Protein AF-0000000071057627 (afdb_homodimer)

Solvent-accessible surface area (backbone atoms only — not comparable to full-atom values): 25773 Å² total; per-residue (Å²): 129,56,67,72,57,50,54,49,49,53,53,54,44,28,72,43,21,51,61,45,43,51,66,55,51,26,69,73,66,69,47,55,71,68,57,49,53,50,51,51,50,53,37,31,75,69,62,60,28,38,76,48,93,69,29,33,24,23,48,64,44,80,68,62,66,81,77,34,41,76,68,47,49,75,50,63,49,72,39,29,48,43,26,16,56,56,56,54,68,75,62,60,75,70,41,40,34,35,42,43,51,48,52,48,46,39,46,28,51,62,67,45,59,84,43,42,33,34,42,38,27,31,13,53,63,48,44,65,73,43,73,80,31,85,53,39,52,55,31,39,45,23,18,38,69,38,81,54,60,34,28,34,24,54,67,62,23,46,55,55,48,71,74,45,76,26,58,31,20,43,35,56,59,58,7,28,41,86,63,32,28,12,27,72,46,58,57,55,24,54,47,52,36,49,47,40,73,30,23,76,36,29,35,38,48,42,49,53,78,22,54,75,17,52,48,75,25,73,44,46,47,41,52,73,29,63,30,35,37,22,14,53,77,48,48,70,66,56,50,58,61,52,45,74,46,27,48,68,47,61,36,74,77,128,130,56,67,70,56,52,54,48,48,52,53,54,46,29,72,32,25,52,61,45,41,52,65,54,50,28,70,73,66,70,49,54,71,68,57,50,54,51,50,50,52,51,37,31,75,69,63,59,29,39,75,48,94,68,29,34,25,23,48,64,45,79,66,63,66,81,77,34,40,76,68,46,49,75,49,63,47,71,40,28,49,43,27,16,56,57,56,55,69,75,60,59,76,70,39,39,32,35,41,44,51,48,52,50,46,39,46,28,49,64,67,44,60,83,43,41,32,34,40,37,28,33,13,53,63,47,45,66,74,43,73,81,30,87,53,38,52,56,32,38,46,23,20,38,67,38,81,55,61,35,29,34,23,53,68,63,22,46,54,53,49,72,74,45,76,26,58,31,20,42,36,58,60,57,8,29,40,84,64,33,28,12,25,71,47,58,57,54,24,52,48,52,35,50,46,37,72,31,23,76,35,29,36,38,48,43,49,52,80,23,56,74,18,49,48,74,24,70,45,46,48,38,53,72,31,63,31,35,36,23,15,54,77,47,48,69,66,56,51,58,60,50,47,76,48,27,48,69,48,62,37,76,76,127

Nearest PDB structures (foldseek):
  7l6l-assembly1_E  TM=9.270E-01  e=4.345E-14  Escherichia coli K-12
  3mcz-assembly1_B  TM=3.856E-01  e=7.286E-05  Burkholderia thailandensis E264
  5w1e-assembly1_A  TM=6.469E-01  e=4.081E-01  Streptomyces coelicolor A3(2)
  3gg8-assembly1_C  TM=5.159E-01  e=7.080E-01  Toxoplasma gondii
  8tbs-assembly1_A  TM=4.250E-01  e=1.022E+00  Homo sapiens

Radius of gyration: 30.2 Å; Cα contacts (8 Å, |Δi|>4): 1069; chains: 2; bounding box: 64×92×59 Å

pLDDT: mean 92.37, std 10.1, range [43.59, 98.94]

InterPro domains:
  IPR001034 DeoR-type HTH domain [PF08220] (6-61)
  IPR001034 DeoR-type HTH domain [PR00037] (24-38)
  IPR001034 DeoR-type HTH domain [PR00037] (38-56)
  IPR001034 DeoR-type HTH domain [PS51000] (3-58)
  IPR001034 DeoR-type HTH domain [SM00420] (6-58)
  IPR014036 DeoR-like transcriptional repressor, C-terminal sensor domain [PF00455] (76-232)
  IPR018356 Transcription regulator, HTH DeoR-type, conserved site [PS00894] (6-40)
  IPR036388 Winged helix-like DNA-binding domain superfamily [G3DSA:1.10.10.10] (1-55)
  IPR036390 Winged helix DNA-binding domain superfamily [SSF46785] (4-63)
  IPR037171 NagB/RpiA transferase-like [SSF100950] (75-234)
  IPR050313 Carbohydrate Metabolism HTH-type Transcriptional Regulators [PTHR30363] (1-242)

Secondary structure (DSSP, 8-state):
--HHHHHHHHHHHHHH-SEEEHHHHHHHH---HHHHHHHHHHHHHTTSEEEETTEEEESTTTT-----HHHHHTSSHHHHHHHHHHHHTT--TT-EEEE-SSHHHHHHHHHTTTS-EEEEESBHHHHHHHTT-TTEEEEE--EEEETTTTEEEHHHHHHHHHT--EEEEEE--SEEETTEEEES-HHHHHHHHHHHHTEEEEEEE--GGGBT---SEEEE-GGGSSEEEE-TT--HHHHHHHTTTSEEEEPP--/--HHHHHHHHHHHHHH-SEEEHHHHHHHH---HHHHHHHHHHHHHTTSEEEETTEEEESTTTT-----HHHHHTSSHHHHHHHHHHHHTT--TT-EEEE-SSHHHHHHHHHTTTS-EEEEESBHHHHHHHTT-TTEEEEE--EEEETTTTEEEHHHHHHHHHT--EEEEEE--SEEETTEEEES-HHHHHHHHHHHHTEEEEEEE--GGGBT---SEEEE-GGGSSEEEE-TT--HHHHHHHTTTSEEEEPP--

Structure (mmCIF, N/CA/C/O backbone):
data_AF-0000000071057627-model_v1
#
loop_
_entity.id
_entity.type
_entity.pdbx_description
1 polymer 'Lactose phosphotransferase system repressor'
#
loop_
_atom_site.group_PDB
_atom_site.id
_atom_site.type_symbol
_atom_site.label_atom_id
_atom_site.label_alt_id
_atom_site.label_comp_id
_atom_site.label_asym_id
_atom_site.label_entity_id
_atom_site.label_seq_id
_atom_site.pdbx_PDB_ins_code
_atom_site.Cartn_x
_atom_site.Cartn_y
_atom_site.Cartn_z
_atom_site.occupancy
_atom_site.B_iso_or_equiv
_atom_site.auth_seq_id
_atom_site.auth_comp_id
_atom_site.auth_asym_id
_atom_site.auth_atom_id
_atom_site.pdbx_PDB_model_num
ATOM 1 N N . MET A 1 1 ? 17.203 -43.562 -29.391 1 71.88 1 MET A N 1
ATOM 2 C CA . MET A 1 1 ? 16.984 -42.156 -29.703 1 71.88 1 MET A CA 1
ATOM 3 C C . MET A 1 1 ? 18.188 -41.594 -30.438 1 71.88 1 MET A C 1
ATOM 5 O O . MET A 1 1 ? 19.344 -41.938 -30.141 1 71.88 1 MET A O 1
ATOM 9 N N . ILE A 1 2 ? 17.906 -41 -31.578 1 82.75 2 ILE A N 1
ATOM 10 C CA . ILE A 1 2 ? 19.016 -40.469 -32.344 1 82.75 2 ILE A CA 1
ATOM 11 C C . ILE A 1 2 ? 19.609 -39.25 -31.625 1 82.75 2 ILE A C 1
ATOM 13 O O . ILE A 1 2 ? 18.906 -38.562 -30.875 1 82.75 2 ILE A O 1
ATOM 17 N N . LYS A 1 3 ? 21 -39.188 -31.781 1 87.38 3 LYS A N 1
ATOM 18 C CA . LYS A 1 3 ? 21.766 -38.156 -31.078 1 87.38 3 LYS A CA 1
ATOM 19 C C . LYS A 1 3 ? 21.141 -36.781 -31.25 1 87.38 3 LYS A C 1
ATOM 21 O O . LYS A 1 3 ? 20.953 -36.062 -30.281 1 87.38 3 LYS A O 1
ATOM 26 N N . LYS A 1 4 ? 20.812 -36.375 -32.438 1 88.69 4 LYS A N 1
ATOM 27 C CA . LYS A 1 4 ? 20.266 -35.062 -32.719 1 88.69 4 LYS A CA 1
ATOM 28 C C . LYS A 1 4 ? 18.953 -34.812 -31.953 1 88.69 4 LYS A C 1
ATOM 30 O O . LYS A 1 4 ? 18.734 -33.719 -31.453 1 88.69 4 LYS A O 1
ATOM 35 N N . GLU A 1 5 ? 18.188 -35.812 -31.859 1 87.12 5 GLU A N 1
ATOM 36 C CA . GLU A 1 5 ? 16.938 -35.719 -31.125 1 87.12 5 GLU A CA 1
ATOM 37 C C . GLU A 1 5 ? 17.172 -35.562 -29.625 1 87.12 5 GLU A C 1
ATOM 39 O O . GLU A 1 5 ? 16.469 -34.781 -28.969 1 87.12 5 GLU A O 1
ATOM 44 N N . ARG A 1 6 ? 18.125 -36.344 -29.172 1 89.31 6 ARG A N 1
ATOM 45 C CA . ARG A 1 6 ? 18.484 -36.281 -27.766 1 89.31 6 ARG A CA 1
ATOM 46 C C . ARG A 1 6 ? 19.016 -34.906 -27.391 1 89.31 6 ARG A C 1
ATOM 48 O O . ARG A 1 6 ? 18.625 -34.344 -26.375 1 89.31 6 ARG A O 1
ATOM 55 N N . LEU A 1 7 ? 19.891 -34.312 -28.203 1 90.12 7 LEU A N 1
ATOM 56 C CA . LEU A 1 7 ? 20.453 -33 -27.984 1 90.12 7 LEU A CA 1
ATOM 57 C C . LEU A 1 7 ? 19.344 -31.938 -28.016 1 90.12 7 LEU A C 1
ATOM 59 O O . LEU A 1 7 ? 19.312 -31.047 -27.156 1 90.12 7 LEU A O 1
ATOM 63 N N . ASN A 1 8 ? 18.438 -32.062 -28.906 1 86.31 8 ASN A N 1
ATOM 64 C CA . ASN A 1 8 ? 17.312 -31.141 -28.984 1 86.31 8 ASN A CA 1
ATOM 65 C C . ASN A 1 8 ? 16.406 -31.234 -27.75 1 86.31 8 ASN A C 1
ATOM 67 O O . ASN A 1 8 ? 15.898 -30.219 -27.281 1 86.31 8 ASN A O 1
ATOM 71 N N . TRP A 1 9 ? 16.234 -32.469 -27.328 1 86.88 9 TRP A N 1
ATOM 72 C CA . TRP A 1 9 ? 15.445 -32.656 -26.125 1 86.88 9 TRP A CA 1
ATOM 73 C C . TRP A 1 9 ? 16.078 -31.953 -24.938 1 86.88 9 TRP A C 1
ATOM 75 O O . TRP A 1 9 ? 15.383 -31.25 -24.188 1 86.88 9 TRP A O 1
ATOM 85 N N . ILE A 1 10 ? 17.391 -32.062 -24.766 1 87.88 10 ILE A N 1
ATOM 86 C CA . ILE A 1 10 ? 18.109 -31.438 -23.672 1 87.88 10 ILE A CA 1
ATOM 87 C C . ILE A 1 10 ? 17.969 -29.922 -23.75 1 87.88 10 ILE A C 1
ATOM 89 O O . ILE A 1 10 ? 17.625 -29.266 -22.766 1 87.88 10 ILE A O 1
ATOM 93 N N . LEU A 1 11 ? 18.109 -29.406 -24.969 1 84.12 11 LEU A N 1
ATOM 94 C CA . LEU A 1 11 ? 18.047 -27.953 -25.156 1 84.12 11 LEU A CA 1
ATOM 95 C C . LEU A 1 11 ? 16.625 -27.453 -24.922 1 84.12 11 LEU A C 1
ATOM 97 O O . LEU A 1 11 ? 16.422 -26.391 -24.328 1 84.12 11 LEU A O 1
ATOM 101 N N . ASN A 1 12 ? 15.703 -28.188 -25.359 1 79 12 ASN A N 1
ATOM 102 C CA . ASN A 1 12 ? 14.305 -27.812 -25.141 1 79 12 ASN A CA 1
ATOM 103 C C . ASN A 1 12 ? 13.938 -27.828 -23.672 1 79 12 ASN A C 1
ATOM 105 O O . ASN A 1 12 ? 13.211 -26.953 -23.188 1 79 12 ASN A O 1
ATOM 109 N N . ARG A 1 13 ? 14.531 -28.859 -23.016 1 78 13 ARG A N 1
ATOM 110 C CA . ARG A 1 13 ? 14.289 -28.938 -21.578 1 78 13 ARG A CA 1
ATOM 111 C C . ARG A 1 13 ? 14.906 -27.75 -20.859 1 78 13 ARG A C 1
ATOM 113 O O . ARG A 1 13 ? 14.32 -27.234 -19.906 1 78 13 ARG A O 1
ATOM 120 N N . LEU A 1 14 ? 16.062 -27.391 -21.328 1 78 14 LEU A N 1
ATOM 121 C CA . LEU A 1 14 ? 16.797 -26.297 -20.688 1 78 14 LEU A CA 1
ATOM 122 C C . LEU A 1 14 ? 16.125 -24.953 -20.969 1 78 14 LEU A C 1
ATOM 124 O O . LEU A 1 14 ? 16.344 -23.984 -20.25 1 78 14 LEU A O 1
ATOM 128 N N . LYS A 1 15 ? 15.227 -24.953 -21.906 1 68.69 15 LYS A N 1
ATOM 129 C CA . LYS A 1 15 ? 14.445 -23.734 -22.172 1 68.69 15 LYS A CA 1
ATOM 130 C C . LYS A 1 15 ? 13.391 -23.531 -21.078 1 68.69 15 LYS A C 1
ATOM 132 O O . LYS A 1 15 ? 13.047 -22.391 -20.75 1 68.69 15 LYS A O 1
ATOM 137 N N . TYR A 1 16 ? 13.047 -24.672 -20.625 1 61.41 16 TYR A N 1
ATOM 138 C CA . TYR A 1 16 ? 11.953 -24.625 -19.672 1 61.41 16 TYR A CA 1
ATOM 139 C C . TYR A 1 16 ? 12.469 -24.766 -18.234 1 61.41 16 TYR A C 1
ATOM 141 O O . TYR A 1 16 ? 11.836 -24.297 -17.297 1 61.41 16 TYR A O 1
ATOM 149 N N . GLN A 1 17 ? 13.578 -25.594 -18.219 1 65.25 17 GLN A N 1
ATOM 150 C CA . GLN A 1 17 ? 14.211 -25.75 -16.922 1 65.25 17 GLN A CA 1
ATOM 151 C C . GLN A 1 17 ? 15.664 -25.266 -16.938 1 65.25 17 GLN A C 1
ATOM 153 O O . GLN A 1 17 ? 16.391 -25.547 -17.891 1 65.25 17 GLN A O 1
ATOM 158 N N . LYS A 1 18 ? 15.969 -24.375 -16.016 1 67.38 18 LYS A N 1
ATOM 159 C CA . LYS A 1 18 ? 17.281 -23.734 -16.031 1 67.38 18 LYS A CA 1
ATOM 160 C C . LYS A 1 18 ? 18.391 -24.766 -15.789 1 67.38 18 LYS A C 1
ATOM 162 O O . LYS A 1 18 ? 19.516 -24.578 -16.25 1 67.38 18 LYS A O 1
ATOM 167 N N . ILE A 1 19 ? 17.969 -25.812 -15.102 1 74.06 19 ILE A N 1
ATOM 168 C CA . ILE A 1 19 ? 18.969 -26.812 -14.766 1 74.06 19 ILE A CA 1
ATOM 169 C C . ILE A 1 19 ? 18.438 -28.203 -15.094 1 74.06 19 ILE A C 1
ATOM 171 O O . ILE A 1 19 ? 17.25 -28.469 -14.914 1 74.06 19 ILE A O 1
ATOM 175 N N . ILE A 1 20 ? 19.266 -29.016 -15.734 1 81.56 20 ILE A N 1
ATOM 176 C CA . ILE A 1 20 ? 18.922 -30.406 -15.969 1 81.56 20 ILE A CA 1
ATOM 177 C C . ILE A 1 20 ? 20.031 -31.312 -15.422 1 81.56 20 ILE A C 1
ATOM 179 O O . ILE A 1 20 ? 21.203 -31 -15.562 1 81.56 20 ILE A O 1
ATOM 183 N N . THR A 1 21 ? 19.578 -32.281 -14.633 1 85.44 21 THR A N 1
ATOM 184 C CA . THR A 1 21 ? 20.578 -33.188 -14.062 1 85.44 21 THR A CA 1
ATOM 185 C C . THR A 1 21 ? 20.828 -34.375 -14.984 1 85.44 21 THR A C 1
ATOM 187 O O . THR A 1 21 ? 19.984 -34.719 -15.797 1 85.44 21 THR A O 1
ATOM 190 N N . VAL A 1 22 ? 22.016 -35.031 -14.773 1 90.62 22 VAL A N 1
ATOM 191 C CA . VAL A 1 22 ? 22.391 -36.219 -15.516 1 90.62 22 VAL A CA 1
ATOM 192 C C . VAL A 1 22 ? 21.391 -37.344 -15.242 1 90.62 22 VAL A C 1
ATOM 194 O O . VAL A 1 22 ? 20.922 -38 -16.172 1 90.62 22 VAL A O 1
ATOM 197 N N . ASN A 1 23 ? 20.969 -37.344 -14.008 1 86.88 23 ASN A N 1
ATOM 198 C CA . ASN A 1 23 ? 20.031 -38.375 -13.625 1 86.88 23 ASN A CA 1
ATOM 199 C C . ASN A 1 23 ? 18.672 -38.188 -14.305 1 86.88 23 ASN A C 1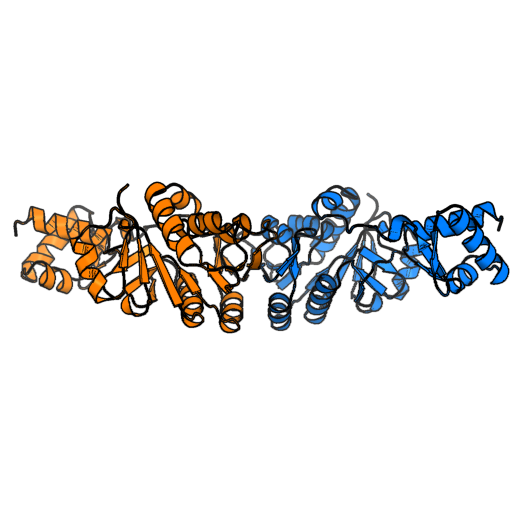
ATOM 201 O O . ASN A 1 23 ? 18.062 -39.156 -14.766 1 86.88 23 ASN A O 1
ATOM 205 N N . GLU A 1 24 ? 18.297 -37 -14.445 1 86 24 GLU A N 1
ATOM 206 C CA . GLU A 1 24 ? 17.031 -36.688 -15.117 1 86 24 GLU A CA 1
ATOM 207 C C . GLU A 1 24 ? 17.078 -37.094 -16.594 1 86 24 GLU A C 1
ATOM 209 O O . GLU A 1 24 ? 16.109 -37.625 -17.125 1 86 24 GLU A O 1
ATOM 214 N N . ILE A 1 25 ? 18.078 -36.812 -17.25 1 91.31 25 ILE A N 1
ATOM 215 C CA . ILE A 1 25 ? 18.234 -37.125 -18.672 1 91.31 25 ILE A CA 1
ATOM 216 C C . ILE A 1 25 ? 18.234 -38.656 -18.875 1 91.31 25 ILE A C 1
ATOM 218 O O . ILE A 1 25 ? 17.562 -39.156 -19.766 1 91.31 25 ILE A O 1
ATOM 222 N N . ILE A 1 26 ? 18.859 -39.375 -17.906 1 89.81 26 ILE A N 1
ATOM 223 C CA . ILE A 1 26 ? 18.938 -40.812 -17.969 1 89.81 26 ILE A CA 1
ATOM 224 C C . ILE A 1 26 ? 17.547 -41.406 -17.828 1 89.81 26 ILE A C 1
ATOM 226 O O . ILE A 1 26 ? 17.172 -42.312 -18.609 1 89.81 26 ILE A O 1
ATOM 230 N N . GLU A 1 27 ? 16.844 -40.875 -16.906 1 87.06 27 GLU A N 1
ATOM 231 C CA . GLU A 1 27 ? 15.516 -41.406 -16.609 1 87.06 27 GLU A CA 1
ATOM 232 C C . GLU A 1 27 ? 14.539 -41.125 -17.75 1 87.06 27 GLU A C 1
ATOM 234 O O . GLU A 1 27 ? 13.742 -41.969 -18.125 1 87.06 27 GLU A O 1
ATOM 239 N N . GLU A 1 28 ? 14.703 -40 -18.328 1 85.56 28 GLU A N 1
ATOM 240 C CA . GLU A 1 28 ? 13.727 -39.562 -19.328 1 85.56 28 GLU A CA 1
ATOM 241 C C . GLU A 1 28 ? 14.039 -40.156 -20.703 1 85.56 28 GLU A C 1
ATOM 243 O O . GLU A 1 28 ? 13.133 -40.5 -21.453 1 85.56 28 GLU A O 1
ATOM 248 N N . LEU A 1 29 ? 15.273 -40.188 -20.984 1 88.69 29 LEU A N 1
ATOM 249 C CA . LEU A 1 29 ? 15.656 -40.594 -22.344 1 88.69 29 LEU A CA 1
ATOM 250 C C . LEU A 1 29 ? 16.156 -42.031 -22.391 1 88.69 29 LEU A C 1
ATOM 252 O O . LEU A 1 29 ? 16.406 -42.562 -23.453 1 88.69 29 LEU A O 1
ATOM 256 N N . ASN A 1 30 ? 16.219 -42.656 -21.188 1 89.38 30 ASN A N 1
ATOM 257 C CA . ASN A 1 30 ? 16.672 -44.031 -21.062 1 89.38 30 ASN A CA 1
ATOM 258 C C . ASN A 1 30 ? 18 -44.25 -21.797 1 89.38 30 ASN A C 1
ATOM 260 O O . ASN A 1 30 ? 18.109 -45.156 -22.625 1 89.38 30 ASN A O 1
ATOM 264 N N . VAL A 1 31 ? 18.953 -43.438 -21.5 1 91.5 31 VAL A N 1
ATOM 265 C CA . VAL A 1 31 ? 20.297 -43.531 -22.062 1 91.5 31 VAL A CA 1
ATOM 266 C C . VAL A 1 31 ? 21.328 -43.625 -20.938 1 91.5 31 VAL A C 1
ATOM 268 O O . VAL A 1 31 ? 21.016 -43.344 -19.781 1 91.5 31 VAL A O 1
ATOM 271 N N . SER A 1 32 ? 22.516 -44.125 -21.219 1 90.56 32 SER A N 1
ATOM 272 C CA . SER A 1 32 ? 23.562 -44.344 -20.219 1 90.56 32 SER A CA 1
ATOM 273 C C . SER A 1 32 ? 24.156 -43.031 -19.719 1 90.56 32 SER A C 1
ATOM 275 O O . SER A 1 32 ? 24.078 -42 -20.406 1 90.56 32 SER A O 1
ATOM 277 N N . ASP A 1 33 ? 24.75 -43.031 -18.547 1 92.69 33 ASP A N 1
ATOM 278 C CA . ASP A 1 33 ? 25.453 -41.906 -17.969 1 92.69 33 ASP A CA 1
ATOM 279 C C . ASP A 1 33 ? 26.516 -41.375 -18.922 1 92.69 33 ASP A C 1
ATOM 281 O O . ASP A 1 33 ? 26.609 -40.156 -19.141 1 92.69 33 ASP A O 1
ATOM 285 N N . MET A 1 34 ? 27.203 -42.312 -19.547 1 91.44 34 MET A N 1
ATOM 286 C CA . MET A 1 34 ? 28.281 -41.938 -20.453 1 91.44 34 MET A CA 1
ATOM 287 C C . MET A 1 34 ? 27.734 -41.156 -21.656 1 91.44 34 MET A C 1
ATOM 289 O O . MET A 1 34 ? 28.312 -40.156 -22.078 1 91.44 34 MET A O 1
ATOM 293 N N . THR A 1 35 ? 26.656 -41.562 -22.188 1 91.81 35 THR A N 1
ATOM 294 C CA . THR A 1 35 ? 26.031 -40.938 -23.328 1 91.81 35 THR A CA 1
ATOM 295 C C . THR A 1 35 ? 25.578 -39.5 -22.969 1 91.81 35 THR A C 1
ATOM 297 O O . THR A 1 35 ? 25.812 -38.562 -23.734 1 91.81 35 THR A O 1
ATOM 300 N N . VAL A 1 36 ? 25 -39.375 -21.75 1 93.94 36 VAL A N 1
ATOM 301 C CA . VAL A 1 36 ? 24.5 -38.062 -21.297 1 93.94 36 VAL A CA 1
ATOM 302 C C . VAL A 1 36 ? 25.656 -37.094 -21.141 1 93.94 36 VAL A C 1
ATOM 304 O O . VAL A 1 36 ? 25.578 -35.938 -21.594 1 93.94 36 VAL A O 1
ATOM 307 N N . ARG A 1 37 ? 26.672 -37.531 -20.531 1 91.56 37 ARG A N 1
ATOM 308 C CA . ARG A 1 37 ? 27.797 -36.656 -20.266 1 91.56 37 ARG A CA 1
ATOM 309 C C . ARG A 1 37 ? 28.469 -36.219 -21.562 1 91.56 37 ARG A C 1
ATOM 311 O O . ARG A 1 37 ? 28.891 -35.062 -21.688 1 91.56 37 ARG A O 1
ATOM 318 N N . ARG A 1 38 ? 28.516 -37.094 -22.516 1 91.19 38 ARG A N 1
ATOM 319 C CA . ARG A 1 38 ? 29.062 -36.75 -23.828 1 91.19 38 ARG A CA 1
ATOM 320 C C . ARG A 1 38 ? 28.203 -35.719 -24.531 1 91.19 38 ARG A C 1
ATOM 322 O O . ARG A 1 38 ? 28.719 -34.75 -25.125 1 91.19 38 ARG A O 1
ATOM 329 N N . ASP A 1 39 ? 26.891 -35.938 -24.438 1 92.88 39 ASP A N 1
ATOM 330 C CA . ASP A 1 39 ? 25.953 -35 -25.047 1 92.88 39 ASP A CA 1
ATOM 331 C C . ASP A 1 39 ? 26.078 -33.594 -24.422 1 92.88 39 ASP A C 1
ATOM 333 O O . ASP A 1 39 ? 26.109 -32.594 -25.141 1 92.88 39 ASP A O 1
ATOM 337 N N . LEU A 1 40 ? 26.156 -33.562 -23.094 1 93.19 40 LEU A N 1
ATOM 338 C CA . LEU A 1 40 ? 26.25 -32.312 -22.375 1 93.19 40 LEU A CA 1
ATOM 339 C C . LEU A 1 40 ? 27.547 -31.578 -22.703 1 93.19 40 LEU A C 1
ATOM 341 O O . LEU A 1 40 ? 27.578 -30.359 -22.859 1 93.19 40 LEU A O 1
ATOM 345 N N . THR A 1 41 ? 28.562 -32.375 -22.797 1 89.62 41 THR A N 1
ATOM 346 C CA . THR A 1 41 ? 29.859 -31.812 -23.156 1 89.62 41 THR A CA 1
ATOM 347 C C . THR A 1 41 ? 29.828 -31.219 -24.562 1 89.62 41 THR A C 1
ATOM 349 O O . THR A 1 41 ? 30.375 -30.141 -24.797 1 89.62 41 THR A O 1
ATOM 352 N N . GLU A 1 42 ? 29.188 -31.875 -25.422 1 91.75 42 GLU A N 1
ATOM 353 C CA . GLU A 1 42 ? 29.062 -31.391 -26.797 1 91.75 42 GLU A CA 1
ATOM 354 C C . GLU A 1 42 ? 28.25 -30.094 -26.844 1 91.75 42 GLU A C 1
ATOM 356 O O . GLU A 1 42 ? 28.656 -29.141 -27.516 1 91.75 42 GLU A O 1
ATOM 361 N N . LEU A 1 43 ? 27.125 -30.031 -26.156 1 91.06 43 LEU A N 1
ATOM 362 C CA . LEU A 1 43 ? 26.281 -28.844 -26.125 1 91.06 43 LEU A CA 1
ATOM 363 C C . LEU A 1 43 ? 27 -27.672 -25.469 1 91.06 43 LEU A C 1
ATOM 365 O O . LEU A 1 43 ? 26.828 -26.516 -25.875 1 91.06 43 LEU A O 1
ATOM 369 N N . GLU A 1 44 ? 27.797 -27.984 -24.453 1 87.75 44 GLU A N 1
ATOM 370 C CA . GLU A 1 44 ? 28.594 -26.938 -23.812 1 87.75 44 GLU A CA 1
ATOM 371 C C . GLU A 1 44 ? 29.641 -26.375 -24.75 1 87.75 44 GLU A C 1
ATOM 373 O O . GLU A 1 44 ? 29.859 -25.156 -24.781 1 87.75 44 GLU A O 1
ATOM 378 N N . LYS A 1 45 ? 30.25 -27.203 -25.531 1 86.19 45 LYS A N 1
ATOM 379 C CA . LYS A 1 45 ? 31.25 -26.766 -26.5 1 86.19 45 LYS A CA 1
ATOM 380 C C . LYS A 1 45 ? 30.625 -25.828 -27.531 1 86.19 45 LYS A C 1
ATOM 382 O O . LYS A 1 45 ? 31.281 -24.906 -28.016 1 86.19 45 LYS A O 1
ATOM 387 N N . GLU A 1 46 ? 29.344 -26.031 -27.766 1 85.88 46 GLU A N 1
ATOM 388 C CA . GLU A 1 46 ? 28.625 -25.188 -28.719 1 85.88 46 GLU A CA 1
ATOM 389 C C . GLU A 1 46 ? 28.016 -23.984 -28.031 1 85.88 46 GLU A C 1
ATOM 391 O O . GLU A 1 46 ? 27.234 -23.234 -28.641 1 85.88 46 GLU A O 1
ATOM 396 N N . HIS A 1 47 ? 28.25 -23.844 -26.75 1 82.19 47 HIS A N 1
ATOM 397 C CA . HIS A 1 47 ? 27.797 -22.734 -25.922 1 82.19 47 HIS A CA 1
ATOM 398 C C . HIS A 1 47 ? 26.281 -22.719 -25.797 1 82.19 47 HIS A C 1
ATOM 400 O O . HIS A 1 47 ? 25.672 -21.641 -25.719 1 82.19 47 HIS A O 1
ATOM 406 N N . LEU A 1 48 ? 25.719 -23.875 -25.797 1 81.25 48 LEU A N 1
ATOM 407 C CA . LEU A 1 48 ? 24.266 -23.938 -25.75 1 81.25 48 LEU A CA 1
ATOM 408 C C . LEU A 1 48 ? 23.781 -24.219 -24.328 1 81.25 48 LEU A C 1
ATOM 410 O O . LEU A 1 48 ? 22.594 -24.062 -24.031 1 81.25 48 LEU A O 1
ATOM 414 N N . LEU A 1 49 ? 24.625 -24.734 -23.516 1 83.75 49 LEU A N 1
ATOM 415 C CA . LEU A 1 49 ? 24.359 -24.906 -22.094 1 83.75 49 LEU A CA 1
ATOM 416 C C . LEU A 1 49 ? 25.656 -24.812 -21.281 1 83.75 49 LEU A C 1
ATOM 418 O O . LEU A 1 49 ? 26.75 -24.766 -21.844 1 83.75 49 LEU A O 1
ATOM 422 N N . ILE A 1 50 ? 25.547 -24.594 -19.984 1 80.56 50 ILE A N 1
ATOM 423 C CA . ILE A 1 50 ? 26.688 -24.594 -19.062 1 80.56 50 ILE A CA 1
ATOM 424 C C . ILE A 1 50 ? 26.656 -25.859 -18.203 1 80.56 50 ILE A C 1
ATOM 426 O O . ILE A 1 50 ? 25.641 -26.141 -17.562 1 80.56 50 ILE A O 1
ATOM 430 N N . ARG A 1 51 ? 27.766 -26.641 -18.312 1 82.12 51 ARG A N 1
ATOM 431 C CA . ARG A 1 51 ? 27.844 -27.828 -17.453 1 82.12 51 ARG A CA 1
ATOM 432 C C . ARG A 1 51 ? 28.078 -27.438 -16 1 82.12 51 ARG A C 1
ATOM 434 O O . ARG A 1 51 ? 28.844 -26.5 -15.719 1 82.12 51 ARG A O 1
ATOM 441 N N . ILE A 1 52 ? 27.312 -28.031 -15.094 1 79.81 52 ILE A N 1
ATOM 442 C CA . ILE A 1 52 ? 27.5 -27.906 -13.648 1 79.81 52 ILE A CA 1
ATOM 443 C C . ILE A 1 52 ? 27.688 -29.281 -13.023 1 79.81 52 ILE A C 1
ATOM 445 O O . ILE A 1 52 ? 27.609 -30.297 -13.719 1 79.81 52 ILE A O 1
ATOM 449 N N . HIS A 1 53 ? 27.984 -29.266 -11.75 1 78.88 53 HIS A N 1
ATOM 450 C CA . HIS A 1 53 ? 28.141 -30.562 -11.078 1 78.88 53 HIS A CA 1
ATOM 451 C C . HIS A 1 53 ? 26.859 -31.375 -11.156 1 78.88 53 HIS A C 1
ATOM 453 O O . HIS A 1 53 ? 25.797 -30.906 -10.719 1 78.88 53 HIS A O 1
ATOM 459 N N . GLY A 1 54 ? 26.891 -32.531 -11.82 1 79.62 54 GLY A N 1
ATOM 460 C CA . GLY A 1 54 ? 25.766 -33.469 -11.875 1 79.62 54 GLY A CA 1
ATOM 461 C C . GLY A 1 54 ? 24.766 -33.094 -12.953 1 79.62 54 GLY A C 1
ATOM 462 O O . GLY A 1 54 ? 23.703 -33.719 -13.031 1 79.62 54 GLY A O 1
ATOM 463 N N . GLY A 1 55 ? 25.062 -31.922 -13.719 1 85.94 55 GLY A N 1
ATOM 464 C CA . GLY A 1 55 ? 24.078 -31.547 -14.711 1 85.94 55 GLY A CA 1
ATOM 465 C C . GLY A 1 55 ? 24.516 -30.406 -15.602 1 85.94 55 GLY A C 1
ATOM 466 O O . GLY A 1 55 ? 25.703 -30.281 -15.93 1 85.94 55 GLY A O 1
ATOM 467 N N . ALA A 1 56 ? 23.562 -29.766 -16.281 1 84.81 56 ALA A N 1
ATOM 468 C CA . ALA A 1 56 ? 23.797 -28.609 -17.156 1 84.81 56 ALA A CA 1
ATOM 469 C C . ALA A 1 56 ? 22.734 -27.547 -16.953 1 84.81 56 ALA A C 1
ATOM 471 O O . ALA A 1 56 ? 21.641 -27.828 -16.453 1 84.81 56 ALA A O 1
ATOM 472 N N . GLN A 1 57 ? 23.141 -26.344 -17.094 1 78.38 57 GLN A N 1
ATOM 473 C CA . GLN A 1 57 ? 22.219 -25.219 -17.031 1 78.38 57 GLN A CA 1
ATOM 474 C C . GLN A 1 57 ? 22.172 -24.453 -18.359 1 78.38 57 GLN A C 1
ATOM 476 O O . GLN A 1 57 ? 23.125 -24.516 -19.141 1 78.38 57 GLN A O 1
ATOM 481 N N . SER A 1 58 ? 21.016 -23.859 -18.719 1 70.75 58 SER A N 1
ATOM 482 C CA . SER A 1 58 ? 20.906 -23.047 -19.922 1 70.75 58 SER A CA 1
ATOM 483 C C . SER A 1 58 ? 21.906 -21.891 -19.906 1 70.75 58 SER A C 1
ATOM 485 O O . SER A 1 58 ? 22.234 -21.359 -18.859 1 70.75 58 SER A O 1
ATOM 487 N N . VAL A 1 59 ? 22.531 -21.781 -21.078 1 64 59 VAL A N 1
ATOM 488 C CA . VAL A 1 59 ? 23.453 -20.656 -21.219 1 64 59 VAL A CA 1
ATOM 489 C C . VAL A 1 59 ? 22.719 -19.344 -20.922 1 64 59 VAL A C 1
ATOM 491 O O . VAL A 1 59 ? 23.281 -18.422 -20.344 1 64 59 VAL A O 1
ATOM 494 N N . ASP A 1 60 ? 21.578 -19.281 -21.5 1 52.38 60 ASP A N 1
ATOM 495 C CA . ASP A 1 60 ? 20.781 -18.062 -21.328 1 52.38 60 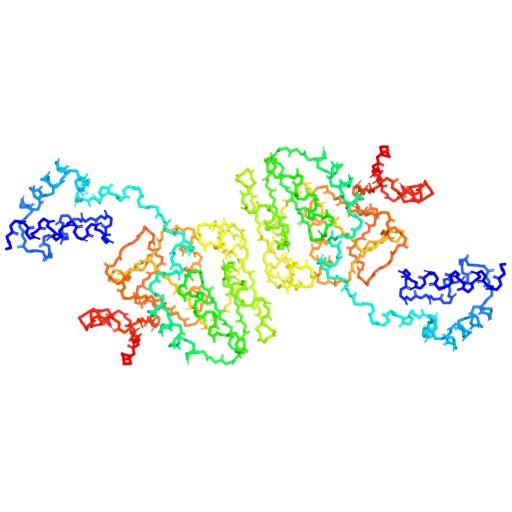ASP A CA 1
ATOM 496 C C . ASP A 1 60 ? 20.281 -17.938 -19.891 1 52.38 60 ASP A C 1
ATOM 498 O O . ASP A 1 60 ? 19.609 -16.969 -19.562 1 52.38 60 ASP A O 1
ATOM 502 N N . THR A 1 61 ? 20.375 -18.984 -19.219 1 48.5 61 THR A N 1
ATOM 503 C CA . THR A 1 61 ? 19.812 -19.078 -17.875 1 48.5 61 THR A CA 1
ATOM 504 C C . THR A 1 61 ? 20.516 -18.125 -16.922 1 48.5 61 THR A C 1
ATOM 506 O O . THR A 1 61 ? 20.016 -17.859 -15.82 1 48.5 61 THR A O 1
ATOM 509 N N . LEU A 1 62 ? 21.797 -18.125 -17.141 1 44.09 62 LEU A N 1
ATOM 510 C CA . LEU A 1 62 ? 22.438 -17.219 -16.203 1 44.09 62 LEU A CA 1
ATOM 511 C C . LEU A 1 62 ? 21.672 -15.906 -16.094 1 44.09 62 LEU A C 1
ATOM 513 O O . LEU A 1 62 ? 21.625 -15.289 -15.031 1 44.09 62 LEU A O 1
ATOM 517 N N . ASN A 1 63 ? 21.219 -15.391 -17.297 1 45.44 63 ASN A N 1
ATOM 518 C CA . ASN A 1 63 ? 20.672 -14.039 -17.281 1 45.44 63 ASN A CA 1
ATOM 519 C C . ASN A 1 63 ? 19.141 -14.055 -17.406 1 45.44 63 ASN A C 1
ATOM 521 O O . ASN A 1 63 ? 18.562 -13.227 -18.094 1 45.44 63 ASN A O 1
ATOM 525 N N . VAL A 1 64 ? 18.453 -15.25 -17.219 1 51.91 64 VAL A N 1
ATOM 526 C CA . VAL A 1 64 ? 17.016 -15.102 -17.5 1 51.91 64 VAL A CA 1
ATOM 527 C C . VAL A 1 64 ? 16.406 -14.109 -16.516 1 51.91 64 VAL A C 1
ATOM 529 O O . VAL A 1 64 ? 16.328 -14.375 -15.32 1 51.91 64 VAL A O 1
ATOM 532 N N . GLU A 1 65 ? 16.266 -12.984 -16.906 1 66.12 65 GLU A N 1
ATOM 533 C CA . GLU A 1 65 ? 15.68 -11.867 -16.172 1 66.12 65 GLU A CA 1
ATOM 534 C C . GLU A 1 65 ? 14.195 -12.094 -15.906 1 66.12 65 GLU A C 1
ATOM 536 O O . GLU A 1 65 ? 13.492 -12.664 -16.734 1 66.12 65 GLU A O 1
ATOM 541 N N . GLU A 1 66 ? 13.844 -12.141 -14.672 1 81.44 66 GLU A N 1
ATOM 542 C CA . GLU A 1 66 ? 12.414 -12.141 -14.367 1 81.44 66 GLU A CA 1
ATOM 543 C C . GLU A 1 66 ? 11.648 -11.195 -15.289 1 81.44 66 GLU A C 1
ATOM 545 O O . GLU A 1 66 ? 12.031 -10.031 -15.453 1 81.44 66 GLU A O 1
ATOM 550 N N . LYS A 1 67 ? 10.711 -11.828 -16 1 84.88 67 LYS A N 1
ATOM 551 C CA . LYS A 1 67 ? 9.859 -10.969 -16.812 1 84.88 67 LYS A CA 1
ATOM 552 C C . LYS A 1 67 ? 9.047 -10.016 -15.945 1 84.88 67 LYS A C 1
ATOM 554 O O . LYS A 1 67 ? 8.562 -10.398 -14.883 1 84.88 67 LYS A O 1
ATOM 559 N N . SER A 1 68 ? 8.859 -8.812 -16.469 1 88.06 68 SER A N 1
ATOM 560 C CA . SER A 1 68 ? 8.094 -7.809 -15.727 1 88.06 68 SER A CA 1
ATOM 561 C C . SER A 1 68 ? 6.598 -8.078 -15.812 1 88.06 68 SER A C 1
ATOM 563 O O . SER A 1 68 ? 6.145 -8.805 -16.703 1 88.06 68 SER A O 1
ATOM 565 N N . ASN A 1 69 ? 5.938 -7.531 -14.867 1 91.94 69 ASN A N 1
ATOM 566 C CA . ASN A 1 69 ? 4.477 -7.602 -14.867 1 91.94 69 ASN A CA 1
ATOM 567 C C . ASN A 1 69 ? 3.893 -7.062 -16.172 1 91.94 69 ASN A C 1
ATOM 569 O O . ASN A 1 69 ? 2.984 -7.672 -16.75 1 91.94 69 ASN A O 1
ATOM 573 N N . THR A 1 70 ? 4.395 -5.992 -16.688 1 87.75 70 THR A N 1
ATOM 574 C CA . THR A 1 70 ? 3.914 -5.371 -17.906 1 87.75 70 THR A CA 1
ATOM 575 C C . THR A 1 70 ? 4.145 -6.289 -19.109 1 87.75 70 THR A C 1
ATOM 577 O O . THR A 1 70 ? 3.271 -6.422 -19.969 1 87.75 70 THR A O 1
ATOM 580 N N . GLU A 1 71 ? 5.219 -6.953 -19.203 1 85.25 71 GLU A N 1
ATOM 581 C CA . GLU A 1 71 ? 5.535 -7.887 -20.281 1 85.25 71 GLU A CA 1
ATOM 582 C C . GLU A 1 71 ? 4.609 -9.102 -20.25 1 85.25 71 GLU A C 1
ATOM 584 O O . GLU A 1 71 ? 4.164 -9.57 -21.297 1 85.25 71 GLU A O 1
ATOM 589 N N . LYS A 1 72 ? 4.273 -9.531 -19.062 1 90.25 72 LYS A N 1
ATOM 590 C CA . LYS A 1 72 ? 3.492 -10.75 -18.906 1 90.25 72 LYS A CA 1
ATOM 591 C C . LYS A 1 72 ? 2.006 -10.484 -19.125 1 90.25 72 LYS A C 1
ATOM 593 O O . LYS A 1 72 ? 1.264 -11.383 -19.531 1 90.25 72 LYS A O 1
ATOM 598 N N . LEU A 1 73 ? 1.6 -9.32 -18.875 1 91.5 73 LEU A N 1
ATOM 599 C CA . LEU A 1 73 ? 0.18 -8.984 -18.875 1 91.5 73 LEU A CA 1
ATOM 600 C C . LEU A 1 73 ? -0.451 -9.266 -20.234 1 91.5 73 LEU A C 1
ATOM 602 O O . LEU A 1 73 ? -1.604 -9.695 -20.312 1 91.5 73 LEU A O 1
ATOM 606 N N . SER A 1 74 ? 0.311 -9.141 -21.344 1 90.69 74 SER A N 1
ATOM 607 C CA . SER A 1 74 ? -0.233 -9.273 -22.688 1 90.69 74 SER A CA 1
ATOM 608 C C . SER A 1 74 ? 0.022 -10.672 -23.25 1 90.69 74 SER A C 1
ATOM 610 O O . SER A 1 74 ? -0.352 -10.961 -24.391 1 90.69 74 SER A O 1
ATOM 612 N N . GLN A 1 75 ? 0.614 -11.5 -22.5 1 88.62 75 GLN A N 1
ATOM 613 C CA . GLN A 1 75 ? 0.885 -12.867 -22.906 1 88.62 75 GLN A CA 1
ATOM 614 C C . GLN A 1 75 ? -0.191 -13.82 -22.406 1 88.62 75 GLN A C 1
ATOM 616 O O . GLN A 1 75 ? -0.698 -13.656 -21.297 1 88.62 75 GLN A O 1
ATOM 621 N N . GLN A 1 76 ? -0.606 -14.773 -23.219 1 92.06 76 GLN A N 1
ATOM 622 C CA . GLN A 1 76 ? -1.549 -15.82 -22.859 1 92.06 76 GLN A CA 1
ATOM 623 C C . GLN A 1 76 ? -2.871 -15.227 -22.375 1 92.06 76 GLN A C 1
ATOM 625 O O . GLN A 1 76 ? -3.422 -15.672 -21.359 1 92.06 76 GLN A O 1
ATOM 630 N N . VAL A 1 77 ? -3.309 -14.188 -23.031 1 96 77 VAL A N 1
ATOM 631 C CA . VAL A 1 77 ? -4.484 -13.445 -22.594 1 96 77 VAL A CA 1
ATOM 632 C C . VAL A 1 77 ? -5.715 -14.344 -22.641 1 96 77 VAL A C 1
ATOM 634 O O . VAL A 1 77 ? -6.477 -14.414 -21.672 1 96 77 VAL A O 1
ATOM 637 N N . PRO A 1 78 ? -5.945 -15.148 -23.766 1 96.75 78 PRO A N 1
ATOM 638 C CA . PRO A 1 78 ? -7.113 -16.031 -23.781 1 96.75 78 PRO A CA 1
ATOM 639 C C . PRO A 1 78 ? -7.102 -17.047 -22.641 1 96.75 78 PRO A C 1
ATOM 641 O O . PRO A 1 78 ? -8.133 -17.281 -22.016 1 96.75 78 PRO A O 1
ATOM 644 N N . GLU A 1 79 ? -5.98 -17.609 -22.359 1 97.31 79 GLU A N 1
ATOM 645 C CA . GLU A 1 79 ? -5.824 -18.578 -21.281 1 97.31 79 GLU A CA 1
ATOM 646 C C . GLU A 1 79 ? -6.125 -17.938 -19.922 1 97.31 79 GLU A C 1
ATOM 648 O O . GLU A 1 79 ? -6.84 -18.516 -19.109 1 97.31 79 GLU A O 1
ATOM 653 N N . LYS A 1 80 ? -5.562 -16.719 -19.703 1 98.19 80 LYS A N 1
ATOM 654 C CA . LYS A 1 80 ? -5.801 -16.016 -18.453 1 98.19 80 LYS A CA 1
ATOM 655 C C . LYS A 1 80 ? -7.281 -15.703 -18.266 1 98.19 80 LYS A C 1
ATOM 657 O O . LYS A 1 80 ? -7.805 -15.789 -17.156 1 98.19 80 LYS A O 1
ATOM 662 N N . ARG A 1 81 ? -7.945 -15.367 -19.344 1 98.06 81 ARG A N 1
ATOM 663 C CA . ARG A 1 81 ? -9.375 -15.062 -19.266 1 98.06 81 ARG A CA 1
ATOM 664 C C . ARG A 1 81 ? -10.18 -16.312 -18.922 1 98.06 81 ARG A C 1
ATOM 666 O O . ARG A 1 81 ? -11.133 -16.234 -18.141 1 98.06 81 ARG A O 1
ATOM 673 N N . GLU A 1 82 ? -9.867 -17.422 -19.516 1 98.44 82 GLU A N 1
ATOM 674 C CA . GLU A 1 82 ? -10.523 -18.688 -19.188 1 98.44 82 GLU A CA 1
ATOM 675 C C . GLU A 1 82 ? -10.375 -19.016 -17.703 1 98.44 82 GLU A C 1
ATOM 677 O O . GLU A 1 82 ? -11.359 -19.359 -17.031 1 98.44 82 GLU A O 1
ATOM 682 N N . ILE A 1 83 ? -9.188 -18.891 -17.234 1 98.75 83 ILE A N 1
ATOM 683 C CA . ILE A 1 83 ? -8.867 -19.203 -15.844 1 98.75 83 ILE A CA 1
ATOM 684 C C . ILE A 1 83 ? -9.633 -18.25 -14.914 1 98.75 83 ILE A C 1
ATOM 686 O O . ILE A 1 83 ? -10.242 -18.703 -13.938 1 98.75 83 ILE A O 1
ATOM 690 N N . ALA A 1 84 ? -9.57 -16.969 -15.211 1 98.62 84 ALA A N 1
ATOM 691 C CA . ALA A 1 84 ? -10.242 -15.945 -14.406 1 98.62 84 ALA A CA 1
ATOM 692 C C . ALA A 1 84 ? -11.734 -16.219 -14.305 1 98.62 84 ALA A C 1
ATOM 694 O O . ALA A 1 84 ? -12.312 -16.141 -13.211 1 98.62 84 ALA A O 1
ATOM 695 N N . SER A 1 85 ? -12.312 -16.547 -15.43 1 97.88 85 SER A N 1
ATOM 696 C CA . SER A 1 85 ? -13.75 -16.828 -15.477 1 97.88 85 SER A CA 1
ATOM 697 C C . SER A 1 85 ? -14.102 -18.031 -14.617 1 97.88 85 SER A C 1
ATOM 699 O O . SER A 1 85 ? -15.055 -17.984 -13.844 1 97.88 85 SER A O 1
ATOM 701 N N . LEU A 1 86 ? -13.375 -19.047 -14.727 1 98.12 86 LEU A N 1
ATOM 702 C CA . LEU A 1 86 ? -13.617 -20.266 -13.953 1 98.12 86 LEU A CA 1
ATOM 703 C C . LEU A 1 86 ? -13.414 -20.016 -12.461 1 98.12 86 LEU A C 1
ATOM 705 O O . LEU A 1 86 ? -14.211 -20.453 -11.633 1 98.12 86 LEU A O 1
ATOM 709 N N . ALA A 1 87 ? -12.328 -19.391 -12.133 1 98.56 87 ALA A N 1
ATOM 710 C CA . ALA A 1 87 ? -12.008 -19.109 -10.734 1 98.56 87 ALA A CA 1
ATOM 711 C C . ALA A 1 87 ? -13.086 -18.25 -10.086 1 98.56 87 ALA A C 1
ATOM 713 O O . ALA A 1 87 ? -13.453 -18.469 -8.93 1 98.56 87 ALA A O 1
ATOM 714 N N . SER A 1 88 ? -13.625 -17.234 -10.82 1 98.06 88 SER A N 1
ATOM 715 C CA . SER A 1 88 ? -14.617 -16.312 -10.281 1 98.06 88 SER A CA 1
ATOM 716 C C . SER A 1 88 ? -15.891 -17.047 -9.883 1 98.06 88 SER A C 1
ATOM 718 O O . SER A 1 88 ? -16.609 -16.594 -8.984 1 98.06 88 SER A O 1
ATOM 720 N N . LYS A 1 89 ? -16.125 -18.188 -10.477 1 96.88 89 LYS A N 1
ATOM 721 C CA . LYS A 1 89 ? -17.328 -18.969 -10.211 1 96.88 89 LYS A CA 1
ATOM 722 C C . LYS A 1 89 ? -17.203 -19.734 -8.898 1 96.88 89 LYS A C 1
ATOM 724 O O . LYS A 1 89 ? -18.203 -20.219 -8.359 1 96.88 89 LYS A O 1
ATOM 729 N N . THR A 1 90 ? -16.047 -19.812 -8.398 1 96.75 90 THR A N 1
ATOM 730 C CA . THR A 1 90 ? -15.82 -20.578 -7.176 1 96.75 90 THR A CA 1
ATOM 731 C C . THR A 1 90 ? -16.031 -19.688 -5.945 1 96.75 90 THR A C 1
ATOM 733 O O . THR A 1 90 ? -15.883 -20.156 -4.812 1 96.75 90 THR A O 1
ATOM 736 N N . ILE A 1 91 ? -16.359 -18.422 -6.062 1 97.12 91 ILE A N 1
ATOM 737 C CA . ILE A 1 91 ? -16.422 -17.453 -4.965 1 97.12 91 ILE A CA 1
ATOM 738 C C . ILE A 1 91 ? -17.875 -17.094 -4.68 1 97.12 91 ILE A C 1
ATOM 740 O O . ILE A 1 91 ? -18.672 -16.922 -5.605 1 97.12 91 ILE A O 1
ATOM 744 N N . GLN A 1 92 ? -18.156 -16.938 -3.482 1 96.12 92 GLN A N 1
ATOM 745 C CA . GLN A 1 92 ? -19.469 -16.469 -3.031 1 96.12 92 GLN A CA 1
ATOM 746 C C . GLN A 1 92 ? -19.375 -15.086 -2.396 1 96.12 92 GLN A C 1
ATOM 748 O O . GLN A 1 92 ? -18.375 -14.766 -1.738 1 96.12 92 GLN A O 1
ATOM 753 N N . ASP A 1 93 ? -20.484 -14.352 -2.512 1 96.5 93 ASP A N 1
ATOM 754 C CA . ASP A 1 93 ? -20.516 -13.039 -1.875 1 96.5 93 ASP A CA 1
ATOM 755 C C . ASP A 1 93 ? -20.328 -13.156 -0.365 1 96.5 93 ASP A C 1
ATOM 757 O O . ASP A 1 93 ? -20.828 -14.086 0.263 1 96.5 93 ASP A O 1
ATOM 761 N N . GLY A 1 94 ? -19.578 -12.266 0.196 1 97.62 94 GLY A N 1
ATOM 762 C CA . GLY A 1 94 ? -19.359 -12.227 1.634 1 97.62 94 GLY A CA 1
ATOM 763 C C . GLY A 1 94 ? -18.062 -12.859 2.066 1 97.62 94 GLY A C 1
ATOM 764 O O . GLY A 1 94 ? -17.641 -12.719 3.217 1 97.62 94 GLY A O 1
ATOM 765 N N . GLU A 1 95 ? -17.375 -13.477 1.168 1 98.19 95 GLU A N 1
ATOM 766 C CA . GLU A 1 95 ? -16.125 -14.156 1.52 1 98.19 95 GLU A CA 1
ATOM 767 C C . GLU A 1 95 ? -14.992 -13.156 1.704 1 98.19 95 GLU A C 1
ATOM 769 O O . GLU A 1 95 ? -15.031 -12.055 1.141 1 98.19 95 GLU A O 1
ATOM 774 N N . THR A 1 96 ? -14.07 -13.492 2.535 1 98.69 96 THR A N 1
ATOM 775 C CA . THR A 1 96 ? -12.781 -12.82 2.652 1 98.69 96 THR A CA 1
ATOM 776 C C . THR A 1 96 ? -11.695 -13.609 1.933 1 98.69 96 THR A C 1
ATOM 778 O O . THR A 1 96 ? -11.352 -14.727 2.342 1 98.69 96 THR A O 1
ATOM 781 N N . ILE A 1 97 ? -11.156 -12.984 0.88 1 98.88 97 ILE A N 1
ATOM 782 C CA . ILE A 1 97 ? -10.203 -13.75 0.093 1 98.88 97 ILE A CA 1
ATOM 783 C C . ILE A 1 97 ? -8.906 -12.961 -0.059 1 98.88 97 ILE A C 1
ATOM 785 O O . ILE A 1 97 ? -8.898 -11.734 0.062 1 98.88 97 ILE A O 1
ATOM 789 N N . PHE A 1 98 ? -7.832 -13.734 -0.253 1 98.94 98 PHE A N 1
ATOM 790 C CA . PHE A 1 98 ? -6.539 -13.164 -0.605 1 98.94 98 PHE A CA 1
ATOM 791 C C . PHE A 1 98 ? -6.258 -13.336 -2.094 1 98.94 98 PHE A C 1
ATOM 793 O O . PHE A 1 98 ? -6.492 -14.414 -2.652 1 98.94 98 PHE A O 1
ATOM 800 N N . ILE A 1 99 ? -5.805 -12.273 -2.732 1 98.94 99 ILE A N 1
ATOM 801 C CA . ILE A 1 99 ? -5.363 -12.344 -4.121 1 98.94 99 ILE A CA 1
ATOM 802 C C . ILE A 1 99 ? -3.895 -11.945 -4.219 1 98.94 99 ILE A C 1
ATOM 804 O O . ILE A 1 99 ? -3.533 -10.805 -3.896 1 98.94 99 ILE A O 1
ATOM 808 N N . GLY A 1 100 ? -3.092 -12.852 -4.676 1 98.81 100 GLY A N 1
ATOM 809 C CA . GLY A 1 100 ? -1.67 -12.578 -4.816 1 98.81 100 GLY A CA 1
ATOM 810 C C . GLY A 1 100 ? -1.333 -11.789 -6.066 1 98.81 100 GLY A C 1
ATOM 811 O O . GLY A 1 100 ? -2.229 -11.375 -6.809 1 98.81 100 GLY A O 1
ATOM 812 N N . PRO A 1 101 ? -0.008 -11.57 -6.223 1 98.62 101 PRO A N 1
ATOM 813 C CA . PRO A 1 101 ? 0.449 -10.859 -7.422 1 98.62 101 PRO A CA 1
ATOM 814 C C . PRO A 1 101 ? 0.511 -11.758 -8.656 1 98.62 101 PRO A C 1
ATOM 816 O O . PRO A 1 101 ? 0.628 -12.977 -8.523 1 98.62 101 PRO A O 1
ATOM 819 N N . GLY A 1 102 ? 0.402 -11.07 -9.852 1 98 102 GLY A N 1
ATOM 820 C CA . GLY A 1 102 ? 0.527 -11.758 -11.125 1 98 102 GLY A CA 1
ATOM 821 C C . GLY A 1 102 ? -0.517 -11.336 -12.141 1 98 102 GLY A C 1
ATOM 822 O O . GLY A 1 102 ? -1.64 -10.984 -11.773 1 98 102 GLY A O 1
ATOM 823 N N . THR A 1 103 ? -0.134 -11.516 -13.406 1 98.12 103 THR A N 1
ATOM 824 C CA . THR A 1 103 ? -1.006 -11.047 -14.477 1 98.12 103 THR A CA 1
ATOM 825 C C . THR A 1 103 ? -2.254 -11.922 -14.578 1 98.12 103 THR A C 1
ATOM 827 O O . THR A 1 103 ? -3.34 -11.43 -14.891 1 98.12 103 THR A O 1
ATOM 830 N N . THR A 1 104 ? -2.139 -13.195 -14.312 1 98.5 104 THR A N 1
ATOM 831 C CA . THR A 1 104 ? -3.316 -14.055 -14.281 1 98.5 104 THR A CA 1
ATOM 832 C C . THR A 1 104 ? -4.293 -13.594 -13.203 1 98.5 104 THR A C 1
ATOM 834 O O . THR A 1 104 ? -5.5 -13.531 -13.438 1 98.5 104 THR A O 1
ATOM 837 N N . LEU A 1 105 ? -3.785 -13.242 -12.047 1 98.81 105 LEU A N 1
ATOM 838 C CA . LEU A 1 105 ? -4.609 -12.789 -10.93 1 98.81 105 LEU A CA 1
ATOM 839 C C . LEU A 1 105 ? -5.219 -11.43 -11.219 1 98.81 105 LEU A C 1
ATOM 841 O O . LEU A 1 105 ? -6.293 -11.102 -10.703 1 98.81 105 LEU A O 1
ATOM 845 N N . GLU A 1 106 ? -4.531 -10.617 -12.031 1 98.75 106 GLU A N 1
ATOM 846 C CA . GLU A 1 106 ? -5.117 -9.352 -12.453 1 98.75 106 GLU A CA 1
ATOM 847 C C . GLU A 1 106 ? -6.391 -9.57 -13.266 1 98.75 106 GLU A C 1
ATOM 849 O O . GLU A 1 106 ? -7.391 -8.875 -13.062 1 98.75 106 GLU A O 1
ATOM 854 N N . TYR A 1 107 ? -6.367 -10.516 -14.164 1 98.69 107 TYR A N 1
ATOM 855 C CA . TYR A 1 107 ? -7.57 -10.859 -14.914 1 98.69 107 TYR A CA 1
ATOM 856 C C . TYR A 1 107 ? -8.656 -11.398 -13.992 1 98.69 107 TYR A C 1
ATOM 858 O O . TYR A 1 107 ? -9.836 -11.086 -14.164 1 98.69 107 TYR A O 1
ATOM 866 N N . PHE A 1 108 ? -8.227 -12.172 -13.086 1 98.81 108 PHE A N 1
ATOM 867 C CA . PHE A 1 108 ? -9.148 -12.703 -12.094 1 98.81 108 PHE A CA 1
ATOM 868 C C . PHE A 1 108 ? -9.789 -11.57 -11.289 1 98.81 108 PHE A C 1
ATOM 870 O O . PHE A 1 108 ? -11.008 -11.555 -11.102 1 98.81 108 PHE A O 1
ATOM 877 N N . ALA A 1 109 ? -9.016 -10.602 -10.812 1 98.88 109 ALA A N 1
ATOM 878 C CA . ALA A 1 109 ? -9.516 -9.453 -10.055 1 98.88 109 ALA A CA 1
ATOM 879 C C . ALA A 1 109 ? -10.57 -8.695 -10.852 1 98.88 109 ALA A C 1
ATOM 881 O O . ALA A 1 109 ? -11.578 -8.25 -10.289 1 98.88 109 ALA A O 1
ATOM 882 N N . LYS A 1 110 ? -10.375 -8.562 -12.141 1 98.5 110 LYS A N 1
ATOM 883 C CA . LYS A 1 110 ? -11.312 -7.84 -12.992 1 98.5 110 LYS A CA 1
ATOM 884 C C . LYS A 1 110 ? -12.68 -8.508 -12.984 1 98.5 110 LYS A C 1
ATOM 886 O O . LYS A 1 11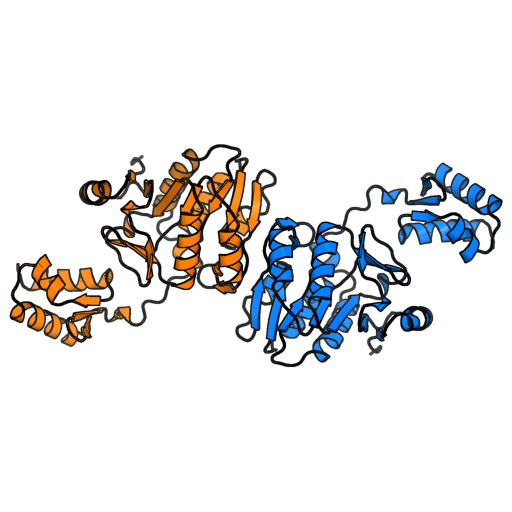0 ? -13.711 -7.828 -13.086 1 98.5 110 LYS A O 1
ATOM 891 N N . GLU A 1 111 ? -12.688 -9.797 -12.891 1 98.19 111 GLU A N 1
ATOM 892 C CA . GLU A 1 111 ? -13.945 -10.547 -12.898 1 98.19 111 GLU A CA 1
ATOM 893 C C . GLU A 1 111 ? -14.719 -10.336 -11.594 1 98.19 111 GLU A C 1
ATOM 895 O O . GLU A 1 111 ? -15.906 -10.648 -11.516 1 98.19 111 GLU A O 1
ATOM 900 N N . LEU A 1 112 ? -14.062 -9.773 -10.609 1 98.25 112 LEU A N 1
ATOM 901 C CA . LEU A 1 112 ? -14.656 -9.742 -9.273 1 98.25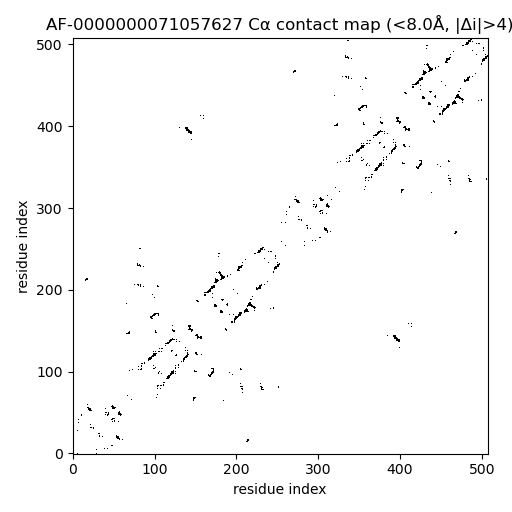 112 LEU A CA 1
ATOM 902 C C . LEU A 1 112 ? -15.266 -8.375 -8.984 1 98.25 112 LEU A C 1
ATOM 904 O O . LEU A 1 112 ? -15.875 -8.172 -7.93 1 98.25 112 LEU A O 1
ATOM 908 N N . ARG A 1 113 ? -15.156 -7.43 -9.844 1 96.88 113 ARG A N 1
ATOM 909 C CA . ARG A 1 113 ? -15.477 -6.023 -9.625 1 96.88 113 ARG A CA 1
ATOM 910 C C . ARG A 1 113 ? -16.938 -5.855 -9.227 1 96.88 113 ARG A C 1
ATOM 912 O O . ARG A 1 113 ? -17.312 -4.859 -8.602 1 96.88 113 ARG A O 1
ATOM 919 N N . TYR A 1 114 ? -17.797 -6.828 -9.531 1 94.88 114 TYR A N 1
ATOM 920 C CA . TYR A 1 114 ? -19.219 -6.672 -9.281 1 94.88 114 TYR A CA 1
ATOM 921 C C . TYR A 1 114 ? -19.672 -7.535 -8.109 1 94.88 114 TYR A C 1
ATOM 923 O O . TYR A 1 114 ? -20.844 -7.543 -7.75 1 94.88 114 TYR A O 1
ATOM 931 N N . LYS A 1 115 ? -18.75 -8.18 -7.496 1 96.5 115 LYS A N 1
ATOM 932 C CA . LYS A 1 115 ? -19.062 -9.023 -6.344 1 96.5 115 LYS A CA 1
ATOM 933 C C . LYS A 1 115 ? -18.922 -8.242 -5.043 1 96.5 115 LYS A C 1
ATOM 935 O O . LYS A 1 115 ? -18.297 -7.18 -5.012 1 96.5 115 LYS A O 1
ATOM 940 N N . SER A 1 116 ? -19.578 -8.781 -3.996 1 97.81 116 SER A N 1
ATOM 941 C CA . SER A 1 116 ? -19.438 -8.234 -2.65 1 97.81 116 SER A CA 1
ATOM 942 C C . SER A 1 116 ? -18.5 -9.078 -1.802 1 97.81 116 SER A C 1
ATOM 944 O O . SER A 1 116 ? -18.906 -10.078 -1.218 1 97.81 116 SER A O 1
ATOM 946 N N . LEU A 1 117 ? -17.266 -8.609 -1.721 1 98.38 117 LEU A N 1
ATOM 947 C CA . LEU A 1 117 ? -16.203 -9.383 -1.085 1 98.38 117 LEU A CA 1
ATOM 948 C C . LEU A 1 117 ? -15.328 -8.492 -0.214 1 98.38 117 LEU A C 1
ATOM 950 O O . LEU A 1 117 ? -15.328 -7.266 -0.37 1 98.38 117 LEU A O 1
ATOM 954 N N . ARG A 1 118 ? -14.734 -9.102 0.725 1 98.5 118 ARG A N 1
ATOM 955 C CA . ARG A 1 118 ? -13.523 -8.523 1.294 1 98.5 118 ARG A CA 1
ATOM 956 C C . ARG A 1 118 ? -12.281 -9.102 0.628 1 98.5 118 ARG A C 1
ATOM 958 O O . ARG A 1 118 ? -12.086 -10.32 0.617 1 98.5 118 ARG A O 1
ATOM 965 N N . ILE A 1 119 ? -11.469 -8.219 0.09 1 98.88 119 ILE A N 1
ATOM 966 C CA . ILE A 1 119 ? -10.281 -8.68 -0.627 1 98.88 119 ILE A CA 1
ATOM 967 C C . ILE A 1 119 ? -9.031 -8.07 0.003 1 98.88 119 ILE A C 1
ATOM 969 O O . ILE A 1 119 ? -8.977 -6.859 0.243 1 98.88 119 ILE A O 1
ATOM 973 N N . VAL A 1 120 ? -8.094 -8.922 0.298 1 98.94 120 VAL A N 1
ATOM 974 C CA . VAL A 1 120 ? -6.766 -8.523 0.751 1 98.94 120 VAL A CA 1
ATOM 975 C C . VAL A 1 120 ? -5.727 -8.875 -0.313 1 98.94 120 VAL A C 1
ATOM 977 O O . VAL A 1 120 ? -5.754 -9.969 -0.877 1 98.94 120 VAL A O 1
ATOM 980 N N . THR A 1 121 ? -4.859 -7.945 -0.633 1 98.94 121 THR A N 1
ATOM 981 C CA . THR A 1 121 ? -3.848 -8.195 -1.652 1 98.94 121 THR A CA 1
ATOM 982 C C . THR A 1 121 ? -2.543 -7.484 -1.305 1 98.94 121 THR A C 1
ATOM 984 O O . THR A 1 121 ? -2.555 -6.434 -0.662 1 98.94 121 THR A O 1
ATOM 987 N N . ASN A 1 122 ? -1.459 -8.102 -1.729 1 98.88 122 ASN A N 1
ATOM 988 C CA . ASN A 1 122 ? -0.169 -7.426 -1.645 1 98.88 122 ASN A CA 1
ATOM 989 C C . ASN A 1 122 ? 0.325 -6.984 -3.02 1 98.88 122 ASN A C 1
ATOM 991 O O . ASN A 1 122 ? 1.522 -6.773 -3.215 1 98.88 122 ASN A O 1
ATOM 995 N N . SER A 1 123 ? -0.569 -6.926 -3.959 1 98.88 123 SER A N 1
ATOM 996 C CA . SER A 1 123 ? -0.282 -6.531 -5.336 1 98.88 123 SER A CA 1
ATOM 997 C C . SER A 1 123 ? -0.834 -5.141 -5.637 1 98.88 123 SER A C 1
ATOM 999 O O . SER A 1 123 ? -2.045 -4.922 -5.57 1 98.88 123 SER A O 1
ATOM 1001 N N . LEU A 1 124 ? 0.049 -4.273 -6.027 1 98.69 124 LEU A N 1
ATOM 1002 C CA . LEU A 1 124 ? -0.389 -2.928 -6.387 1 98.69 124 LEU A CA 1
ATOM 1003 C C . LEU A 1 124 ? -1.278 -2.959 -7.625 1 98.69 124 LEU A C 1
ATOM 1005 O O . LEU A 1 124 ? -2.314 -2.291 -7.668 1 98.69 124 LEU A O 1
ATOM 1009 N N . PRO A 1 125 ? -0.997 -3.746 -8.648 1 98.56 125 PRO A N 1
ATOM 1010 C CA . PRO A 1 125 ? -1.883 -3.826 -9.812 1 98.56 125 PRO A CA 1
ATOM 1011 C C . PRO A 1 125 ? -3.275 -4.344 -9.461 1 98.56 125 PRO A C 1
ATOM 1013 O O . PRO A 1 125 ? -4.277 -3.787 -9.914 1 98.56 125 PRO A O 1
ATOM 1016 N N . VAL A 1 126 ? -3.33 -5.406 -8.656 1 98.88 126 VAL A N 1
ATOM 1017 C CA . VAL A 1 126 ? -4.621 -5.941 -8.242 1 98.88 126 VAL A CA 1
ATOM 1018 C C . VAL A 1 126 ? -5.387 -4.887 -7.445 1 98.88 126 VAL A C 1
ATOM 1020 O O . VAL A 1 126 ? -6.582 -4.676 -7.668 1 98.88 126 VAL A O 1
ATOM 1023 N N . PHE A 1 127 ? -4.672 -4.223 -6.527 1 98.88 127 PHE A N 1
ATOM 1024 C CA . PHE A 1 127 ? -5.266 -3.148 -5.738 1 98.88 127 PHE A CA 1
ATOM 1025 C C . PHE A 1 127 ? -5.848 -2.07 -6.645 1 98.88 127 PHE A C 1
ATOM 1027 O O . PHE A 1 127 ? -6.984 -1.634 -6.449 1 98.88 127 PHE A O 1
ATOM 1034 N N . ASN A 1 128 ? -5.113 -1.661 -7.629 1 98.38 128 ASN A N 1
ATOM 1035 C CA . ASN A 1 128 ? -5.527 -0.586 -8.523 1 98.38 128 ASN A CA 1
ATOM 1036 C C . ASN A 1 128 ? -6.758 -0.978 -9.344 1 98.38 128 ASN A C 1
ATOM 1038 O O . ASN A 1 128 ? -7.594 -0.13 -9.656 1 98.38 128 ASN A O 1
ATOM 1042 N N . ILE A 1 129 ? -6.91 -2.174 -9.672 1 98.44 129 ILE A N 1
ATOM 1043 C CA . ILE A 1 129 ? -8.055 -2.68 -10.422 1 98.44 129 ILE A CA 1
ATOM 1044 C C . ILE A 1 129 ? -9.312 -2.572 -9.57 1 98.44 129 ILE A C 1
ATOM 1046 O O . ILE A 1 129 ? -10.398 -2.283 -10.086 1 98.44 129 ILE A O 1
ATOM 1050 N N . LEU A 1 130 ? -9.156 -2.682 -8.258 1 98.62 130 LEU A N 1
ATOM 1051 C CA . LEU A 1 130 ? -10.328 -2.918 -7.414 1 98.62 130 LEU A CA 1
ATOM 1052 C C . LEU A 1 130 ? -10.617 -1.707 -6.535 1 98.62 130 LEU A C 1
ATOM 1054 O O . LEU A 1 130 ? -11.695 -1.603 -5.957 1 98.62 130 LEU A O 1
ATOM 1058 N N . LYS A 1 131 ? -9.68 -0.734 -6.336 1 97.56 131 LYS A N 1
ATOM 1059 C CA . LYS A 1 131 ? -9.727 0.294 -5.301 1 97.56 131 LYS A CA 1
ATOM 1060 C C . LYS A 1 131 ? -10.961 1.179 -5.453 1 97.56 131 LYS A C 1
ATOM 1062 O O . LYS A 1 131 ? -11.445 1.754 -4.477 1 97.56 131 LYS A O 1
ATOM 1067 N N . ASP A 1 132 ? -11.57 1.197 -6.688 1 95.25 132 ASP A N 1
ATOM 1068 C CA . ASP A 1 132 ? -12.703 2.086 -6.918 1 95.25 132 ASP A CA 1
ATOM 1069 C C . ASP A 1 132 ? -14.023 1.327 -6.812 1 95.25 132 ASP A C 1
ATOM 1071 O O . ASP A 1 132 ? -15.094 1.905 -7.012 1 95.25 132 ASP A O 1
ATOM 1075 N N . CYS A 1 133 ? -13.953 0.055 -6.582 1 96.12 133 CYS A N 1
ATOM 1076 C CA . CYS A 1 133 ? -15.156 -0.757 -6.438 1 96.12 133 CYS A CA 1
ATOM 1077 C C . CYS A 1 133 ? -15.734 -0.625 -5.031 1 96.12 133 CYS A C 1
ATOM 1079 O O . CYS A 1 133 ? -15.219 -1.218 -4.086 1 96.12 133 CYS A O 1
ATOM 1081 N N . THR A 1 134 ? -16.875 0.026 -4.852 1 93.69 134 THR A N 1
ATOM 1082 C CA . THR A 1 134 ? -17.453 0.358 -3.547 1 93.69 134 THR A CA 1
ATOM 1083 C C . THR A 1 134 ? -18.047 -0.879 -2.891 1 93.69 134 THR A C 1
ATOM 1085 O O . THR A 1 134 ? -18.281 -0.895 -1.68 1 93.69 134 THR A O 1
ATOM 1088 N N . ASN A 1 135 ? -18.344 -1.925 -3.732 1 95.75 135 ASN A N 1
ATOM 1089 C CA . ASN A 1 135 ? -18.922 -3.162 -3.207 1 95.75 135 ASN A CA 1
ATOM 1090 C C . ASN A 1 135 ? -17.828 -4.082 -2.65 1 95.75 135 ASN A C 1
ATOM 1092 O O . ASN A 1 135 ? -18.125 -5.16 -2.135 1 95.75 135 ASN A O 1
ATOM 1096 N N . ILE A 1 136 ? -16.578 -3.686 -2.74 1 97.62 136 ILE A N 1
ATOM 1097 C CA . ILE A 1 136 ? -15.445 -4.48 -2.27 1 97.62 136 ILE A CA 1
ATOM 1098 C C . ILE A 1 136 ? -14.789 -3.793 -1.075 1 97.62 136 ILE A C 1
ATOM 1100 O O . ILE A 1 136 ? -14.445 -2.611 -1.146 1 97.62 136 ILE A O 1
ATOM 1104 N N . ASP A 1 137 ? -14.789 -4.457 0.042 1 97.88 137 ASP A N 1
ATOM 1105 C CA . ASP A 1 137 ? -13.922 -4.051 1.146 1 97.88 137 ASP A CA 1
ATOM 1106 C C . ASP A 1 137 ? -12.469 -4.438 0.874 1 97.88 137 ASP A C 1
ATOM 1108 O O . ASP A 1 137 ? -12.078 -5.586 1.093 1 97.88 137 ASP A O 1
ATOM 1112 N N . LEU A 1 138 ? -11.68 -3.443 0.457 1 98.5 138 LEU A N 1
ATOM 1113 C CA . LEU A 1 138 ? -10.352 -3.715 -0.091 1 98.5 138 LEU A CA 1
ATOM 1114 C C . LEU A 1 138 ? -9.266 -3.301 0.893 1 98.5 138 LEU A C 1
ATOM 1116 O O . LEU A 1 138 ? -9.273 -2.18 1.403 1 98.5 138 LEU A O 1
ATOM 1120 N N . LEU A 1 139 ? -8.359 -4.238 1.19 1 98.69 139 LEU A N 1
ATOM 1121 C CA . LEU A 1 139 ? -7.18 -3.977 2.012 1 98.69 139 LEU A CA 1
ATOM 1122 C C . LEU A 1 139 ? -5.898 -4.234 1.226 1 98.69 139 LEU A C 1
ATOM 1124 O O . LEU A 1 139 ? -5.766 -5.27 0.569 1 98.69 139 LEU A O 1
ATOM 1128 N N . LEU A 1 140 ? -4.992 -3.279 1.315 1 98.88 140 LEU A N 1
ATOM 1129 C CA . LEU A 1 140 ? -3.672 -3.479 0.73 1 98.88 140 LEU A CA 1
ATOM 1130 C C . LEU A 1 140 ? -2.645 -3.811 1.808 1 98.88 140 LEU A C 1
ATOM 1132 O O . LEU A 1 140 ? -2.539 -3.1 2.811 1 98.88 140 LEU A O 1
ATOM 1136 N N . ILE A 1 141 ? -1.996 -4.918 1.586 1 98.81 141 ILE A N 1
ATOM 1137 C CA . ILE A 1 141 ? -0.802 -5.23 2.365 1 98.81 141 ILE A CA 1
ATOM 1138 C C . ILE A 1 141 ? 0.398 -4.48 1.792 1 98.81 141 ILE A C 1
ATOM 1140 O O . ILE A 1 141 ? 0.744 -4.652 0.62 1 98.81 141 ILE A O 1
ATOM 1144 N N . GLY A 1 142 ? 1.021 -3.617 2.602 1 98.44 142 GLY A N 1
ATOM 1145 C CA . GLY A 1 142 ? 2.186 -2.859 2.166 1 98.44 142 GLY A CA 1
ATOM 1146 C C . GLY A 1 142 ? 3.498 -3.545 2.494 1 98.44 142 GLY A C 1
ATOM 1147 O O . GLY A 1 142 ? 3.561 -4.773 2.576 1 98.44 142 GLY A O 1
ATOM 1148 N N . GLY A 1 143 ? 4.551 -2.752 2.537 1 98.38 143 GLY A N 1
ATOM 1149 C CA . GLY A 1 143 ? 5.906 -3.227 2.764 1 98.38 143 GLY A CA 1
ATOM 1150 C C . GLY A 1 143 ? 6.895 -2.738 1.718 1 98.38 143 GLY A C 1
ATOM 1151 O O . GLY A 1 143 ? 6.805 -1.599 1.257 1 98.38 143 GLY A O 1
ATOM 1152 N N . GLU A 1 144 ? 7.879 -3.582 1.507 1 98.06 144 GLU A N 1
ATOM 1153 C CA . GLU A 1 144 ? 8.852 -3.307 0.453 1 98.06 144 GLU A CA 1
ATOM 1154 C C . GLU A 1 144 ? 8.266 -3.588 -0.927 1 98.06 144 GLU A C 1
ATOM 1156 O O . GLU A 1 144 ? 7.676 -4.648 -1.153 1 98.06 144 GLU A O 1
ATOM 1161 N N . TYR A 1 145 ? 8.508 -2.602 -1.832 1 97.94 145 TYR A N 1
ATOM 1162 C CA . TYR A 1 145 ? 7.906 -2.689 -3.156 1 97.94 145 TYR A CA 1
ATOM 1163 C C . TYR A 1 145 ? 8.875 -3.312 -4.156 1 97.94 145 TYR A C 1
ATOM 1165 O O . TYR A 1 145 ? 10.031 -2.902 -4.246 1 97.94 145 TYR A O 1
ATOM 1173 N N . ARG A 1 146 ? 8.406 -4.328 -4.867 1 96.81 146 ARG A N 1
ATOM 1174 C CA . ARG A 1 146 ? 9.125 -4.867 -6.016 1 96.81 146 ARG A CA 1
ATOM 1175 C C . ARG A 1 146 ? 8.562 -4.332 -7.324 1 96.81 146 ARG A C 1
ATOM 1177 O O . ARG A 1 146 ? 7.516 -4.793 -7.789 1 96.81 146 ARG A O 1
ATOM 1184 N N . PRO A 1 147 ? 9.297 -3.445 -7.945 1 95 147 PRO A N 1
ATOM 1185 C CA . PRO A 1 147 ? 8.75 -2.787 -9.133 1 95 147 PRO A CA 1
ATOM 1186 C C . PRO A 1 147 ? 8.562 -3.75 -10.305 1 95 147 PRO A C 1
ATOM 1188 O O . PRO A 1 147 ? 7.668 -3.555 -11.133 1 95 147 PRO A O 1
ATOM 1191 N N . ILE A 1 148 ? 9.273 -4.793 -10.391 1 93.44 148 ILE A N 1
ATOM 1192 C CA . ILE A 1 148 ? 9.234 -5.727 -11.508 1 93.44 148 ILE A CA 1
ATOM 1193 C C . ILE A 1 148 ? 7.875 -6.426 -11.555 1 93.44 148 ILE A C 1
ATOM 1195 O O . ILE A 1 148 ? 7.312 -6.641 -12.625 1 93.44 148 ILE A O 1
ATOM 1199 N N . THR A 1 149 ? 7.312 -6.723 -10.398 1 95.44 149 THR A N 1
ATOM 1200 C CA . THR A 1 149 ? 6.074 -7.492 -10.344 1 95.44 149 THR A CA 1
ATOM 1201 C C . THR A 1 149 ? 4.938 -6.641 -9.789 1 95.44 149 THR A C 1
ATOM 1203 O O . THR A 1 149 ? 3.766 -7.012 -9.898 1 95.44 149 THR A O 1
ATOM 1206 N N . GLY A 1 150 ? 5.281 -5.559 -9.133 1 97 150 GLY A N 1
ATOM 1207 C CA . GLY A 1 150 ? 4.27 -4.734 -8.492 1 97 150 GLY A CA 1
ATOM 1208 C C . GLY A 1 150 ? 3.785 -5.301 -7.172 1 97 150 GLY A C 1
ATOM 1209 O O . GLY A 1 150 ? 2.676 -5 -6.727 1 97 150 GLY A O 1
ATOM 1210 N N . ALA A 1 151 ? 4.613 -6.141 -6.551 1 98.44 151 ALA A N 1
ATOM 1211 C CA . ALA A 1 151 ? 4.211 -6.805 -5.312 1 98.44 151 ALA A CA 1
ATOM 1212 C C . ALA A 1 151 ? 4.902 -6.18 -4.105 1 98.44 151 ALA A C 1
ATOM 1214 O O . ALA A 1 151 ? 6.012 -5.652 -4.219 1 98.44 151 ALA A O 1
ATOM 1215 N N . PHE A 1 152 ? 4.223 -6.207 -2.996 1 98.81 152 PHE A N 1
ATOM 1216 C CA . PHE A 1 152 ? 4.82 -5.82 -1.724 1 98.81 152 PHE A CA 1
ATOM 1217 C C . PHE A 1 152 ? 5.285 -7.047 -0.947 1 98.81 152 PHE A C 1
ATOM 1219 O O . PHE A 1 152 ? 4.566 -8.047 -0.864 1 98.81 152 PHE A O 1
ATOM 1226 N N . VAL A 1 153 ? 6.5 -6.949 -0.386 1 98.69 153 VAL A N 1
ATOM 1227 C CA . VAL A 1 153 ? 7.133 -8.062 0.32 1 98.69 153 VAL A CA 1
ATOM 1228 C C . VAL A 1 153 ? 7.805 -7.551 1.592 1 98.69 153 VAL A C 1
ATOM 1230 O O . VAL A 1 153 ? 7.543 -6.43 2.031 1 98.69 153 VAL A O 1
ATOM 1233 N N . GLY A 1 154 ? 8.539 -8.438 2.293 1 97.88 154 GLY A N 1
ATOM 1234 C CA . GLY A 1 154 ? 9.312 -8.039 3.457 1 97.88 154 GLY A CA 1
ATOM 1235 C C . GLY A 1 154 ? 8.609 -8.336 4.77 1 97.88 154 GLY A C 1
ATOM 1236 O O . GLY A 1 154 ? 7.508 -8.883 4.777 1 97.88 154 GLY A O 1
ATOM 1237 N N . THR A 1 155 ? 9.195 -7.891 5.805 1 96.69 155 THR A N 1
ATOM 1238 C CA . THR A 1 155 ? 8.773 -8.266 7.148 1 96.69 155 THR A CA 1
ATOM 1239 C C . THR A 1 155 ? 7.43 -7.621 7.492 1 96.69 155 THR A C 1
ATOM 1241 O O . THR A 1 155 ? 6.594 -8.234 8.156 1 96.69 155 THR A O 1
ATOM 1244 N N . LEU A 1 156 ? 7.211 -6.379 7.078 1 96.75 156 LEU A N 1
ATOM 1245 C CA . LEU A 1 156 ? 5.93 -5.73 7.34 1 96.75 156 LEU A CA 1
ATOM 1246 C C . LEU A 1 156 ? 4.789 -6.488 6.672 1 96.75 156 LEU A C 1
ATOM 1248 O O . LEU A 1 156 ? 3.752 -6.73 7.289 1 96.75 156 LEU A O 1
ATOM 1252 N N . ALA A 1 157 ? 5.039 -6.859 5.426 1 98.19 157 ALA A N 1
ATOM 1253 C CA . ALA A 1 157 ? 4.039 -7.629 4.688 1 98.19 157 ALA A CA 1
ATOM 1254 C C . ALA A 1 157 ? 3.758 -8.961 5.371 1 98.19 157 ALA A C 1
ATOM 1256 O O . ALA A 1 157 ? 2.6 -9.328 5.586 1 98.19 157 ALA A O 1
ATOM 1257 N N . SER A 1 158 ? 4.852 -9.664 5.723 1 98.19 158 SER A N 1
ATOM 1258 C CA . SER A 1 158 ? 4.707 -10.977 6.352 1 98.19 158 SER A CA 1
ATOM 1259 C C . SER A 1 158 ? 3.945 -10.875 7.672 1 98.19 158 SER A C 1
ATOM 1261 O O . SER A 1 158 ? 3.082 -11.703 7.965 1 98.19 158 SER A O 1
ATOM 1263 N N . SER A 1 159 ? 4.273 -9.852 8.438 1 97.12 159 SER A N 1
ATOM 1264 C CA . SER A 1 159 ? 3.633 -9.68 9.734 1 97.12 159 SER A CA 1
ATOM 1265 C C . SER A 1 159 ? 2.137 -9.422 9.578 1 97.12 159 SER A C 1
ATOM 1267 O O . SER A 1 159 ? 1.329 -9.945 10.352 1 97.12 159 SER A O 1
ATOM 1269 N N . ASN A 1 160 ? 1.766 -8.617 8.633 1 97.44 160 ASN A N 1
ATOM 1270 C CA . ASN A 1 160 ? 0.353 -8.352 8.391 1 97.44 160 ASN A CA 1
ATOM 1271 C C . ASN A 1 160 ? -0.398 -9.617 7.992 1 97.44 160 ASN A C 1
ATOM 1273 O O . ASN A 1 160 ? -1.447 -9.93 8.562 1 97.44 160 ASN A O 1
ATOM 1277 N N . ILE A 1 161 ? 0.132 -10.367 7.102 1 98.31 161 ILE A N 1
ATOM 1278 C CA . ILE A 1 161 ? -0.558 -11.547 6.59 1 98.31 161 ILE A CA 1
ATOM 1279 C C . ILE A 1 161 ? -0.716 -12.578 7.703 1 98.31 161 ILE A C 1
ATOM 1281 O O . ILE A 1 161 ? -1.766 -13.211 7.82 1 98.31 161 ILE A O 1
ATOM 1285 N N . LYS A 1 162 ? 0.3 -12.695 8.531 1 97.62 162 LYS A N 1
ATOM 1286 C CA . LYS A 1 162 ? 0.281 -13.672 9.617 1 97.62 162 LYS A CA 1
ATOM 1287 C C . LYS A 1 162 ? -0.841 -13.367 10.609 1 97.62 162 LYS A C 1
ATOM 1289 O O . LYS A 1 162 ? -1.32 -14.266 11.305 1 97.62 162 LYS A O 1
ATOM 1294 N N . SER A 1 163 ? -1.245 -12.141 10.625 1 96.88 163 SER A N 1
ATOM 1295 C CA . SER A 1 163 ? -2.266 -11.742 11.586 1 96.88 163 SER A CA 1
ATOM 1296 C C . SER A 1 163 ? -3.666 -11.883 11 1 96.88 163 SER A C 1
ATOM 1298 O O . SER A 1 163 ? -4.656 -11.578 11.664 1 96.88 163 SER A O 1
ATOM 1300 N N . LEU A 1 164 ? -3.814 -12.375 9.789 1 98.12 164 LEU A N 1
ATOM 1301 C CA . LEU A 1 164 ? -5.09 -12.445 9.078 1 98.12 164 LEU A CA 1
ATOM 1302 C C . LEU A 1 164 ? -5.438 -13.891 8.734 1 98.12 164 LEU A C 1
ATOM 1304 O O . LEU A 1 164 ? -4.562 -14.758 8.734 1 98.12 164 LEU A O 1
ATOM 1308 N N . LYS A 1 165 ? -6.715 -14.141 8.523 1 98.56 165 LYS A N 1
ATOM 1309 C CA . LYS A 1 165 ? -7.223 -15.422 8.023 1 98.56 165 LYS A CA 1
ATOM 1310 C C . LYS A 1 165 ? -8.133 -15.219 6.816 1 98.56 165 LYS A C 1
ATOM 1312 O O . LYS A 1 165 ? -8.906 -14.258 6.77 1 98.56 165 LYS A O 1
ATOM 1317 N N . PHE A 1 166 ? -8.07 -16.156 5.883 1 98.56 166 PHE A N 1
ATOM 1318 C CA . PHE A 1 166 ? -8.828 -16.031 4.645 1 98.56 166 PHE A CA 1
ATOM 1319 C C . PHE A 1 166 ? -9.648 -17.297 4.395 1 98.56 166 PHE A C 1
ATOM 1321 O O . PHE A 1 166 ? -9.203 -18.406 4.703 1 98.56 166 PHE A O 1
ATOM 1328 N N . SER A 1 167 ? -10.844 -17.109 3.789 1 98.75 167 SER A N 1
ATOM 1329 C CA . SER A 1 167 ? -11.594 -18.281 3.328 1 98.75 167 SER A CA 1
ATOM 1330 C C . SER A 1 167 ? -10.891 -18.953 2.15 1 98.75 167 SER A C 1
ATOM 1332 O O . SER A 1 167 ? -10.852 -20.188 2.066 1 98.75 167 SER A O 1
ATOM 1334 N N . LYS A 1 168 ? -10.352 -18.062 1.246 1 98.81 168 LYS A N 1
ATOM 1335 C CA . LYS A 1 168 ? -9.633 -18.562 0.081 1 98.81 168 LYS A CA 1
ATOM 1336 C C . LYS A 1 168 ? -8.406 -17.703 -0.226 1 98.81 168 LYS A C 1
ATOM 1338 O O . LYS A 1 168 ? -8.43 -16.484 -0.03 1 98.81 168 LYS A O 1
ATOM 1343 N N . ALA A 1 169 ? -7.398 -18.375 -0.649 1 98.94 169 ALA A N 1
ATOM 1344 C CA . ALA A 1 169 ? -6.254 -17.688 -1.247 1 98.94 169 ALA A CA 1
ATOM 1345 C C . ALA A 1 169 ? -6.074 -18.094 -2.707 1 98.94 169 ALA A C 1
ATOM 1347 O O . ALA A 1 169 ? -6.047 -19.281 -3.029 1 98.94 169 ALA A O 1
ATOM 1348 N N . PHE A 1 170 ? -6.012 -17.094 -3.543 1 98.94 170 PHE A N 1
ATOM 1349 C CA . PHE A 1 170 ? -5.703 -17.281 -4.953 1 98.94 170 PHE A CA 1
ATOM 1350 C C . PHE A 1 170 ? -4.285 -16.828 -5.27 1 98.94 170 PHE A C 1
ATOM 1352 O O . PHE A 1 170 ? -3.965 -15.648 -5.129 1 98.94 170 PHE A O 1
ATOM 1359 N N . ILE A 1 171 ? -3.5 -17.781 -5.707 1 98.81 171 ILE A N 1
ATOM 1360 C CA . ILE A 1 171 ? -2.08 -17.547 -5.953 1 98.81 171 ILE A CA 1
ATOM 1361 C C . ILE A 1 171 ? -1.711 -18.047 -7.348 1 98.81 171 ILE A C 1
ATOM 1363 O O . ILE A 1 171 ? -2.363 -18.938 -7.883 1 98.81 171 ILE A O 1
ATOM 1367 N N . SER A 1 172 ? -0.74 -17.375 -7.941 1 98.62 172 SER A N 1
ATOM 1368 C CA . SER A 1 172 ? -0.154 -17.875 -9.18 1 98.62 172 SER A CA 1
ATOM 1369 C C . SER A 1 172 ? 1.291 -18.312 -8.969 1 98.62 172 SER A C 1
ATOM 1371 O O . SER A 1 172 ? 1.783 -18.328 -7.836 1 98.62 172 SER A O 1
ATOM 1373 N N . ALA A 1 173 ? 1.896 -18.844 -10.094 1 97.69 173 ALA A N 1
ATOM 1374 C CA . ALA A 1 173 ? 3.266 -19.359 -10.039 1 97.69 173 ALA A CA 1
ATOM 1375 C C . ALA A 1 173 ? 3.938 -19.281 -11.406 1 97.69 173 ALA A C 1
ATOM 1377 O O . ALA A 1 173 ? 3.266 -19.094 -12.422 1 97.69 173 ALA A O 1
ATOM 1378 N N . ASN A 1 174 ? 5.203 -19.391 -11.352 1 93.62 174 ASN A N 1
ATOM 1379 C CA . ASN A 1 174 ? 5.98 -19.391 -12.586 1 93.62 174 ASN A CA 1
ATOM 1380 C C . ASN A 1 174 ? 6.188 -20.812 -13.109 1 93.62 174 ASN A C 1
ATOM 1382 O O . ASN A 1 174 ? 6.465 -21 -14.297 1 93.62 174 ASN A O 1
ATOM 1386 N N . GLY A 1 175 ? 6.066 -21.781 -12.203 1 94.38 175 GLY A N 1
ATOM 1387 C CA . GLY A 1 175 ? 6.258 -23.156 -12.641 1 94.38 175 GLY A CA 1
ATOM 1388 C C . GLY A 1 175 ? 5.762 -24.172 -11.641 1 94.38 175 GLY A C 1
ATOM 1389 O O . GLY A 1 175 ? 5.844 -23.953 -10.43 1 94.38 175 GLY A O 1
ATOM 1390 N N . ILE A 1 176 ? 5.281 -25.234 -12.211 1 95.69 176 ILE A N 1
ATOM 1391 C CA . ILE A 1 176 ? 4.926 -26.438 -11.461 1 95.69 176 ILE A CA 1
ATOM 1392 C C . ILE A 1 176 ? 5.699 -27.641 -12.008 1 95.69 176 ILE A C 1
ATOM 1394 O O . ILE A 1 176 ? 5.664 -27.906 -13.211 1 95.69 176 ILE A O 1
ATOM 1398 N N . PHE A 1 177 ? 6.402 -28.281 -11.148 1 91.62 177 PHE A N 1
ATOM 1399 C CA . PHE A 1 177 ? 7.086 -29.516 -11.523 1 91.62 177 PHE A CA 1
ATOM 1400 C C . PHE A 1 177 ? 6.836 -30.609 -10.492 1 91.62 177 PHE A C 1
ATOM 1402 O O . PHE A 1 177 ? 7.414 -30.578 -9.406 1 91.62 177 PHE A O 1
ATOM 1409 N N . LYS A 1 178 ? 6.051 -31.547 -10.922 1 93.06 178 LYS A N 1
ATOM 1410 C CA . LYS A 1 178 ? 5.613 -32.594 -10.008 1 93.06 178 LYS A CA 1
ATOM 1411 C C . LYS A 1 178 ? 5.008 -32 -8.742 1 93.06 178 LYS A C 1
ATOM 1413 O O . LYS A 1 178 ? 4.055 -31.219 -8.812 1 93.06 178 LYS A O 1
ATOM 1418 N N . ASN A 1 179 ? 5.609 -32.219 -7.598 1 97.38 179 ASN A N 1
ATOM 1419 C CA . ASN A 1 179 ? 5.027 -31.75 -6.34 1 97.38 179 ASN A CA 1
ATOM 1420 C C . ASN A 1 179 ? 5.699 -30.469 -5.848 1 97.38 179 ASN A C 1
ATOM 1422 O O . ASN A 1 179 ? 5.906 -30.297 -4.645 1 97.38 179 ASN A O 1
ATOM 1426 N N . SER A 1 180 ? 6.121 -29.672 -6.832 1 96.44 180 SER A N 1
ATOM 1427 C CA . SER A 1 180 ? 6.781 -28.422 -6.461 1 96.44 180 SER A CA 1
ATOM 1428 C C . SER A 1 180 ? 6.215 -27.25 -7.246 1 96.44 180 SER A C 1
ATOM 1430 O O . SER A 1 180 ? 6.152 -27.281 -8.477 1 96.44 180 SER A O 1
ATOM 1432 N N . VAL A 1 181 ? 5.844 -26.203 -6.516 1 97.94 181 VAL A N 1
ATOM 1433 C CA . VAL A 1 181 ? 5.383 -24.953 -7.113 1 97.94 181 VAL A CA 1
ATOM 1434 C C . VAL A 1 181 ? 6.379 -23.844 -6.809 1 97.94 181 VAL A C 1
ATOM 1436 O O . VAL A 1 181 ? 6.793 -23.656 -5.656 1 97.94 181 VAL A O 1
ATOM 1439 N N . ALA A 1 182 ? 6.758 -23.062 -7.91 1 95.12 182 ALA A N 1
ATOM 1440 C CA . ALA A 1 182 ? 7.91 -22.188 -7.715 1 95.12 182 ALA A CA 1
ATOM 1441 C C . ALA A 1 182 ? 7.668 -20.812 -8.336 1 95.12 182 ALA A C 1
ATOM 1443 O O . ALA A 1 182 ? 6.797 -20.672 -9.195 1 95.12 182 ALA A O 1
ATOM 1444 N N . THR A 1 183 ? 8.305 -19.828 -7.805 1 95.5 183 THR A N 1
ATOM 1445 C CA . THR A 1 183 ? 8.391 -18.484 -8.352 1 95.5 183 THR A CA 1
ATOM 1446 C C . THR A 1 183 ? 9.844 -18.016 -8.406 1 95.5 183 THR A C 1
ATOM 1448 O O . THR A 1 183 ? 10.75 -18.734 -8 1 95.5 183 THR A O 1
ATOM 1451 N N . TYR A 1 184 ? 10.055 -16.859 -8.961 1 91.19 184 TYR A N 1
ATOM 1452 C CA . TYR A 1 184 ? 11.414 -16.359 -9.172 1 91.19 184 TYR A CA 1
ATOM 1453 C C . TYR A 1 184 ? 12.008 -15.852 -7.867 1 91.19 184 TYR A C 1
ATOM 1455 O O . TYR A 1 184 ? 13.133 -16.203 -7.508 1 91.19 184 TYR A O 1
ATOM 1463 N N . SER A 1 185 ? 11.25 -15.055 -7.152 1 94.25 185 SER A N 1
ATOM 1464 C CA . SER A 1 185 ? 11.758 -14.297 -6.012 1 94.25 185 SER A CA 1
ATOM 1465 C C . SER A 1 185 ? 11.43 -14.992 -4.695 1 94.25 185 SER A C 1
ATOM 1467 O O . SER A 1 185 ? 10.273 -15.328 -4.434 1 94.25 185 SER A O 1
ATOM 1469 N N . GLU A 1 186 ? 12.469 -15.141 -3.918 1 94.06 186 GLU A N 1
ATOM 1470 C CA . GLU A 1 186 ? 12.289 -15.734 -2.596 1 94.06 186 GLU A CA 1
ATOM 1471 C C . GLU A 1 186 ? 11.344 -14.898 -1.741 1 94.06 186 GLU A C 1
ATOM 1473 O O . GLU A 1 186 ? 10.461 -15.445 -1.067 1 94.06 186 GLU A O 1
ATOM 1478 N N . SER A 1 187 ? 11.508 -13.625 -1.759 1 97.25 187 SER A N 1
ATOM 1479 C CA . SER A 1 187 ? 10.68 -12.734 -0.952 1 97.25 187 SER A CA 1
ATOM 1480 C C . SER A 1 187 ? 9.211 -12.836 -1.349 1 97.25 187 SER A C 1
ATOM 1482 O O . SER A 1 187 ? 8.32 -12.773 -0.493 1 97.25 187 SER A O 1
ATOM 1484 N N . GLU A 1 188 ? 8.969 -12.984 -2.598 1 97.5 188 GLU A N 1
ATOM 1485 C CA . GLU A 1 188 ? 7.59 -13.164 -3.057 1 97.5 188 GLU A CA 1
ATOM 1486 C C . GLU A 1 188 ? 7.047 -14.531 -2.648 1 97.5 188 GLU A C 1
ATOM 1488 O O . GLU A 1 188 ? 5.902 -14.648 -2.213 1 97.5 188 GLU A O 1
ATOM 1493 N N . GLY A 1 189 ? 7.891 -15.523 -2.812 1 98.31 189 GLY A N 1
ATOM 1494 C CA . GLY A 1 189 ? 7.473 -16.859 -2.42 1 98.31 189 GLY A CA 1
ATOM 1495 C C . GLY A 1 189 ? 7.082 -16.953 -0.958 1 98.31 189 GLY A C 1
ATOM 1496 O O . GLY A 1 189 ? 6.105 -17.625 -0.613 1 98.31 189 GLY A O 1
ATOM 1497 N N . ILE A 1 190 ? 7.797 -16.281 -0.125 1 98.31 190 ILE A N 1
ATOM 1498 C CA . ILE A 1 190 ? 7.535 -16.281 1.311 1 98.31 190 ILE A CA 1
ATOM 1499 C C . ILE A 1 190 ? 6.145 -15.711 1.584 1 98.31 190 ILE A C 1
ATOM 1501 O O . ILE A 1 190 ? 5.383 -16.266 2.381 1 98.31 190 ILE A O 1
ATOM 1505 N N . ILE A 1 191 ? 5.781 -14.625 0.937 1 98.75 191 ILE A N 1
ATOM 1506 C CA . ILE A 1 191 ? 4.484 -13.984 1.132 1 98.75 191 ILE A CA 1
ATOM 1507 C C . ILE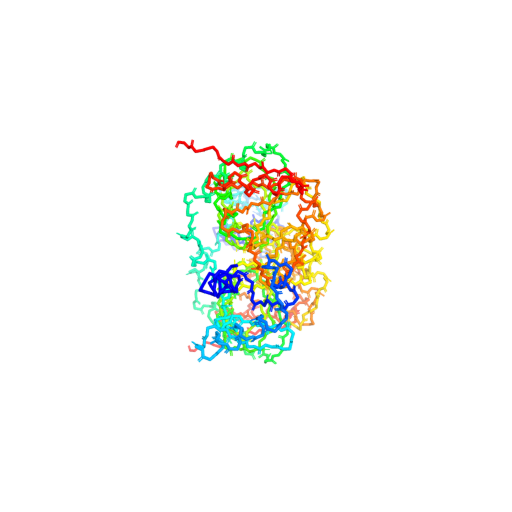 A 1 191 ? 3.377 -14.914 0.634 1 98.75 191 ILE A C 1
ATOM 1509 O O . ILE A 1 191 ? 2.348 -15.07 1.295 1 98.75 191 ILE A O 1
ATOM 1513 N N . GLN A 1 192 ? 3.58 -15.531 -0.535 1 98.62 192 GLN A N 1
ATOM 1514 C CA . GLN A 1 192 ? 2.594 -16.453 -1.092 1 98.62 192 GLN A CA 1
ATOM 1515 C C . GLN A 1 192 ? 2.373 -17.641 -0.168 1 98.62 192 GLN A C 1
ATOM 1517 O O . GLN A 1 192 ? 1.232 -18.047 0.069 1 98.62 192 GLN A O 1
ATOM 1522 N N . GLN A 1 193 ? 3.457 -18.156 0.32 1 98.81 193 GLN A N 1
ATOM 1523 C CA . GLN A 1 193 ? 3.365 -19.281 1.25 1 98.81 193 GLN A CA 1
ATOM 1524 C C . GLN A 1 193 ? 2.551 -18.906 2.484 1 98.81 193 GLN A C 1
ATOM 1526 O O . GLN A 1 193 ? 1.689 -19.672 2.924 1 98.81 193 GLN A O 1
ATOM 1531 N N . LEU A 1 194 ? 2.838 -17.781 3.07 1 98.81 194 LEU A N 1
ATOM 1532 C CA . LEU A 1 194 ? 2.145 -17.328 4.27 1 98.81 194 LEU A CA 1
ATOM 1533 C C . LEU A 1 194 ? 0.654 -17.156 4 1 98.81 194 LEU A C 1
ATOM 1535 O O . LEU A 1 194 ? -0.179 -17.547 4.816 1 98.81 194 LEU A O 1
ATOM 1539 N N . ALA A 1 195 ? 0.292 -16.547 2.857 1 98.81 195 ALA A N 1
ATOM 1540 C CA . ALA A 1 195 ? -1.11 -16.344 2.502 1 98.81 195 ALA A CA 1
ATOM 1541 C C . ALA A 1 195 ? -1.842 -17.672 2.383 1 98.81 195 ALA A C 1
ATOM 1543 O O . ALA A 1 195 ? -2.979 -17.812 2.842 1 98.81 195 ALA A O 1
ATOM 1544 N N . LEU A 1 196 ? -1.163 -18.594 1.759 1 98.88 196 LEU A N 1
ATOM 1545 C CA . LEU A 1 196 ? -1.736 -19.922 1.632 1 98.88 196 LEU A CA 1
ATOM 1546 C C . LEU A 1 196 ? -1.936 -20.562 3.002 1 98.88 196 LEU A C 1
ATOM 1548 O O . LEU A 1 196 ? -3.008 -21.109 3.293 1 98.88 196 LEU A O 1
ATOM 1552 N N . ASP A 1 197 ? -0.958 -20.438 3.855 1 98.81 197 ASP A N 1
ATOM 1553 C CA . ASP A 1 197 ? -1.009 -21.047 5.184 1 98.81 197 ASP A CA 1
ATOM 1554 C C . ASP A 1 197 ? -2.109 -20.406 6.031 1 98.81 197 ASP A C 1
ATOM 1556 O O . ASP A 1 197 ? -2.629 -21.047 6.953 1 98.81 197 ASP A O 1
ATOM 1560 N N . GLN A 1 198 ? -2.496 -19.188 5.734 1 98.75 198 GLN A N 1
ATOM 1561 C CA . GLN A 1 198 ? -3.518 -18.469 6.484 1 98.75 198 GLN A CA 1
ATOM 1562 C C . GLN A 1 198 ? -4.895 -18.656 5.855 1 98.75 198 GLN A C 1
ATOM 1564 O O . GLN A 1 198 ? -5.84 -17.938 6.199 1 98.75 198 GLN A O 1
ATOM 1569 N N . SER A 1 199 ? -5.062 -19.594 4.891 1 98.81 199 SER A N 1
ATOM 1570 C CA . SER A 1 199 ? -6.316 -19.719 4.16 1 98.81 199 SER A CA 1
ATOM 1571 C C . SER A 1 199 ? -6.945 -21.078 4.371 1 98.81 199 SER A C 1
ATOM 1573 O O . SER A 1 199 ? -6.238 -22.078 4.504 1 98.81 199 SER A O 1
ATOM 1575 N N . LEU A 1 200 ? -8.266 -21.156 4.391 1 98.62 200 LEU A N 1
ATOM 1576 C CA . LEU A 1 200 ? -8.984 -22.422 4.48 1 98.62 200 LEU A CA 1
ATOM 1577 C C . LEU A 1 200 ? -8.891 -23.203 3.176 1 98.62 200 LEU A C 1
ATOM 1579 O O . LEU A 1 200 ? -8.625 -24.406 3.188 1 98.62 200 LEU A O 1
ATOM 1583 N N . GLU A 1 201 ? -9.102 -22.5 2.125 1 98.81 201 GLU A N 1
ATOM 1584 C CA . GLU A 1 201 ? -8.961 -23.109 0.806 1 98.81 201 GLU A CA 1
ATOM 1585 C C . GLU A 1 201 ? -7.816 -22.469 0.022 1 98.81 201 GLU A C 1
ATOM 1587 O O . GLU A 1 201 ? -7.723 -21.25 -0.062 1 98.81 201 GLU A O 1
ATOM 1592 N N . LYS A 1 202 ? -6.945 -23.266 -0.55 1 98.94 202 LYS A N 1
ATOM 1593 C CA . LYS A 1 202 ? -5.75 -22.859 -1.276 1 98.94 202 LYS A CA 1
ATOM 1594 C C . LYS A 1 202 ? -5.883 -23.141 -2.768 1 98.94 202 LYS A C 1
ATOM 1596 O O . LYS A 1 202 ? -5.945 -24.312 -3.176 1 98.94 202 LYS A O 1
ATOM 1601 N N . ILE A 1 203 ? -5.898 -22.078 -3.611 1 98.94 203 ILE A N 1
ATOM 1602 C CA . ILE A 1 203 ? -6.203 -22.25 -5.027 1 98.94 203 ILE A CA 1
ATOM 1603 C C . ILE A 1 203 ? -5.074 -21.672 -5.871 1 98.94 203 ILE A C 1
ATOM 1605 O O . ILE A 1 203 ? -4.676 -20.516 -5.672 1 98.94 203 ILE A O 1
ATOM 1609 N N . LEU A 1 204 ? -4.586 -22.453 -6.785 1 98.94 204 LEU A N 1
ATOM 1610 C CA . LEU A 1 204 ? -3.531 -22.031 -7.703 1 98.94 204 LEU A CA 1
ATOM 1611 C C . LEU A 1 204 ? -4.098 -21.75 -9.094 1 98.94 204 LEU A C 1
ATOM 1613 O O . LEU A 1 204 ? -4.797 -22.594 -9.664 1 98.94 204 LEU A O 1
ATOM 1617 N N . LEU A 1 205 ? -3.854 -20.547 -9.586 1 98.94 205 LEU A N 1
ATOM 1618 C CA . LEU A 1 205 ? -4.254 -20.156 -10.938 1 98.94 205 LEU A CA 1
ATOM 1619 C C . LEU A 1 205 ? -3.047 -20.094 -11.867 1 98.94 205 LEU A C 1
ATOM 1621 O O . LEU A 1 205 ? -2.221 -19.188 -11.758 1 98.94 205 LEU A O 1
ATOM 1625 N N . VAL A 1 206 ? -2.959 -21.031 -12.844 1 98.56 206 VAL A N 1
ATOM 1626 C CA . VAL A 1 206 ? -1.813 -21.062 -13.75 1 98.56 206 VAL A CA 1
ATOM 1627 C C . VAL A 1 206 ? -2.252 -21.547 -15.125 1 98.56 206 VAL A C 1
ATOM 1629 O O . VAL A 1 206 ? -3.137 -22.391 -15.234 1 98.56 206 VAL A O 1
ATOM 1632 N N . ASP A 1 207 ? -1.605 -21 -16.156 1 97.81 207 ASP A N 1
ATOM 1633 C CA . ASP A 1 207 ? -1.887 -21.5 -17.5 1 97.81 207 ASP A CA 1
ATOM 1634 C C . ASP A 1 207 ? -1.069 -22.75 -17.797 1 97.81 207 ASP A C 1
ATOM 1636 O O . ASP A 1 207 ? -0.161 -23.109 -17.031 1 97.81 207 ASP A O 1
ATOM 1640 N N . HIS A 1 208 ? -1.371 -23.391 -18.953 1 95.75 208 HIS A N 1
ATOM 1641 C CA . HIS A 1 208 ? -0.824 -24.703 -19.297 1 95.75 208 HIS A CA 1
ATOM 1642 C C . HIS A 1 208 ? 0.691 -24.641 -19.453 1 95.75 208 HIS A C 1
ATOM 1644 O O . HIS A 1 208 ? 1.375 -25.656 -19.297 1 95.75 208 HIS A O 1
ATOM 1650 N N . GLN A 1 209 ? 1.216 -23.453 -19.672 1 93.38 209 GLN A N 1
ATOM 1651 C CA . GLN A 1 209 ? 2.648 -23.328 -19.922 1 93.38 209 GLN A CA 1
ATOM 1652 C C . GLN A 1 209 ? 3.443 -23.422 -18.625 1 93.38 209 GLN A C 1
ATOM 1654 O O . GLN A 1 209 ? 4.664 -23.609 -18.656 1 93.38 209 GLN A O 1
ATOM 1659 N N . LYS A 1 210 ? 2.779 -23.359 -17.5 1 94.5 210 LYS A N 1
ATOM 1660 C CA . LYS A 1 210 ? 3.467 -23.375 -16.203 1 94.5 210 LYS A CA 1
ATOM 1661 C C . LYS A 1 210 ? 3.682 -24.812 -15.719 1 94.5 210 LYS A C 1
ATOM 1663 O O . LYS A 1 210 ? 4.41 -25.031 -14.75 1 94.5 210 LYS A O 1
ATOM 1668 N N . PHE A 1 211 ? 3.029 -25.766 -16.359 1 93.56 211 PHE A N 1
ATOM 1669 C CA . PHE A 1 211 ? 3.207 -27.172 -16.016 1 93.56 211 PHE A CA 1
ATOM 1670 C C . PHE A 1 211 ? 4.516 -27.719 -16.578 1 93.56 211 PHE A C 1
ATOM 1672 O O . PHE A 1 211 ? 4.883 -27.391 -17.719 1 93.56 211 PHE A O 1
ATOM 1679 N N . ASP A 1 212 ? 5.148 -28.469 -15.789 1 90.81 212 ASP A N 1
ATOM 1680 C CA . ASP A 1 212 ? 6.453 -29.047 -16.109 1 90.81 212 ASP A CA 1
ATOM 1681 C C . ASP A 1 212 ? 7.492 -27.938 -16.312 1 90.81 212 ASP A C 1
ATOM 1683 O O . ASP A 1 212 ? 8.305 -28.016 -17.234 1 90.81 212 ASP A O 1
ATOM 1687 N N . ALA A 1 213 ? 7.32 -26.922 -15.539 1 85.81 213 ALA A N 1
ATOM 1688 C CA . ALA A 1 213 ? 8.25 -25.797 -15.562 1 85.81 213 ALA A CA 1
ATOM 1689 C C . ALA A 1 213 ? 8.891 -25.594 -14.195 1 85.81 213 ALA A C 1
ATOM 1691 O O . ALA A 1 213 ? 8.367 -26.047 -13.18 1 85.81 213 ALA A O 1
ATOM 1692 N N . TYR A 1 214 ? 10.008 -24.953 -14.227 1 83 214 TYR A N 1
ATOM 1693 C CA . TYR A 1 214 ? 10.766 -24.688 -13.008 1 83 214 TYR A CA 1
ATOM 1694 C C . TYR A 1 214 ? 11.039 -23.203 -12.844 1 83 214 TYR A C 1
ATOM 1696 O O . TYR A 1 214 ? 10.969 -22.438 -13.812 1 83 214 TYR A O 1
ATOM 1704 N N . ASP A 1 215 ? 11.234 -22.812 -11.602 1 88.31 215 ASP A N 1
ATOM 1705 C CA . ASP A 1 215 ? 11.758 -21.5 -11.281 1 88.31 215 ASP A CA 1
ATOM 1706 C C . ASP A 1 215 ? 12.578 -21.531 -9.992 1 88.31 215 ASP A C 1
ATOM 1708 O O . ASP A 1 215 ? 12.719 -22.578 -9.367 1 88.31 215 ASP A O 1
ATOM 1712 N N . PHE A 1 216 ? 13.125 -20.5 -9.609 1 82.12 216 PHE A N 1
ATOM 1713 C CA . PHE A 1 216 ? 14.219 -20.422 -8.648 1 82.12 216 PHE A CA 1
ATOM 1714 C C . PHE A 1 216 ? 13.75 -20.812 -7.258 1 82.12 216 PHE A C 1
ATOM 1716 O O . PHE A 1 216 ? 14.445 -21.547 -6.551 1 82.12 216 PHE A O 1
ATOM 1723 N N . TYR A 1 217 ? 12.664 -20.375 -6.781 1 91.69 217 TYR A N 1
ATOM 1724 C CA . TYR A 1 217 ? 12.258 -20.547 -5.391 1 91.69 217 TYR A CA 1
ATOM 1725 C C . TYR A 1 217 ? 10.977 -21.359 -5.289 1 91.69 217 TYR A C 1
ATOM 1727 O O . TYR A 1 217 ? 9.914 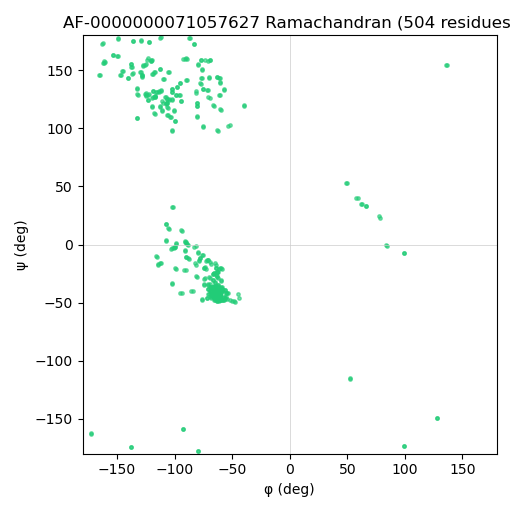-20.906 -5.711 1 91.69 217 TYR A O 1
ATOM 1735 N N . VAL A 1 218 ? 11.102 -22.516 -4.738 1 95 218 VAL A N 1
ATOM 1736 C CA . VAL A 1 218 ? 9.945 -23.375 -4.477 1 95 218 VAL A CA 1
ATOM 1737 C C . VAL A 1 218 ? 9.25 -22.906 -3.197 1 95 218 VAL A C 1
ATOM 1739 O O . VAL A 1 218 ? 9.828 -22.953 -2.113 1 95 218 VAL A O 1
ATOM 1742 N N . PHE A 1 219 ? 7.945 -22.562 -3.338 1 97.56 219 PHE A N 1
ATOM 1743 C CA . PHE A 1 219 ? 7.336 -21.953 -2.16 1 97.56 219 PHE A CA 1
ATOM 1744 C C . PHE A 1 219 ? 6.219 -22.828 -1.614 1 97.56 219 PHE A C 1
ATOM 1746 O O . PHE A 1 219 ? 5.707 -22.594 -0.518 1 97.56 219 PHE A O 1
ATOM 1753 N N . TYR A 1 220 ? 5.789 -23.875 -2.328 1 98.62 220 TYR A N 1
ATOM 1754 C CA . TYR A 1 220 ? 4.672 -24.688 -1.878 1 98.62 220 TYR A CA 1
ATOM 1755 C C . TYR A 1 220 ? 4.66 -26.031 -2.594 1 98.62 220 TYR A C 1
ATOM 1757 O O . TYR A 1 220 ? 5.195 -26.172 -3.699 1 98.62 220 TYR A O 1
ATOM 1765 N N . ASP A 1 221 ? 4.043 -26.969 -1.929 1 98.62 221 ASP A N 1
ATOM 1766 C CA . ASP A 1 221 ? 3.861 -28.266 -2.562 1 98.62 221 ASP A CA 1
ATOM 1767 C C . ASP A 1 221 ? 2.557 -28.312 -3.355 1 98.62 221 ASP A C 1
ATOM 1769 O O . ASP A 1 221 ? 1.524 -27.828 -2.895 1 98.62 221 ASP A O 1
ATOM 1773 N N . THR A 1 222 ? 2.668 -29 -4.523 1 98.62 222 THR A N 1
ATOM 1774 C CA . THR A 1 222 ? 1.5 -29.109 -5.395 1 98.62 222 THR A CA 1
ATOM 1775 C C . THR A 1 222 ? 0.347 -29.797 -4.676 1 98.62 222 THR A C 1
ATOM 1777 O O . THR A 1 222 ? -0.806 -29.375 -4.789 1 98.62 222 THR A O 1
ATOM 1780 N N . ASN A 1 223 ? 0.643 -30.734 -3.898 1 98.75 223 ASN A N 1
ATOM 1781 C CA . ASN A 1 223 ? -0.387 -31.562 -3.271 1 98.75 223 ASN A CA 1
ATOM 1782 C C . ASN A 1 223 ? -1.004 -30.859 -2.062 1 98.75 223 ASN A C 1
ATOM 1784 O O . ASN A 1 223 ? -1.965 -31.359 -1.476 1 98.75 223 ASN A O 1
ATOM 1788 N N . LYS A 1 224 ? -0.482 -29.75 -1.672 1 98.75 224 LYS A N 1
ATOM 1789 C CA . LYS A 1 224 ? -1.039 -28.984 -0.557 1 98.75 224 LYS A CA 1
ATOM 1790 C C . LYS A 1 224 ? -2.088 -27.984 -1.04 1 98.75 224 LYS A C 1
ATOM 1792 O O . LYS A 1 224 ? -2.82 -27.406 -0.234 1 98.75 224 LYS A O 1
ATOM 1797 N N . PHE A 1 225 ? -2.158 -27.812 -2.326 1 98.88 225 PHE A N 1
ATOM 1798 C CA . PHE A 1 225 ? -3.256 -27.016 -2.871 1 98.88 225 PHE A CA 1
ATOM 1799 C C . PHE A 1 225 ? -4.551 -27.812 -2.877 1 98.88 225 PHE A C 1
ATOM 1801 O O . PHE A 1 225 ? -4.543 -29.016 -3.162 1 98.88 225 PHE A O 1
ATOM 1808 N N . ASP A 1 226 ? -5.605 -27.156 -2.621 1 98.81 226 ASP A N 1
ATOM 1809 C CA . ASP A 1 226 ? -6.91 -27.797 -2.729 1 98.81 226 ASP A CA 1
ATOM 1810 C C . ASP A 1 226 ? -7.309 -27.984 -4.191 1 98.81 226 ASP A C 1
ATOM 1812 O O . ASP A 1 226 ? -7.984 -28.953 -4.535 1 98.81 226 ASP A O 1
ATOM 1816 N N . LYS A 1 227 ? -6.93 -27.062 -5.02 1 98.38 227 LYS A N 1
ATOM 1817 C CA . LYS A 1 227 ? -7.164 -27.219 -6.453 1 98.38 227 LYS A CA 1
ATOM 1818 C C . LYS A 1 227 ? -6.266 -26.297 -7.262 1 98.38 227 LYS A C 1
ATOM 1820 O O . LYS A 1 227 ? -5.805 -25.266 -6.754 1 98.38 227 LYS A O 1
ATOM 1825 N N . ILE A 1 228 ? -6.074 -26.672 -8.477 1 98.88 228 ILE A N 1
ATOM 1826 C CA . ILE A 1 228 ? -5.441 -25.875 -9.516 1 98.88 228 ILE A CA 1
ATOM 1827 C C . ILE A 1 228 ? -6.441 -25.594 -10.641 1 98.88 228 ILE A C 1
ATOM 1829 O O . ILE A 1 228 ? -7.113 -26.516 -11.117 1 98.88 228 ILE A O 1
ATOM 1833 N N . ILE A 1 229 ? -6.574 -24.328 -10.977 1 98.88 229 ILE A N 1
ATOM 1834 C CA . ILE A 1 229 ? -7.426 -23.938 -12.094 1 98.88 229 ILE A CA 1
ATOM 1835 C C . ILE A 1 229 ? -6.562 -23.516 -13.281 1 98.88 229 ILE A C 1
ATOM 1837 O O . ILE A 1 229 ? -5.668 -22.688 -13.141 1 98.88 229 ILE A O 1
ATOM 1841 N N . THR A 1 230 ? -6.801 -24.156 -14.43 1 98.81 230 THR A N 1
ATOM 1842 C CA . THR A 1 230 ? -5.965 -23.922 -15.602 1 98.81 230 THR A CA 1
ATOM 1843 C C . THR A 1 230 ? -6.82 -23.781 -16.859 1 98.81 230 THR A C 1
ATOM 1845 O O . THR A 1 230 ? -8.047 -23.797 -16.781 1 98.81 230 THR A O 1
ATOM 1848 N N . ASP A 1 231 ? -6.141 -23.469 -17.953 1 98.31 231 ASP A N 1
ATOM 1849 C CA . ASP A 1 231 ? -6.844 -23.172 -19.203 1 98.31 231 ASP A CA 1
ATOM 1850 C C . ASP A 1 231 ? -7.117 -24.453 -19.984 1 98.31 231 ASP A C 1
ATOM 1852 O O . ASP A 1 231 ? -6.695 -25.531 -19.594 1 98.31 231 ASP A O 1
ATOM 1856 N N . SER A 1 232 ? -7.789 -24.297 -21.109 1 98 232 SER A N 1
ATOM 1857 C CA . SER A 1 232 ? -8.297 -25.422 -21.891 1 98 232 SER A CA 1
ATOM 1858 C C . SER A 1 232 ? -7.184 -26.094 -22.672 1 98 232 SER A C 1
ATOM 1860 O O . SER A 1 232 ? -7.367 -27.188 -23.203 1 98 232 SER A O 1
ATOM 1862 N N . MET A 1 233 ? -6.035 -25.516 -22.688 1 97 233 MET A N 1
ATOM 1863 C CA . MET A 1 233 ? -4.98 -26.016 -23.562 1 97 233 MET A CA 1
ATOM 1864 C C . MET A 1 233 ? -4.117 -27.047 -22.844 1 97 233 MET A C 1
ATOM 1866 O O . MET A 1 233 ? -3.234 -27.656 -23.438 1 97 233 MET A O 1
ATOM 1870 N N . LEU A 1 234 ? -4.344 -27.281 -21.562 1 97.06 234 LEU A N 1
ATOM 1871 C CA . LEU A 1 234 ? -3.6 -28.312 -20.859 1 97.06 234 LEU A CA 1
ATOM 1872 C C . LEU A 1 234 ? -3.857 -29.688 -21.484 1 97.06 234 LEU A C 1
ATOM 1874 O O . LEU A 1 234 ? -5.012 -30.094 -21.625 1 97.06 234 LEU A O 1
ATOM 1878 N N . SER A 1 235 ? -2.842 -30.391 -21.797 1 95 235 SER A N 1
ATOM 1879 C CA . SER A 1 235 ? -2.977 -31.688 -22.438 1 95 235 SER A CA 1
ATOM 1880 C C . SER A 1 235 ? -3.57 -32.719 -21.5 1 95 235 SER A C 1
ATOM 1882 O O . SER A 1 235 ? -3.434 -32.594 -20.281 1 95 235 SER A O 1
ATOM 1884 N N . ASP A 1 236 ? -4.121 -33.75 -22.078 1 96.06 236 ASP A N 1
ATOM 1885 C CA . ASP A 1 236 ? -4.711 -34.844 -21.281 1 96.06 236 ASP A CA 1
ATOM 1886 C C . ASP A 1 236 ? -3.652 -35.562 -20.453 1 96.06 236 ASP A C 1
ATOM 1888 O O . ASP A 1 236 ? -3.912 -35.969 -19.328 1 96.06 236 ASP A O 1
ATOM 1892 N N . ASN A 1 237 ? -2.561 -35.719 -21.047 1 93.31 237 ASN A N 1
ATOM 1893 C CA . ASN A 1 237 ? -1.475 -36.375 -20.344 1 93.31 237 ASN A CA 1
ATOM 1894 C C . ASN A 1 237 ? -1.053 -35.625 -19.094 1 93.31 237 ASN A C 1
ATOM 1896 O O . ASN A 1 237 ? -0.86 -36.219 -18.031 1 93.31 237 ASN A O 1
ATOM 1900 N N . LYS A 1 238 ? -0.873 -34.344 -19.25 1 93.44 238 LYS A N 1
ATOM 1901 C CA . LYS A 1 238 ? -0.487 -33.531 -18.094 1 93.44 238 LYS A CA 1
ATOM 1902 C C . LYS A 1 238 ? -1.604 -33.5 -17.062 1 93.44 238 LYS A C 1
ATOM 1904 O O . LYS A 1 238 ? -1.339 -33.531 -15.852 1 93.44 238 LYS A O 1
ATOM 1909 N N . LEU A 1 239 ? -2.797 -33.312 -17.578 1 97.69 239 LEU A N 1
ATOM 1910 C CA . LEU A 1 239 ? -3.941 -33.375 -16.672 1 97.69 239 LEU A CA 1
ATOM 1911 C C . LEU A 1 239 ? -3.922 -34.625 -15.82 1 97.69 239 LEU A C 1
ATOM 1913 O O . LEU A 1 239 ? -4.09 -34.562 -14.602 1 97.69 239 LEU A O 1
ATOM 1917 N N . GLU A 1 240 ? -3.723 -35.75 -16.453 1 96.56 240 GLU A N 1
ATOM 1918 C CA . GLU A 1 240 ? -3.689 -37.031 -15.758 1 96.56 240 GLU A CA 1
ATOM 1919 C C . GLU A 1 240 ? -2.527 -37.094 -14.766 1 96.56 240 GLU A C 1
ATOM 1921 O O . GLU A 1 240 ? -2.699 -37.531 -13.625 1 96.56 240 GLU A O 1
ATOM 1926 N N . SER A 1 241 ? -1.442 -36.688 -15.211 1 95.25 241 SER A N 1
ATOM 1927 C CA . SER A 1 241 ? -0.236 -36.75 -14.391 1 95.25 241 SER A CA 1
ATOM 1928 C C . SER A 1 241 ? -0.377 -35.875 -13.133 1 95.25 241 SER A C 1
ATOM 1930 O O . SER A 1 241 ? -0.05 -36.344 -12.031 1 95.25 241 SER A O 1
ATOM 1932 N N . TYR A 1 242 ? -0.821 -34.688 -13.25 1 97.44 242 TYR A N 1
ATOM 1933 C CA . TYR A 1 242 ? -0.868 -33.781 -12.133 1 97.44 242 TYR A CA 1
ATOM 1934 C C . TYR A 1 242 ? -2.104 -34 -11.273 1 97.44 242 TYR A C 1
ATOM 1936 O O . TYR A 1 242 ? -2.172 -33.531 -10.125 1 97.44 242 TYR A O 1
ATOM 1944 N N . SER A 1 243 ? -3.113 -34.719 -11.789 1 98.12 243 SER A N 1
ATOM 1945 C CA . SER A 1 243 ? -4.309 -35.062 -11.023 1 98.12 243 SER A CA 1
ATOM 1946 C C . SER A 1 243 ? -3.975 -35.969 -9.852 1 98.12 243 SER A C 1
ATOM 1948 O O . SER A 1 243 ? -4.773 -36.094 -8.914 1 98.12 243 SER A O 1
ATOM 1950 N N . SER A 1 244 ? -2.814 -36.594 -9.891 1 97.56 244 SER A N 1
ATOM 1951 C CA . SER A 1 244 ? -2.379 -37.438 -8.781 1 97.56 244 SER A CA 1
ATOM 1952 C C . SER A 1 244 ? -1.971 -36.594 -7.578 1 97.56 244 SER A C 1
ATOM 1954 O O . SER A 1 244 ? -1.929 -37.094 -6.453 1 97.56 244 SER A O 1
ATOM 1956 N N . TYR A 1 245 ? -1.656 -35.344 -7.77 1 98.06 245 TYR A N 1
ATOM 1957 C CA . TYR A 1 245 ? -1.214 -34.469 -6.688 1 98.06 245 TYR A CA 1
ATOM 1958 C C . TYR A 1 245 ? -2.387 -33.688 -6.094 1 98.06 245 TYR A C 1
ATOM 1960 O O . TYR A 1 245 ? -2.465 -33.5 -4.875 1 98.06 245 TYR A O 1
ATOM 1968 N N . THR A 1 246 ? -3.275 -33.188 -6.887 1 98.5 246 THR A N 1
ATOM 1969 C CA . THR A 1 246 ? -4.395 -32.375 -6.422 1 98.5 246 THR A CA 1
ATOM 1970 C C . THR A 1 246 ? -5.48 -32.281 -7.488 1 98.5 246 THR A C 1
ATOM 1972 O O . THR A 1 246 ? -5.324 -32.844 -8.586 1 98.5 246 THR A O 1
ATOM 1975 N N . LYS A 1 247 ? -6.574 -31.703 -7.125 1 98.56 247 LYS A N 1
ATOM 1976 C CA . LYS A 1 247 ? -7.676 -31.5 -8.062 1 98.56 247 LYS A CA 1
ATOM 1977 C C . LYS A 1 247 ? -7.309 -30.453 -9.117 1 98.56 247 LYS A C 1
ATOM 1979 O O . LYS A 1 247 ? -6.875 -29.344 -8.781 1 98.56 247 LYS A O 1
ATOM 1984 N N . ILE A 1 248 ? -7.465 -30.859 -10.398 1 98.62 248 ILE A N 1
ATOM 1985 C CA . ILE A 1 248 ? -7.219 -29.938 -11.5 1 98.62 248 ILE A CA 1
ATOM 1986 C C . ILE A 1 248 ? -8.539 -29.578 -12.18 1 98.62 248 ILE A C 1
ATOM 1988 O O . ILE A 1 248 ? -9.273 -30.469 -12.617 1 98.62 248 ILE A O 1
ATOM 1992 N N . ILE A 1 249 ? -8.852 -28.312 -12.227 1 98.38 249 ILE A N 1
ATOM 1993 C CA . ILE A 1 249 ? -10.008 -27.812 -12.969 1 98.38 249 ILE A CA 1
ATOM 1994 C C . ILE A 1 249 ? -9.539 -27.156 -14.273 1 98.38 249 ILE A C 1
ATOM 1996 O O . ILE A 1 249 ? -8.914 -26.109 -14.25 1 98.38 249 ILE A O 1
ATOM 2000 N N . ARG A 1 250 ? -9.836 -27.797 -15.328 1 97.88 250 ARG A N 1
ATOM 2001 C CA . ARG A 1 250 ? -9.453 -27.328 -16.656 1 97.88 250 ARG A CA 1
ATOM 2002 C C . ARG A 1 250 ? -10.641 -26.672 -17.375 1 97.88 250 ARG A C 1
ATOM 2004 O O . ARG A 1 250 ? -11.742 -27.234 -17.375 1 97.88 250 ARG A O 1
ATOM 2011 N N . ALA A 1 251 ? -10.398 -25.5 -17.922 1 96.69 251 ALA A N 1
ATOM 2012 C CA . ALA A 1 251 ? -11.445 -24.859 -18.719 1 96.69 251 ALA A CA 1
ATOM 2013 C C . ALA A 1 251 ? -11.828 -25.703 -19.922 1 96.69 251 ALA A C 1
ATOM 2015 O O . ALA A 1 251 ? -11 -26.453 -20.453 1 96.69 251 ALA A O 1
ATOM 2016 N N . SER A 1 252 ? -13.141 -25.656 -20.219 1 88.06 252 SER A N 1
ATOM 2017 C CA . SER A 1 252 ? -13.633 -26.406 -21.359 1 88.06 252 SER A CA 1
ATOM 2018 C C . SER A 1 252 ? -13.391 -25.641 -22.672 1 88.06 252 SER A C 1
ATOM 2020 O O . SER A 1 252 ? -13.469 -24.422 -22.703 1 88.06 252 SER A O 1
ATOM 2022 N N . ASN A 1 253 ? -12.875 -26.219 -23.672 1 69.81 253 ASN A N 1
ATOM 2023 C CA . ASN A 1 253 ? -12.727 -25.672 -25.016 1 69.81 253 ASN A CA 1
ATOM 2024 C C . ASN A 1 253 ? -14.062 -25.172 -25.578 1 69.81 253 ASN A C 1
ATOM 2026 O O . ASN A 1 253 ? -15.07 -25.875 -25.484 1 69.81 253 ASN A O 1
ATOM 2030 N N . LYS A 1 254 ? -14.336 -23.844 -25.578 1 49.97 254 LYS A N 1
ATOM 2031 C CA . LYS A 1 254 ? -15.508 -23.5 -26.375 1 49.97 254 LYS A CA 1
ATOM 2032 C C . LYS A 1 254 ? -15.32 -23.906 -27.828 1 49.97 254 LYS A C 1
ATOM 2034 O O . LYS A 1 254 ? -14.219 -23.812 -28.375 1 49.97 254 LYS A O 1
ATOM 2039 N N . MET B 1 1 ? -18.547 47.375 19.969 1 71.38 1 MET B N 1
ATOM 2040 C CA . MET B 1 1 ? -18.438 46.781 18.625 1 71.38 1 MET B CA 1
ATOM 2041 C C . MET B 1 1 ? -19.734 46.969 17.844 1 71.38 1 MET B C 1
ATOM 2043 O O . MET B 1 1 ? -20.812 46.875 18.422 1 71.38 1 MET B O 1
ATOM 2047 N N . ILE B 1 2 ? -19.594 47.5 16.656 1 82.06 2 ILE B N 1
ATOM 2048 C CA . ILE B 1 2 ? -20.797 47.719 15.883 1 82.06 2 ILE B CA 1
ATOM 2049 C C . ILE B 1 2 ? -21.375 46.375 15.422 1 82.06 2 ILE B C 1
ATOM 2051 O O . ILE B 1 2 ? -20.625 45.406 15.258 1 82.06 2 ILE B O 1
ATOM 2055 N N . LYS B 1 3 ? -22.797 46.375 15.438 1 87.19 3 LYS B N 1
ATOM 2056 C CA . LYS B 1 3 ? -23.531 45.156 15.133 1 87.19 3 LYS B CA 1
ATOM 2057 C C . LYS B 1 3 ? -22.984 44.5 13.867 1 87.19 3 LYS B C 1
ATOM 2059 O O . LYS B 1 3 ? -22.734 43.312 13.852 1 87.19 3 LYS B O 1
ATOM 2064 N N . LYS B 1 4 ? -22.812 45.219 12.797 1 88.88 4 LYS B N 1
ATOM 2065 C CA . LYS B 1 4 ? -22.359 44.656 11.516 1 88.88 4 LYS B CA 1
ATOM 2066 C C . LYS B 1 4 ? -21 44 11.656 1 88.88 4 LYS B C 1
ATOM 2068 O O . LYS B 1 4 ? -20.766 42.938 11.07 1 88.88 4 LYS B O 1
ATOM 2073 N N . GLU B 1 5 ? -20.172 44.562 12.438 1 86.81 5 GLU B N 1
ATOM 2074 C CA . GLU B 1 5 ? -18.844 44 12.672 1 86.81 5 GLU B CA 1
ATOM 2075 C C . GLU B 1 5 ? -18.938 42.688 13.453 1 86.81 5 GLU B C 1
ATOM 2077 O O . GLU B 1 5 ? -18.203 41.75 13.164 1 86.81 5 GLU B O 1
ATOM 2082 N N . ARG B 1 6 ? -19.781 42.75 14.453 1 89.06 6 ARG B N 1
ATOM 2083 C CA . ARG B 1 6 ? -19.984 41.594 15.289 1 89.06 6 ARG B CA 1
ATOM 2084 C C . ARG B 1 6 ? -20.547 40.438 14.477 1 89.06 6 ARG B C 1
ATOM 2086 O O . ARG B 1 6 ? -20.062 39.281 14.594 1 89.06 6 ARG B O 1
ATOM 2093 N N . LEU B 1 7 ? -21.531 40.656 13.625 1 90.06 7 LEU B N 1
ATOM 2094 C CA . LEU B 1 7 ? -22.125 39.656 12.758 1 90.06 7 LEU B CA 1
ATOM 2095 C C . LEU B 1 7 ? -21.078 39.094 11.789 1 90.06 7 LEU B C 1
ATOM 2097 O O . LEU B 1 7 ? -21.016 37.875 11.594 1 90.06 7 LEU B O 1
ATOM 2101 N N . ASN B 1 8 ? -20.266 39.938 11.266 1 86.31 8 ASN B N 1
ATOM 2102 C CA . ASN B 1 8 ? -19.219 39.5 10.359 1 86.31 8 ASN B CA 1
ATOM 2103 C C . ASN B 1 8 ? -18.172 38.656 11.078 1 86.31 8 ASN B C 1
ATOM 2105 O O . ASN B 1 8 ? -17.672 37.688 10.5 1 86.31 8 ASN B O 1
ATOM 2109 N N . TRP B 1 9 ? -17.922 39.062 12.297 1 86.62 9 TRP B N 1
ATOM 2110 C CA . TRP B 1 9 ? -16.984 38.281 13.094 1 86.62 9 TRP B CA 1
ATOM 2111 C C . TRP B 1 9 ? -17.516 36.844 13.297 1 86.62 9 TRP B C 1
ATOM 2113 O O . TRP B 1 9 ? -16.781 35.875 13.125 1 86.62 9 TRP B O 1
ATOM 2123 N N . ILE B 1 10 ? -18.797 36.719 13.641 1 87.81 10 ILE B N 1
ATOM 2124 C CA . ILE B 1 10 ? -19.406 35.406 13.883 1 87.81 10 ILE B CA 1
ATOM 2125 C C . ILE B 1 10 ? -19.344 34.562 12.609 1 87.81 10 ILE B C 1
ATOM 2127 O O . ILE B 1 10 ? -18.938 33.406 12.648 1 87.81 10 ILE B O 1
ATOM 2131 N N . LEU B 1 11 ? -19.656 35.188 11.5 1 84.06 11 LEU B N 1
ATOM 2132 C CA . LEU B 1 11 ? -19.688 34.469 10.234 1 84.06 11 LEU B CA 1
ATOM 2133 C C . LEU B 1 11 ? -18.266 34.062 9.812 1 84.06 11 LEU B C 1
ATOM 2135 O O . LEU B 1 11 ? -18.062 32.969 9.305 1 84.06 11 LEU B O 1
ATOM 2139 N N . ASN B 1 12 ? -17.391 34.938 10.039 1 78.81 12 ASN B N 1
ATOM 2140 C CA . ASN B 1 12 ? -16 34.625 9.719 1 78.81 12 ASN B CA 1
ATOM 2141 C C . ASN B 1 12 ? -15.469 33.469 10.578 1 78.81 12 ASN B C 1
ATOM 2143 O O . ASN B 1 12 ? -14.742 32.625 10.086 1 78.81 12 ASN B O 1
ATOM 2147 N N . ARG B 1 13 ? -15.93 33.562 11.852 1 77.69 13 ARG B N 1
ATOM 2148 C CA . ARG B 1 13 ? -15.523 32.5 12.758 1 77.69 13 ARG B CA 1
ATOM 2149 C C . ARG B 1 13 ? -16.109 31.156 12.32 1 77.69 13 ARG B C 1
ATOM 2151 O O . ARG B 1 13 ? -15.445 30.109 12.406 1 77.69 13 ARG B O 1
ATOM 2158 N N . LEU B 1 14 ? -17.328 31.234 11.867 1 78 14 LEU B N 1
ATOM 2159 C CA . LEU B 1 14 ? -18.031 30.016 11.469 1 78 14 LEU B CA 1
ATOM 2160 C C . LEU B 1 14 ? -17.469 29.469 10.164 1 78 14 LEU B C 1
ATOM 2162 O O . LEU B 1 14 ? -17.656 28.281 9.852 1 78 14 LEU B O 1
ATOM 2166 N N . LYS B 1 15 ? -16.719 30.266 9.492 1 68.69 15 LYS B N 1
ATOM 2167 C CA . LYS B 1 15 ? -16.031 29.781 8.297 1 68.69 15 LYS B CA 1
ATOM 2168 C C . LYS B 1 15 ? -14.867 28.875 8.664 1 68.69 15 LYS B C 1
ATOM 2170 O O . LYS B 1 15 ? -14.539 27.938 7.914 1 68.69 15 LYS B O 1
ATOM 2175 N N . TYR B 1 16 ? -14.422 29.234 9.828 1 62.03 16 TYR B N 1
ATOM 2176 C CA . TYR B 1 16 ? -13.227 28.516 10.242 1 62.03 16 TYR B CA 1
ATOM 2177 C C . TYR B 1 16 ? -13.562 27.438 11.258 1 62.03 16 TYR B C 1
ATOM 2179 O O . TYR B 1 16 ? -12.836 26.438 11.375 1 62.03 16 TYR B O 1
ATOM 2187 N N . GLN B 1 17 ? -14.586 27.828 12.047 1 65.88 17 GLN B N 1
ATOM 2188 C CA . GLN B 1 17 ? -15.055 26.828 13.016 1 65.88 17 GLN B CA 1
ATOM 2189 C C . GLN B 1 17 ? -16.516 26.469 12.766 1 65.88 17 GLN B C 1
ATOM 2191 O O . GLN B 1 17 ? -17.344 27.344 12.484 1 65.88 17 GLN B O 1
ATOM 2196 N N . LYS B 1 18 ? -16.734 25.172 12.633 1 67.56 18 LYS B N 1
ATOM 2197 C CA . LYS B 1 18 ? -18.062 24.703 12.258 1 67.56 18 LYS B CA 1
ATOM 2198 C C . LYS B 1 18 ? -19.094 25.062 13.328 1 67.56 18 LYS B C 1
ATOM 2200 O O . LYS B 1 18 ? -20.266 25.234 13.031 1 67.56 18 LYS B O 1
ATOM 2205 N N . ILE B 1 19 ? -18.547 25.172 14.523 1 74.25 19 ILE B N 1
ATOM 2206 C CA . ILE B 1 19 ? -19.453 25.469 15.633 1 74.25 19 ILE B CA 1
ATOM 2207 C C . ILE B 1 19 ? -18.891 26.594 16.484 1 74.25 19 ILE B C 1
ATOM 2209 O O . ILE B 1 19 ? -17.672 26.688 16.672 1 74.25 19 ILE B O 1
ATOM 2213 N N . ILE B 1 20 ? -19.734 27.531 16.812 1 81.81 20 ILE B N 1
ATOM 2214 C CA . ILE B 1 20 ? -19.344 28.594 17.75 1 81.81 20 ILE B CA 1
ATOM 2215 C C . ILE B 1 20 ? -20.344 28.641 18.906 1 81.81 20 ILE B C 1
ATOM 2217 O O . ILE B 1 20 ? -21.547 28.5 18.703 1 81.81 20 ILE B O 1
ATOM 2221 N N . THR B 1 21 ? -19.75 28.641 20.125 1 85.38 21 THR B N 1
ATOM 2222 C CA . THR B 1 21 ? -20.641 28.672 21.281 1 85.38 21 THR B CA 1
ATOM 2223 C C . THR B 1 21 ? -20.938 30.109 21.688 1 85.38 21 THR B C 1
ATOM 2225 O O . THR B 1 21 ? -20.156 31.031 21.391 1 85.38 21 THR B O 1
ATOM 2228 N N . VAL B 1 22 ? -22.047 30.266 22.453 1 90.62 22 VAL B N 1
ATOM 2229 C CA . VAL B 1 22 ? -22.453 31.562 23 1 90.62 22 VAL B CA 1
ATOM 2230 C C . VAL B 1 22 ? -21.359 32.094 23.938 1 90.62 22 VAL B C 1
ATOM 2232 O O . VAL B 1 22 ? -20.969 33.25 23.859 1 90.62 22 VAL B O 1
ATOM 2235 N N . ASN B 1 23 ? -20.812 31.141 24.641 1 86.94 23 ASN B N 1
ATOM 2236 C CA . ASN B 1 23 ? -19.781 31.516 25.594 1 86.94 23 ASN B CA 1
ATOM 2237 C C . ASN B 1 23 ? -18.516 32.031 24.891 1 86.94 23 ASN B C 1
ATOM 2239 O O . ASN B 1 23 ? -17.906 33 25.312 1 86.94 23 ASN B O 1
ATOM 2243 N N . GLU B 1 24 ? -18.219 31.438 23.828 1 86.12 24 GLU B N 1
ATOM 2244 C CA . GLU B 1 24 ? -17.062 31.844 23.047 1 86.12 24 GLU B CA 1
ATOM 2245 C C . GLU B 1 24 ? -17.25 33.25 22.484 1 86.12 24 GLU B C 1
ATOM 2247 O O . GLU B 1 24 ? -16.328 34.062 22.469 1 86.12 24 GLU B O 1
ATOM 2252 N N . ILE B 1 25 ? -18.344 33.562 21.969 1 91.31 25 ILE B N 1
ATOM 2253 C CA . ILE B 1 25 ? -18.641 34.875 21.375 1 91.31 25 ILE B CA 1
ATOM 2254 C C . ILE B 1 25 ? -18.594 35.938 22.453 1 91.31 25 ILE B C 1
ATOM 2256 O O . ILE B 1 25 ? -17.984 37 22.266 1 91.31 25 ILE B O 1
ATOM 2260 N N . ILE B 1 26 ? -19.062 35.562 23.688 1 89.75 26 ILE B N 1
ATOM 2261 C CA . ILE B 1 26 ? -19.078 36.5 24.812 1 89.75 26 ILE B CA 1
ATOM 2262 C C . ILE B 1 26 ? -17.641 36.844 25.219 1 89.75 26 ILE B C 1
ATOM 2264 O O . ILE B 1 26 ? -17.312 38.031 25.422 1 89.75 26 ILE B O 1
ATOM 2268 N N . GLU B 1 27 ? -16.859 35.812 25.266 1 86.94 27 GLU B N 1
ATOM 2269 C CA . GLU B 1 27 ? -15.477 36 25.719 1 86.94 27 GLU B CA 1
ATOM 2270 C C . GLU B 1 27 ? -14.656 36.781 24.703 1 86.94 27 GLU B C 1
ATOM 2272 O O . GLU B 1 27 ? -13.859 37.656 25.078 1 86.94 27 GLU B O 1
ATOM 2277 N N . GLU B 1 28 ? -14.969 36.562 23.469 1 85.5 28 GLU B N 1
ATOM 2278 C CA . GLU B 1 28 ? -14.133 37.125 22.422 1 85.5 28 GLU B CA 1
ATOM 2279 C C . GLU B 1 28 ? -14.562 38.562 22.109 1 85.5 28 GLU B C 1
ATOM 2281 O O . GLU B 1 28 ? -13.727 39.438 21.828 1 85.5 28 GLU B O 1
ATOM 2286 N N . LEU B 1 29 ? -15.82 38.75 22.109 1 88.75 29 LEU B N 1
ATOM 2287 C CA . LEU B 1 29 ? -16.328 40.031 21.656 1 88.75 29 LEU B CA 1
ATOM 2288 C C . LEU B 1 29 ? -16.75 40.906 22.828 1 88.75 29 LEU B C 1
ATOM 2290 O O . LEU B 1 29 ? -17.094 42.094 22.641 1 88.75 29 LEU B O 1
ATOM 2294 N N . ASN B 1 30 ? -16.656 40.344 24.031 1 89.44 30 ASN B N 1
ATOM 2295 C CA . ASN B 1 30 ? -17.031 41.062 25.25 1 89.44 30 ASN B CA 1
ATOM 2296 C C . ASN B 1 30 ? -18.406 41.719 25.125 1 89.44 30 ASN B C 1
ATOM 2298 O O . ASN B 1 30 ? -18.562 42.906 25.359 1 89.44 30 ASN B O 1
ATOM 2302 N N . VAL B 1 31 ? -19.359 40.906 24.75 1 91.5 31 VAL B N 1
ATOM 2303 C CA . VAL B 1 31 ? -20.75 41.312 24.625 1 91.5 31 VAL B CA 1
ATOM 2304 C C . VAL B 1 31 ? -21.641 40.438 25.5 1 91.5 31 VAL B C 1
ATOM 2306 O O . VAL B 1 31 ? -21.219 39.344 25.922 1 91.5 31 VAL B O 1
ATOM 2309 N N . SER B 1 32 ? -22.844 40.875 25.828 1 90.56 32 SER B N 1
ATOM 2310 C CA . SER B 1 32 ? -23.75 40.156 26.719 1 90.56 32 SER B CA 1
ATOM 2311 C C . SER B 1 32 ? -24.344 38.938 26.031 1 90.56 32 SER B C 1
ATOM 2313 O O . SER B 1 32 ? -24.406 38.875 24.797 1 90.56 32 SER B O 1
ATOM 2315 N N . ASP B 1 33 ? -24.812 38 26.828 1 92.69 33 ASP B N 1
ATOM 2316 C CA . ASP B 1 33 ? -25.516 36.781 26.359 1 92.69 33 ASP B CA 1
ATOM 2317 C C . ASP B 1 33 ? -26.703 37.156 25.469 1 92.69 33 ASP B C 1
ATOM 2319 O O . ASP B 1 33 ? -26.875 36.594 24.391 1 92.69 33 ASP B O 1
ATOM 2323 N N . MET B 1 34 ? -27.391 38.188 25.906 1 91.44 34 MET B N 1
ATOM 2324 C CA . MET B 1 34 ? -28.578 38.625 25.188 1 91.44 34 MET B CA 1
ATOM 2325 C C . MET B 1 34 ? -28.203 39.125 23.797 1 91.44 34 MET B C 1
ATOM 2327 O O . MET B 1 34 ? -28.875 38.812 22.812 1 91.44 34 MET B O 1
ATOM 2331 N N . THR B 1 35 ? -27.172 39.844 23.688 1 91.69 35 THR B N 1
ATOM 2332 C CA . THR B 1 35 ? -26.703 40.406 22.422 1 91.69 35 THR B CA 1
ATOM 2333 C C . THR B 1 35 ? -26.297 39.281 21.469 1 91.69 35 THR B C 1
ATOM 2335 O O . THR B 1 35 ? -26.656 39.312 20.297 1 91.69 35 THR B O 1
ATOM 2338 N N . VAL B 1 36 ? -25.594 38.281 22.016 1 93.88 36 VAL B N 1
ATOM 2339 C CA . VAL B 1 36 ? -25.109 37.156 21.203 1 93.88 36 VAL B CA 1
ATOM 2340 C C . VAL B 1 36 ? -26.297 36.375 20.656 1 93.88 36 VAL B C 1
ATOM 2342 O O . VAL B 1 36 ? -26.328 36.031 19.453 1 93.88 36 VAL B O 1
ATOM 2345 N N . ARG B 1 37 ? -27.203 36.094 21.484 1 91.5 37 ARG B N 1
ATOM 2346 C CA . ARG B 1 37 ? -28.344 35.281 21.078 1 91.5 37 ARG B CA 1
ATOM 2347 C C . ARG B 1 37 ? -29.172 36.031 20.016 1 91.5 37 ARG B C 1
ATOM 2349 O O . ARG B 1 37 ? -29.656 35.406 19.078 1 91.5 37 ARG B O 1
ATOM 2356 N N . ARG B 1 38 ? -29.281 37.281 20.141 1 91.25 38 ARG B N 1
ATOM 2357 C CA . ARG B 1 38 ? -29.984 38.094 19.141 1 91.25 38 ARG B CA 1
ATOM 2358 C C . ARG B 1 38 ? -29.25 38.062 17.797 1 91.25 38 ARG B C 1
ATOM 2360 O O . ARG B 1 38 ? -29.875 37.938 16.75 1 91.25 38 ARG B O 1
ATOM 2367 N N . ASP B 1 39 ? -27.938 38.188 17.875 1 92.88 39 ASP B N 1
ATOM 2368 C CA . ASP B 1 39 ? -27.109 38.188 16.672 1 92.88 39 ASP B CA 1
ATOM 2369 C C . ASP B 1 39 ? -27.234 36.844 15.953 1 92.88 39 ASP B C 1
ATOM 2371 O O . ASP B 1 39 ? -27.406 36.781 14.734 1 92.88 39 ASP B O 1
ATOM 2375 N N . LEU B 1 40 ? -27.188 35.75 16.734 1 93.06 40 LEU B N 1
ATOM 2376 C CA . LEU B 1 40 ? -27.266 34.406 16.172 1 93.06 40 LEU B CA 1
ATOM 2377 C C . LEU B 1 40 ? -28.625 34.156 15.547 1 93.06 40 LEU B C 1
ATOM 2379 O O . LEU B 1 40 ? -28.734 33.531 14.484 1 93.06 40 LEU B O 1
ATOM 2383 N N . THR B 1 41 ? -29.594 34.656 16.234 1 89.62 41 THR B N 1
ATOM 2384 C CA . THR B 1 41 ? -30.953 34.5 15.711 1 89.62 41 THR B CA 1
ATOM 2385 C C . THR B 1 41 ? -31.109 35.281 14.391 1 89.62 41 THR B C 1
ATOM 2387 O O . THR B 1 41 ? -31.734 34.781 13.453 1 89.62 41 THR B O 1
ATOM 2390 N N . GLU B 1 42 ? -30.531 36.406 14.32 1 91.56 42 GLU B N 1
ATOM 2391 C CA . GLU B 1 42 ? -30.578 37.188 13.102 1 91.56 42 GLU B CA 1
ATOM 2392 C C . GLU B 1 42 ? -29.859 36.5 11.953 1 91.56 42 GLU B C 1
ATOM 2394 O O . GLU B 1 42 ? -30.375 36.406 10.836 1 91.56 42 GLU B O 1
ATOM 2399 N N . LEU B 1 43 ? -28.672 35.969 12.195 1 90.94 43 LEU B N 1
ATOM 2400 C CA . LEU B 1 43 ? -27.891 35.281 11.18 1 90.94 43 LEU B CA 1
ATOM 2401 C C . LEU B 1 43 ? -28.594 34 10.727 1 90.94 43 LEU B C 1
ATOM 2403 O O . LEU B 1 43 ? -28.516 33.625 9.555 1 90.94 43 LEU B O 1
ATOM 2407 N N . GLU B 1 44 ? -29.25 33.344 11.672 1 87.62 44 GLU B N 1
ATOM 2408 C CA . GLU B 1 44 ? -30 32.156 11.32 1 87.62 44 GLU B CA 1
ATOM 2409 C C . GLU B 1 44 ? -31.188 32.469 10.406 1 87.62 44 GLU B C 1
ATOM 2411 O O . GLU B 1 44 ? -31.453 31.766 9.445 1 87.62 44 GLU B O 1
ATOM 2416 N N . LYS B 1 45 ? -31.844 33.562 10.664 1 86.44 45 LYS B N 1
ATOM 2417 C CA . LYS B 1 45 ? -32.938 34 9.844 1 86.44 45 LYS B CA 1
ATOM 2418 C C . LYS B 1 45 ? -32.5 34.312 8.414 1 86.44 45 LYS B C 1
ATOM 2420 O O . LYS B 1 45 ? -33.25 34.094 7.461 1 86.44 45 LYS B O 1
ATOM 2425 N N . GLU B 1 46 ? -31.25 34.688 8.305 1 85.5 46 GLU B N 1
ATOM 2426 C CA . GLU B 1 46 ? -30.688 35 6.988 1 85.5 46 GLU B CA 1
ATOM 2427 C C . GLU B 1 46 ? -30.062 33.75 6.371 1 85.5 46 GLU B C 1
ATOM 2429 O O . GLU B 1 46 ? -29.406 33.812 5.332 1 85.5 46 GLU B O 1
ATOM 2434 N N . HIS B 1 47 ? -30.156 32.625 7.066 1 82.19 47 HIS B N 1
ATOM 2435 C CA . HIS B 1 47 ? -29.672 31.328 6.633 1 82.19 47 HIS B CA 1
ATOM 2436 C C . HIS B 1 47 ? -28.141 31.312 6.523 1 82.19 47 HIS B C 1
ATOM 2438 O O . HIS B 1 47 ? -27.578 30.641 5.652 1 82.19 47 HIS B O 1
ATOM 2444 N N . LEU B 1 48 ? -27.531 32.062 7.383 1 81.19 48 LEU B N 1
ATOM 2445 C CA . LEU B 1 48 ? -26.078 32.156 7.316 1 81.19 48 LEU B CA 1
ATOM 2446 C C . LEU B 1 48 ? -25.422 31.219 8.336 1 81.19 48 LEU B C 1
ATOM 2448 O O . LEU B 1 48 ? -24.234 30.953 8.258 1 81.19 48 LEU B O 1
ATOM 2452 N N . LEU B 1 49 ? -26.141 30.828 9.344 1 83.75 49 LEU B N 1
ATOM 2453 C CA . LEU B 1 49 ? -25.719 29.812 10.297 1 83.75 49 LEU B CA 1
ATOM 2454 C C . LEU B 1 49 ? -26.906 29.047 10.844 1 83.75 49 LEU B C 1
ATOM 2456 O O . LEU B 1 49 ? -28.062 29.391 10.578 1 83.75 49 LEU B O 1
ATOM 2460 N N . ILE B 1 50 ? -26.656 27.875 11.422 1 80.69 50 ILE B N 1
ATOM 2461 C CA . ILE B 1 50 ? -27.688 27.078 12.094 1 80.69 50 ILE B CA 1
ATOM 2462 C C . ILE B 1 50 ? -27.484 27.156 13.602 1 80.69 50 ILE B C 1
ATOM 2464 O O . ILE B 1 50 ? -26.391 26.875 14.109 1 80.69 50 ILE B O 1
ATOM 2468 N N . ARG B 1 51 ? -28.578 27.656 14.273 1 82.31 51 ARG B N 1
ATOM 2469 C CA . ARG B 1 51 ? -28.5 27.688 15.734 1 82.31 51 ARG B CA 1
ATOM 2470 C C . ARG B 1 51 ? -28.594 26.297 16.328 1 82.31 51 ARG B C 1
ATOM 2472 O O . ARG B 1 51 ? -29.359 25.453 15.844 1 82.31 51 ARG B O 1
ATOM 2479 N N . ILE B 1 52 ? -27.703 25.969 17.266 1 80.44 52 ILE B N 1
ATOM 2480 C CA . ILE B 1 52 ? -27.734 24.734 18.047 1 80.44 52 ILE B CA 1
ATOM 2481 C C . ILE B 1 52 ? -27.797 25.062 19.531 1 80.44 52 ILE B C 1
ATOM 2483 O O . ILE B 1 52 ? -27.734 26.234 19.922 1 80.44 52 ILE B O 1
ATOM 2487 N N . HIS B 1 53 ? -27.953 24.031 20.328 1 79.25 53 HIS B N 1
ATOM 2488 C CA . HIS B 1 53 ? -27.969 24.266 21.766 1 79.25 53 HIS B CA 1
ATOM 2489 C C . HIS B 1 53 ? -26.656 24.906 22.234 1 79.25 53 HIS B C 1
ATOM 2491 O O . HIS B 1 53 ? -25.578 24.344 22.016 1 79.25 53 HIS B O 1
ATOM 2497 N N . GLY B 1 54 ? -26.688 26.125 22.75 1 79.88 54 GLY B N 1
ATOM 2498 C CA . GLY B 1 54 ? -25.531 26.797 23.344 1 79.88 54 GLY B CA 1
ATOM 2499 C C . GLY B 1 54 ? -24.672 27.5 22.312 1 79.88 54 GLY B C 1
ATOM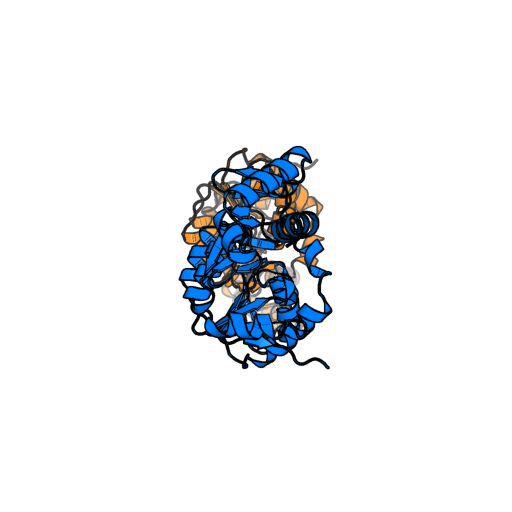 2500 O O . GLY B 1 54 ? -23.594 28.016 22.641 1 79.88 54 GLY B O 1
ATOM 2501 N N . GLY B 1 55 ? -25.125 27.359 20.938 1 85.81 55 GLY B N 1
ATOM 2502 C CA . GLY B 1 55 ? -24.266 27.984 19.938 1 85.81 55 GLY B CA 1
ATOM 2503 C C . GLY B 1 55 ? -24.859 27.969 18.547 1 85.81 55 GLY B C 1
ATOM 2504 O O . GLY B 1 55 ? -26.078 28.094 18.375 1 85.81 55 GLY B O 1
ATOM 2505 N N . ALA B 1 56 ? -24 28.188 17.531 1 85.06 56 ALA B N 1
ATOM 2506 C CA . ALA B 1 56 ? -24.391 28.156 16.109 1 85.06 56 ALA B CA 1
ATOM 2507 C C . ALA B 1 56 ? -23.375 27.406 15.273 1 85.06 56 ALA B C 1
ATOM 2509 O O . ALA B 1 56 ? -22.219 27.25 15.688 1 85.06 56 ALA B O 1
ATOM 2510 N N . GLN B 1 57 ? -23.859 26.781 14.281 1 78 57 GLN B N 1
ATOM 2511 C CA . GLN B 1 57 ? -22.984 26.109 13.328 1 78 57 GLN B CA 1
ATOM 2512 C C . GLN B 1 57 ? -23.141 26.703 11.93 1 78 57 GLN B C 1
ATOM 2514 O O . GLN B 1 57 ? -24.156 27.297 11.609 1 78 57 GLN B O 1
ATOM 2519 N N . SER B 1 58 ? -22.062 26.703 11.117 1 70.62 58 SER B N 1
ATOM 2520 C CA . SER B 1 58 ? -22.125 27.172 9.742 1 70.62 58 SER B CA 1
ATOM 2521 C C . SER B 1 58 ? -23.172 26.406 8.938 1 70.62 58 SER B C 1
ATOM 2523 O O . SER B 1 58 ? -23.406 25.219 9.18 1 70.62 58 SER B O 1
ATOM 2525 N N . VAL B 1 59 ? -23.953 27.219 8.227 1 64.19 59 VAL B N 1
ATOM 2526 C CA . VAL B 1 59 ? -24.922 26.594 7.344 1 64.19 59 VAL B CA 1
ATOM 2527 C C . VAL B 1 59 ? -24.219 25.609 6.402 1 64.19 59 VAL B C 1
ATOM 2529 O O . VAL B 1 59 ? -24.766 24.562 6.07 1 64.19 59 VAL B O 1
ATOM 2532 N N . ASP B 1 60 ? -23.188 26.109 5.875 1 52.22 60 ASP B N 1
ATOM 2533 C CA . ASP B 1 60 ? -22.422 25.312 4.922 1 52.22 60 ASP B CA 1
ATOM 2534 C C . ASP B 1 60 ? -21.734 24.141 5.617 1 52.22 60 ASP B C 1
ATOM 2536 O O . ASP B 1 60 ? -21.062 23.328 4.969 1 52.22 60 ASP B O 1
ATOM 2540 N N . THR B 1 61 ? -21.672 24.25 6.848 1 48.44 61 THR B N 1
ATOM 2541 C CA . THR B 1 61 ? -20.891 23.297 7.652 1 48.44 61 THR B CA 1
ATOM 2542 C C . THR B 1 61 ? -21.484 21.891 7.559 1 48.44 61 THR B C 1
ATOM 2544 O O . THR B 1 61 ? -20.844 20.922 7.961 1 48.44 61 THR B O 1
ATOM 2547 N N . LEU B 1 62 ? -22.781 21.953 7.617 1 43.59 62 LEU B N 1
ATOM 2548 C CA . LEU B 1 62 ? -23.312 20.594 7.562 1 43.59 62 LEU B CA 1
ATOM 2549 C C . LEU B 1 62 ? -22.594 19.781 6.484 1 43.59 62 LEU B C 1
ATOM 2551 O O . LEU B 1 62 ? -22.391 18.578 6.645 1 43.59 62 LEU B O 1
ATOM 2555 N N . ASN B 1 63 ? -22.438 20.406 5.258 1 45.38 63 ASN B N 1
ATOM 2556 C CA . ASN B 1 63 ? -22 19.594 4.133 1 45.38 63 ASN B CA 1
ATOM 2557 C C . ASN B 1 63 ? -20.531 19.859 3.783 1 45.38 63 ASN B C 1
ATOM 2559 O O . ASN B 1 63 ? -20.188 19.938 2.607 1 45.38 63 ASN B O 1
ATOM 2563 N N . VAL B 1 64 ? -19.719 20.562 4.684 1 51.69 64 VAL B N 1
ATOM 2564 C CA . VAL B 1 64 ? -18.406 20.844 4.105 1 51.69 64 VAL B CA 1
ATOM 2565 C C . VAL B 1 64 ? -17.703 19.516 3.811 1 51.69 64 VAL B C 1
ATOM 2567 O O . VAL B 1 64 ? -17.344 18.781 4.73 1 51.69 64 VAL B O 1
ATOM 2570 N N . GLU B 1 65 ? -17.766 19.109 2.682 1 65.88 65 GLU B N 1
ATOM 2571 C CA . GLU B 1 65 ? -17.156 17.875 2.16 1 65.88 65 GLU B CA 1
ATOM 2572 C C . GLU B 1 65 ? -15.641 17.984 2.18 1 65.88 65 GLU B C 1
ATOM 2574 O O . GLU B 1 65 ? -15.07 19.047 1.944 1 65.88 65 GLU B O 1
ATOM 2579 N N . GLU B 1 66 ? -15.023 17.094 2.904 1 81.25 66 GLU B N 1
ATOM 2580 C CA . GLU B 1 66 ? -13.57 17 2.785 1 81.25 66 GLU B CA 1
ATOM 2581 C C . GLU B 1 66 ? -13.125 17.172 1.336 1 81.25 66 GLU B C 1
ATOM 2583 O O . GLU B 1 66 ? -13.648 16.516 0.437 1 81.25 66 GLU B O 1
ATOM 2588 N N . LYS B 1 67 ? -12.305 18.234 1.179 1 84.94 67 LYS B N 1
ATOM 2589 C CA . LYS B 1 67 ? -11.742 18.375 -0.159 1 84.94 67 LYS B CA 1
ATOM 2590 C C . LYS B 1 67 ? -10.859 17.188 -0.523 1 84.94 67 LYS B C 1
ATOM 2592 O O . LYS B 1 67 ? -10.117 16.672 0.321 1 84.94 67 LYS B O 1
ATOM 2597 N N . SER B 1 68 ? -10.906 16.828 -1.792 1 88.38 68 SER B N 1
ATOM 2598 C CA . SER B 1 68 ? -10.109 15.695 -2.262 1 88.38 68 SER B CA 1
ATOM 2599 C C . SER B 1 68 ? -8.648 16.078 -2.438 1 88.38 68 SER B C 1
ATOM 2601 O O . SER B 1 68 ? -8.328 17.266 -2.531 1 88.38 68 SER B O 1
ATOM 2603 N N . ASN B 1 69 ? -7.867 15.07 -2.424 1 92 69 ASN B N 1
ATOM 2604 C CA . ASN B 1 69 ? -6.445 15.266 -2.684 1 92 69 ASN B CA 1
ATOM 2605 C C . ASN B 1 69 ? -6.211 15.969 -4.02 1 92 69 ASN B C 1
ATOM 2607 O O . ASN B 1 69 ? -5.387 16.875 -4.109 1 92 69 ASN B O 1
ATOM 2611 N N . THR B 1 70 ? -6.914 15.617 -5.035 1 87.88 70 THR B N 1
ATOM 2612 C CA . THR B 1 70 ? -6.781 16.203 -6.363 1 87.88 70 THR B CA 1
ATOM 2613 C C . THR B 1 70 ? -7.168 17.672 -6.352 1 87.88 70 THR B C 1
ATOM 2615 O O . THR B 1 70 ? -6.496 18.5 -6.969 1 87.88 70 THR B O 1
ATOM 2618 N N . GLU B 1 71 ? -8.164 18.062 -5.68 1 85.56 71 GLU B N 1
ATOM 2619 C CA . GLU B 1 71 ? -8.617 19.453 -5.562 1 85.56 71 GLU B CA 1
ATOM 2620 C C . GLU B 1 71 ? -7.586 20.297 -4.828 1 85.56 71 GLU B C 1
ATOM 2622 O O . GLU B 1 71 ? -7.332 21.438 -5.215 1 85.56 71 GLU B O 1
ATOM 2627 N N . LYS B 1 72 ? -6.957 19.719 -3.84 1 90.25 72 LYS B N 1
ATOM 2628 C CA . LYS B 1 72 ? -6.035 20.453 -2.986 1 90.25 72 LYS B CA 1
ATOM 2629 C C . LYS B 1 72 ? -4.668 20.609 -3.648 1 90.25 72 LYS B C 1
ATOM 2631 O O . LYS B 1 72 ? -3.945 21.562 -3.383 1 90.25 72 LYS B O 1
ATOM 2636 N N . LEU B 1 73 ? -4.348 19.703 -4.473 1 91.56 73 LEU B N 1
ATOM 2637 C CA . LEU B 1 73 ? -3.004 19.625 -5.039 1 91.56 73 LEU B CA 1
ATOM 2638 C C . LEU B 1 73 ? -2.656 20.891 -5.801 1 91.56 73 LEU B C 1
ATOM 2640 O O . LEU B 1 73 ? -1.507 21.344 -5.777 1 91.56 73 LEU B O 1
ATOM 2644 N N . SER B 1 74 ? -3.635 21.578 -6.398 1 90.69 74 SER B N 1
ATOM 2645 C CA . SER B 1 74 ? -3.383 22.75 -7.242 1 90.69 74 SER B CA 1
ATOM 2646 C C . SER B 1 74 ? -3.605 24.047 -6.48 1 90.69 74 SER B C 1
ATOM 2648 O O . SER B 1 74 ? -3.449 25.141 -7.035 1 90.69 74 SER B O 1
ATOM 2650 N N . GLN B 1 75 ? -3.951 23.953 -5.27 1 88.81 75 GLN B N 1
ATOM 2651 C CA . GLN B 1 75 ? -4.164 25.125 -4.43 1 88.81 75 GLN B CA 1
ATOM 2652 C C . GLN B 1 75 ? -2.914 25.453 -3.623 1 88.81 75 GLN B C 1
ATOM 2654 O O . GLN B 1 75 ? -2.203 24.562 -3.172 1 88.81 75 GLN B O 1
ATOM 2659 N N . GLN B 1 76 ? -2.58 26.734 -3.502 1 92.25 76 GLN B N 1
ATOM 2660 C CA . GLN B 1 76 ? -1.48 27.219 -2.68 1 92.25 76 GLN B CA 1
ATOM 2661 C C . GLN B 1 76 ? -0.152 26.609 -3.113 1 92.25 76 GLN B C 1
ATOM 2663 O O . GLN B 1 76 ? 0.646 26.188 -2.275 1 92.25 76 GLN B O 1
ATOM 2668 N N . VAL B 1 77 ? 0.026 26.484 -4.402 1 96.12 77 VAL B N 1
ATOM 2669 C CA . VAL B 1 77 ? 1.186 25.797 -4.953 1 96.12 77 VAL B CA 1
ATOM 2670 C C . VAL B 1 77 ? 2.463 26.531 -4.566 1 96.12 77 VAL B C 1
ATOM 2672 O O . VAL B 1 77 ? 3.418 25.938 -4.078 1 96.12 77 VAL B O 1
ATOM 2675 N N . PRO B 1 78 ? 2.523 27.938 -4.707 1 96.81 78 PRO B N 1
ATOM 2676 C CA . PRO B 1 78 ? 3.746 28.625 -4.301 1 96.81 78 PRO B CA 1
ATOM 2677 C C . PRO B 1 78 ? 4.082 28.422 -2.826 1 96.81 78 PRO B C 1
ATOM 2679 O O . PRO B 1 78 ? 5.246 28.203 -2.48 1 96.81 78 PRO B O 1
ATOM 2682 N N . GLU B 1 79 ? 3.109 28.453 -1.98 1 97.31 79 GLU B N 1
ATOM 2683 C CA . GLU B 1 79 ? 3.291 28.25 -0.548 1 97.31 79 GLU B CA 1
ATOM 2684 C C . GLU B 1 79 ? 3.809 26.828 -0.264 1 97.31 79 GLU B C 1
ATOM 2686 O O . GLU B 1 79 ? 4.738 26.656 0.526 1 97.31 79 GLU B O 1
ATOM 2691 N N . LYS B 1 80 ? 3.189 25.828 -0.933 1 98.19 80 LYS B N 1
ATOM 2692 C CA . LYS B 1 80 ? 3.619 24.453 -0.738 1 98.19 80 LYS B CA 1
ATOM 2693 C C . LYS B 1 80 ? 5.066 24.25 -1.187 1 98.19 80 LYS B C 1
ATOM 2695 O O . LYS B 1 80 ? 5.824 23.516 -0.553 1 98.19 80 LYS B O 1
ATOM 2700 N N . ARG B 1 81 ? 5.445 24.922 -2.244 1 98.06 81 ARG B N 1
ATOM 2701 C CA . ARG B 1 81 ? 6.812 24.812 -2.74 1 98.06 81 ARG B CA 1
ATOM 2702 C C . ARG B 1 81 ? 7.801 25.438 -1.754 1 98.06 81 ARG B C 1
ATOM 2704 O O . ARG B 1 81 ? 8.891 24.891 -1.537 1 98.06 81 ARG B O 1
ATOM 2711 N N . GLU B 1 82 ? 7.48 26.562 -1.204 1 98.44 82 GLU B N 1
ATOM 2712 C CA . GLU B 1 82 ? 8.32 27.203 -0.187 1 98.44 82 GLU B CA 1
ATOM 2713 C C . GLU B 1 82 ? 8.531 26.266 1.006 1 98.44 82 GLU B C 1
ATOM 2715 O O . GLU B 1 82 ? 9.656 26.078 1.459 1 98.44 82 GLU B O 1
ATOM 2720 N N . ILE B 1 83 ? 7.469 25.719 1.453 1 98.75 83 ILE B N 1
ATOM 2721 C CA . ILE B 1 83 ? 7.492 24.828 2.613 1 98.75 83 ILE B CA 1
ATOM 2722 C C . ILE B 1 83 ? 8.336 23.594 2.303 1 98.75 83 ILE B C 1
ATOM 2724 O O . ILE B 1 83 ? 9.188 23.203 3.105 1 98.75 83 ILE B O 1
ATOM 2728 N N . ALA B 1 84 ? 8.078 22.984 1.154 1 98.62 84 ALA B N 1
ATOM 2729 C CA . ALA B 1 84 ? 8.797 21.781 0.73 1 98.62 84 ALA B CA 1
ATOM 2730 C C . ALA B 1 84 ? 10.305 22.031 0.677 1 98.62 84 ALA B C 1
ATOM 2732 O O . ALA B 1 84 ? 11.094 21.219 1.164 1 98.62 84 ALA B O 1
ATOM 2733 N N . SER B 1 85 ? 10.656 23.141 0.103 1 97.88 85 SER B N 1
ATOM 2734 C CA . SER B 1 85 ? 12.062 23.5 -0.025 1 97.88 85 SER B CA 1
ATOM 2735 C C . SER B 1 85 ? 12.719 23.672 1.342 1 97.88 85 SER B C 1
ATOM 2737 O O . SER B 1 85 ? 13.812 23.156 1.579 1 97.88 85 SER B O 1
ATOM 2739 N N . LEU B 1 86 ? 12.094 24.344 2.207 1 98.12 86 LEU B N 1
ATOM 2740 C CA . LEU B 1 86 ? 12.625 24.562 3.549 1 98.12 86 LEU B CA 1
ATOM 2741 C C . LEU B 1 86 ? 12.711 23.25 4.324 1 98.12 86 LEU B C 1
ATOM 2743 O O . LEU B 1 86 ? 13.719 23 4.988 1 98.12 86 LEU B O 1
ATOM 2747 N N . ALA B 1 87 ? 11.672 22.5 4.297 1 98.56 87 ALA B N 1
ATOM 2748 C CA . ALA B 1 87 ? 11.633 21.219 5.012 1 98.56 87 ALA B CA 1
ATOM 2749 C C . ALA B 1 87 ? 12.734 20.281 4.527 1 98.56 87 ALA B C 1
ATOM 2751 O O . ALA B 1 87 ? 13.359 19.578 5.328 1 98.56 87 ALA B O 1
ATOM 2752 N N . SER B 1 88 ? 13 20.25 3.182 1 98.06 88 SER B N 1
ATOM 2753 C CA . SER B 1 88 ? 13.984 19.344 2.598 1 98.06 88 SER B CA 1
ATOM 2754 C C . SER B 1 88 ? 15.383 19.641 3.121 1 98.06 88 SER B C 1
ATOM 2756 O O . SER B 1 88 ? 16.234 18.75 3.18 1 98.06 88 SER B O 1
ATOM 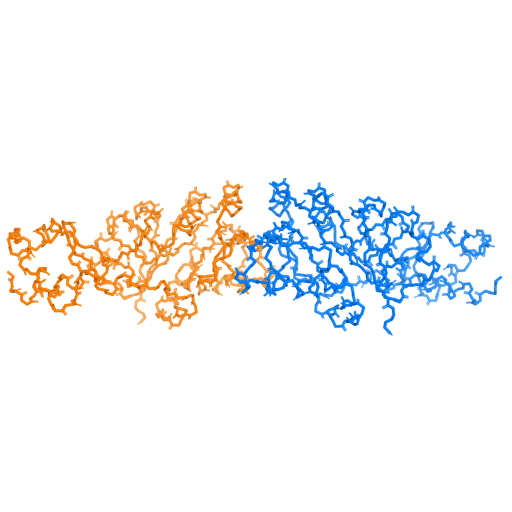2758 N N . LYS B 1 89 ? 15.594 20.859 3.582 1 96.81 89 LYS B N 1
ATOM 2759 C CA . LYS B 1 89 ? 16.906 21.281 4.074 1 96.81 89 LYS B CA 1
ATOM 2760 C C . LYS B 1 89 ? 17.156 20.766 5.488 1 96.81 89 LYS B C 1
ATOM 2762 O O . LYS B 1 89 ? 18.281 20.766 5.969 1 96.81 89 LYS B O 1
ATOM 2767 N N . THR B 1 90 ? 16.125 20.312 6.098 1 96.69 90 THR B N 1
ATOM 2768 C CA . THR B 1 90 ? 16.25 19.859 7.477 1 96.69 90 THR B CA 1
ATOM 2769 C C . THR B 1 90 ? 16.625 18.375 7.527 1 96.69 90 THR B C 1
ATOM 2771 O O . THR B 1 90 ? 16.781 17.812 8.609 1 96.69 90 THR B O 1
ATOM 2774 N N . ILE B 1 91 ? 16.797 17.688 6.414 1 97.12 91 ILE B N 1
ATOM 2775 C CA . ILE B 1 91 ? 17 16.234 6.348 1 97.12 91 ILE B CA 1
ATOM 2776 C C . ILE B 1 91 ? 18.438 15.938 5.93 1 97.12 91 ILE B C 1
ATOM 2778 O O . ILE B 1 91 ? 18.984 16.609 5.051 1 97.12 91 ILE B O 1
ATOM 2782 N N . GLN B 1 92 ? 18.969 14.961 6.484 1 96 92 GLN B N 1
ATOM 2783 C CA . GLN B 1 92 ? 20.281 14.445 6.121 1 96 92 GLN B CA 1
ATOM 2784 C C . GLN B 1 92 ? 20.188 13.062 5.484 1 96 92 GLN B C 1
ATOM 2786 O O . GLN B 1 92 ? 19.328 12.266 5.855 1 96 92 GLN B O 1
ATOM 2791 N N . ASP B 1 93 ? 21.156 12.789 4.621 1 96.38 93 ASP B N 1
ATOM 2792 C CA . ASP B 1 93 ? 21.203 11.469 4.008 1 96.38 93 ASP B CA 1
ATOM 2793 C C . ASP B 1 93 ? 21.359 10.375 5.062 1 96.38 93 ASP B C 1
ATOM 2795 O O . ASP B 1 93 ? 22.078 10.547 6.047 1 96.38 93 ASP B O 1
ATOM 2799 N N . GLY B 1 94 ? 20.656 9.305 4.891 1 97.56 94 GLY B N 1
ATOM 2800 C CA . GLY B 1 94 ? 20.766 8.164 5.785 1 97.56 94 GLY B CA 1
ATOM 2801 C C . GLY B 1 94 ? 19.656 8.117 6.82 1 97.56 94 GLY B C 1
ATOM 2802 O O . GLY B 1 94 ? 19.484 7.109 7.508 1 97.56 94 GLY B O 1
ATOM 2803 N N . GLU B 1 95 ? 18.859 9.125 6.895 1 98.12 95 GLU B N 1
ATOM 2804 C CA . GLU B 1 95 ? 17.797 9.164 7.891 1 98.12 95 GLU B CA 1
ATOM 2805 C C . GLU B 1 95 ? 16.625 8.266 7.492 1 98.12 95 GLU B C 1
ATOM 2807 O O . GLU B 1 95 ? 16.422 7.992 6.309 1 98.12 95 GLU B O 1
ATOM 2812 N N . THR B 1 96 ? 15.945 7.766 8.469 1 98.69 96 THR B N 1
ATOM 2813 C CA . THR B 1 96 ? 14.648 7.113 8.312 1 98.69 96 THR B CA 1
ATOM 2814 C C . THR B 1 96 ? 13.516 8.055 8.703 1 98.69 96 THR B C 1
ATOM 2816 O O . THR B 1 96 ? 13.391 8.43 9.867 1 98.69 96 THR B O 1
ATOM 2819 N N . ILE B 1 97 ? 12.703 8.383 7.691 1 98.88 97 ILE B N 1
ATOM 2820 C CA . ILE B 1 97 ? 11.68 9.375 8 1 98.88 97 ILE B CA 1
ATOM 2821 C C . ILE B 1 97 ? 10.305 8.852 7.59 1 98.88 97 ILE B C 1
ATOM 2823 O O . ILE B 1 97 ? 10.203 7.973 6.734 1 98.88 97 ILE B O 1
ATOM 2827 N N . PHE B 1 98 ? 9.305 9.391 8.289 1 98.94 98 PHE B N 1
ATOM 2828 C CA . PHE B 1 98 ? 7.914 9.156 7.918 1 98.94 98 PHE B CA 1
ATOM 2829 C C . PHE B 1 98 ? 7.336 10.367 7.195 1 98.94 98 PHE B C 1
ATOM 2831 O O . PHE B 1 98 ? 7.555 11.508 7.609 1 98.94 98 PHE B O 1
ATOM 2838 N N . ILE B 1 99 ? 6.652 10.117 6.098 1 98.94 99 ILE B N 1
ATOM 2839 C CA . ILE B 1 99 ? 5.93 11.172 5.391 1 98.94 99 ILE B CA 1
ATOM 2840 C C . ILE B 1 99 ? 4.441 10.836 5.34 1 98.94 99 ILE B C 1
ATOM 2842 O O . ILE B 1 99 ? 4.047 9.82 4.754 1 98.94 99 ILE B O 1
ATOM 2846 N N . GLY B 1 100 ? 3.658 11.688 5.926 1 98.81 100 GLY B N 1
ATOM 2847 C CA . GLY B 1 100 ? 2.219 11.469 5.941 1 98.81 100 GLY B CA 1
ATOM 2848 C C . GLY B 1 100 ? 1.542 11.875 4.645 1 98.81 100 GLY B C 1
ATOM 2849 O O . GLY B 1 100 ? 2.209 12.258 3.684 1 98.81 100 GLY B O 1
ATOM 2850 N N . PRO B 1 101 ? 0.191 11.719 4.664 1 98.62 101 PRO B N 1
ATOM 2851 C CA . PRO B 1 101 ? -0.584 12.117 3.49 1 98.62 101 PRO B CA 1
ATOM 2852 C C . PRO B 1 101 ? -0.822 13.625 3.424 1 98.62 101 PRO B C 1
ATOM 2854 O O . PRO B 1 101 ? -0.79 14.305 4.453 1 98.62 101 PRO B O 1
ATOM 2857 N N . GLY B 1 102 ? -1.038 14.102 2.141 1 98 102 GLY B N 1
ATOM 2858 C CA . GLY B 1 102 ? -1.368 15.5 1.908 1 98 102 GLY B CA 1
ATOM 2859 C C . GLY B 1 102 ? -0.614 16.109 0.739 1 98 102 GLY B C 1
ATOM 2860 O O . GLY B 1 102 ? 0.521 15.711 0.458 1 98 102 GLY B O 1
ATOM 2861 N N . THR B 1 103 ? -1.244 17.141 0.181 1 98.12 103 THR B N 1
ATOM 2862 C CA . THR B 1 103 ? -0.674 17.75 -1.019 1 98.12 103 THR B CA 1
ATOM 2863 C C . THR B 1 103 ? 0.604 18.516 -0.685 1 98.12 103 THR B C 1
ATOM 2865 O O . THR B 1 103 ? 1.542 18.547 -1.484 1 98.12 103 THR B O 1
ATOM 2868 N N . THR B 1 104 ? 0.676 19.125 0.461 1 98.5 104 THR B N 1
ATOM 2869 C CA . THR B 1 104 ? 1.913 19.766 0.883 1 98.5 104 THR B CA 1
ATOM 2870 C C . THR B 1 104 ? 3.047 18.75 0.983 1 98.5 104 THR B C 1
ATOM 2872 O O . THR B 1 104 ? 4.164 19.016 0.531 1 98.5 104 THR B O 1
ATOM 2875 N N . LEU B 1 105 ? 2.766 17.594 1.536 1 98.81 105 LEU B N 1
ATOM 2876 C CA . LEU B 1 105 ? 3.762 16.547 1.709 1 98.81 105 LEU B CA 1
ATOM 2877 C C . LEU B 1 105 ? 4.156 15.938 0.364 1 98.81 105 LEU B C 1
ATOM 2879 O O . LEU B 1 105 ? 5.273 15.445 0.203 1 98.81 105 LEU B O 1
ATOM 2883 N N . GLU B 1 106 ? 3.227 15.969 -0.606 1 98.75 106 GLU B N 1
ATOM 2884 C CA . GLU B 1 106 ? 3.578 15.531 -1.953 1 98.75 106 GLU B CA 1
ATOM 2885 C C . GLU B 1 106 ? 4.66 16.422 -2.559 1 98.75 106 GLU B C 1
ATOM 2887 O O . GLU B 1 106 ? 5.602 15.922 -3.182 1 98.75 106 GLU B O 1
ATOM 2892 N N . TYR B 1 107 ? 4.535 17.703 -2.391 1 98.69 107 TYR B N 1
ATOM 2893 C CA . TYR B 1 107 ? 5.574 18.625 -2.855 1 98.69 107 TYR B CA 1
ATOM 2894 C C . TYR B 1 107 ? 6.883 18.375 -2.113 1 98.69 107 TYR B C 1
ATOM 2896 O O . TYR B 1 107 ? 7.961 18.422 -2.711 1 98.69 107 TYR B O 1
ATOM 2904 N N . PHE B 1 108 ? 6.738 18.141 -0.866 1 98.81 108 PHE B N 1
ATOM 2905 C CA . PHE B 1 108 ? 7.906 17.828 -0.054 1 98.81 108 PHE B CA 1
ATOM 2906 C C . PHE B 1 108 ? 8.586 16.562 -0.558 1 98.81 108 PHE B C 1
ATOM 2908 O O . PHE B 1 108 ? 9.812 16.531 -0.715 1 98.81 108 PHE B O 1
ATOM 2915 N N . ALA B 1 109 ? 7.844 15.492 -0.836 1 98.88 109 ALA B N 1
ATOM 2916 C CA . ALA B 1 109 ? 8.375 14.234 -1.352 1 98.88 109 ALA B CA 1
ATOM 2917 C C . ALA B 1 109 ? 9.156 14.453 -2.646 1 98.88 109 ALA B C 1
ATOM 2919 O O . ALA B 1 109 ? 10.211 13.852 -2.854 1 98.88 109 ALA B O 1
ATOM 2920 N N . LYS B 1 110 ? 8.672 15.328 -3.492 1 98.5 110 LYS B N 1
ATOM 2921 C CA . LYS B 1 110 ? 9.32 15.609 -4.766 1 98.5 110 LYS B CA 1
ATOM 2922 C C . LYS B 1 110 ? 10.719 16.172 -4.555 1 98.5 110 LYS B C 1
ATOM 2924 O O . LYS B 1 110 ? 11.633 15.922 -5.348 1 98.5 110 LYS B O 1
ATOM 2929 N N . GLU B 1 111 ? 10.875 16.938 -3.521 1 98.19 111 GLU B N 1
ATOM 2930 C CA . GLU B 1 111 ? 12.172 17.547 -3.229 1 98.19 111 GLU B CA 1
ATOM 2931 C C . GLU B 1 111 ? 13.18 16.5 -2.76 1 98.19 111 GLU B C 1
ATOM 2933 O O . GLU B 1 111 ? 14.383 16.766 -2.73 1 98.19 111 GLU B O 1
ATOM 2938 N N . LEU B 1 112 ? 12.695 15.32 -2.438 1 98.19 112 LEU B N 1
ATOM 2939 C CA . LEU B 1 112 ? 13.562 14.352 -1.771 1 98.19 112 LEU B CA 1
ATOM 2940 C C . LEU B 1 112 ? 14.078 13.312 -2.76 1 98.19 112 LEU B C 1
ATOM 2942 O O . LEU B 1 112 ? 14.875 12.445 -2.396 1 98.19 112 LEU B O 1
ATOM 2946 N N . ARG B 1 113 ? 13.695 13.344 -3.982 1 96.88 113 ARG B N 1
ATOM 2947 C CA . ARG B 1 113 ? 13.914 12.305 -4.98 1 96.88 113 ARG B CA 1
ATOM 2948 C C . ARG B 1 113 ? 15.406 12.047 -5.184 1 96.88 113 ARG B C 1
ATOM 2950 O O . ARG B 1 113 ? 15.797 10.969 -5.633 1 96.88 113 ARG B O 1
ATOM 2957 N N . TYR B 1 114 ? 16.266 12.992 -4.812 1 94.88 114 TYR B N 1
ATOM 2958 C CA . TYR B 1 114 ? 17.688 12.844 -5.086 1 94.88 114 TYR B CA 1
ATOM 2959 C C . TYR B 1 114 ? 18.469 12.555 -3.807 1 94.88 114 TYR B C 1
ATOM 2961 O O . TYR B 1 114 ? 19.688 12.406 -3.834 1 94.88 114 TYR B O 1
ATOM 2969 N N . LYS B 1 115 ? 17.781 12.43 -2.742 1 96.5 115 LYS B N 1
ATOM 2970 C CA . LYS B 1 115 ? 18.406 12.125 -1.463 1 96.5 115 LYS B CA 1
ATOM 2971 C C . LYS B 1 115 ? 18.484 10.617 -1.226 1 96.5 115 LYS B C 1
ATOM 2973 O O . LYS B 1 115 ? 17.766 9.852 -1.878 1 96.5 115 LYS B O 1
ATOM 2978 N N . SER B 1 116 ? 19.391 10.242 -0.322 1 97.75 116 SER B N 1
ATOM 2979 C CA . SER B 1 116 ? 19.5 8.852 0.122 1 97.75 116 SER B CA 1
ATOM 2980 C C . SER B 1 116 ? 18.859 8.656 1.486 1 97.75 116 SER B C 1
ATOM 2982 O O . SER B 1 116 ? 19.469 8.906 2.52 1 97.75 116 SER B O 1
ATOM 2984 N N . LEU B 1 117 ? 17.625 8.172 1.444 1 98.38 117 LEU B N 1
ATOM 2985 C CA . LEU B 1 117 ? 16.812 8.078 2.654 1 98.38 117 LEU B CA 1
ATOM 2986 C C . LEU B 1 117 ? 16.062 6.754 2.705 1 98.38 117 LEU B C 1
ATOM 2988 O O . LEU B 1 117 ? 15.906 6.082 1.682 1 98.38 117 LEU B O 1
ATOM 2992 N N . ARG B 1 118 ? 15.75 6.375 3.873 1 98.44 118 ARG B N 1
ATOM 2993 C CA . ARG B 1 118 ? 14.641 5.445 4.055 1 98.44 118 ARG B CA 1
ATOM 2994 C C . ARG B 1 118 ? 13.344 6.195 4.352 1 98.44 118 ARG B C 1
ATOM 2996 O O . ARG B 1 118 ? 13.273 6.973 5.305 1 98.44 118 ARG B O 1
ATOM 3003 N N . ILE B 1 119 ? 12.344 5.949 3.535 1 98.88 119 ILE B N 1
ATOM 3004 C CA . ILE B 1 119 ? 11.086 6.668 3.695 1 98.88 119 ILE B CA 1
ATOM 3005 C C . ILE B 1 119 ? 9.945 5.672 3.893 1 98.88 119 ILE B C 1
ATOM 3007 O O . ILE B 1 119 ? 9.82 4.707 3.137 1 98.88 119 ILE B O 1
ATOM 3011 N N . VAL B 1 120 ? 9.188 5.902 4.93 1 98.94 120 VAL B N 1
ATOM 3012 C CA . VAL B 1 120 ? 7.957 5.164 5.191 1 98.94 120 VAL B CA 1
ATOM 3013 C C . VAL B 1 120 ? 6.758 6.094 5.027 1 98.94 120 VAL B C 1
ATOM 3015 O O . VAL B 1 120 ? 6.773 7.23 5.5 1 98.94 120 VAL B O 1
ATOM 3018 N N . THR B 1 121 ? 5.746 5.648 4.316 1 98.94 121 THR B N 1
ATOM 3019 C CA . THR B 1 121 ? 4.566 6.48 4.098 1 98.94 121 THR B CA 1
ATOM 3020 C C . THR B 1 121 ? 3.305 5.625 4.055 1 98.94 121 THR B C 1
ATOM 3022 O O . THR B 1 121 ? 3.348 4.465 3.648 1 98.94 121 THR B O 1
ATOM 3025 N N . ASN B 1 122 ? 2.225 6.23 4.496 1 98.88 122 ASN B N 1
ATOM 3026 C CA . ASN B 1 122 ? 0.922 5.602 4.312 1 98.88 122 ASN B CA 1
ATOM 3027 C C . ASN B 1 122 ? 0.1 6.312 3.242 1 98.88 122 ASN B C 1
ATOM 3029 O O . ASN B 1 122 ? -1.127 6.203 3.223 1 98.88 122 ASN B O 1
ATOM 3033 N N . SER B 1 123 ? 0.757 7.078 2.434 1 98.88 123 SER B N 1
ATOM 3034 C CA . SER B 1 123 ? 0.142 7.836 1.35 1 98.88 123 SER B CA 1
ATOM 3035 C C . SER B 1 123 ? 0.473 7.223 -0.008 1 98.88 123 SER B C 1
ATOM 3037 O O . SER B 1 123 ? 1.642 7.156 -0.396 1 98.88 123 SER B O 1
ATOM 3039 N N . LEU B 1 124 ? -0.556 6.867 -0.72 1 98.69 124 LEU B N 1
ATOM 3040 C CA . LEU B 1 124 ? -0.344 6.316 -2.053 1 98.69 124 LEU B CA 1
ATOM 3041 C C . LEU B 1 124 ? 0.256 7.363 -2.986 1 98.69 124 LEU B C 1
ATOM 3043 O O . LEU B 1 124 ? 1.185 7.066 -3.742 1 98.69 124 LEU B O 1
ATOM 3047 N N . PRO B 1 125 ? -0.162 8.617 -2.961 1 98.56 125 PRO B N 1
ATOM 3048 C CA . PRO B 1 125 ? 0.455 9.641 -3.811 1 98.56 125 PRO B CA 1
ATOM 3049 C C . PRO B 1 125 ? 1.937 9.844 -3.502 1 98.56 125 PRO B C 1
ATOM 3051 O O . PRO B 1 125 ? 2.756 9.93 -4.422 1 98.56 125 PRO B O 1
ATOM 3054 N N . VAL B 1 126 ? 2.266 9.938 -2.223 1 98.88 126 VAL B N 1
ATOM 3055 C CA . VAL B 1 126 ? 3.664 10.094 -1.839 1 98.88 126 VAL B CA 1
ATOM 3056 C C . VAL B 1 126 ? 4.473 8.891 -2.314 1 98.88 126 VAL B C 1
ATOM 3058 O O . VAL B 1 126 ? 5.562 9.047 -2.867 1 98.88 126 VAL B O 1
ATOM 3061 N N . PHE B 1 127 ? 3.912 7.691 -2.098 1 98.88 127 PHE B N 1
ATOM 3062 C CA . PHE B 1 127 ? 4.551 6.465 -2.555 1 98.88 127 PHE B CA 1
ATOM 3063 C C . PHE B 1 127 ? 4.809 6.512 -4.055 1 98.88 127 PHE B C 1
ATOM 3065 O O . PHE B 1 127 ? 5.91 6.199 -4.512 1 98.88 127 PHE B O 1
ATOM 3072 N N . ASN B 1 128 ? 3.844 6.918 -4.812 1 98.38 128 ASN B N 1
ATOM 3073 C CA . ASN B 1 128 ? 3.941 6.945 -6.27 1 98.38 128 ASN B CA 1
ATOM 3074 C C . ASN B 1 128 ? 4.996 7.941 -6.738 1 98.38 128 ASN B C 1
ATOM 3076 O O . ASN B 1 128 ? 5.656 7.719 -7.758 1 98.38 128 ASN B O 1
ATOM 3080 N N . ILE B 1 129 ? 5.184 8.984 -6.066 1 98.44 129 ILE B N 1
ATOM 3081 C CA . ILE B 1 129 ? 6.18 9.992 -6.395 1 98.44 129 ILE B CA 1
ATOM 3082 C C . ILE B 1 129 ? 7.582 9.414 -6.227 1 98.44 129 ILE B C 1
ATOM 3084 O O . ILE B 1 129 ? 8.492 9.727 -6.996 1 98.44 129 ILE B O 1
ATOM 3088 N N . LEU B 1 130 ? 7.723 8.469 -5.293 1 98.62 130 LEU B N 1
ATOM 3089 C CA . LEU B 1 130 ? 9.062 8.109 -4.852 1 98.62 130 LEU B CA 1
ATOM 3090 C C . LEU B 1 130 ? 9.414 6.688 -5.289 1 98.62 130 LEU B C 1
ATOM 3092 O O . LEU B 1 130 ? 10.578 6.289 -5.25 1 98.62 130 LEU B O 1
ATOM 3096 N N . LYS B 1 131 ? 8.469 5.809 -5.707 1 97.56 131 LYS B N 1
ATOM 3097 C CA . LYS B 1 131 ? 8.625 4.367 -5.855 1 97.56 131 LYS B CA 1
ATOM 3098 C C . LYS B 1 131 ? 9.703 4.039 -6.891 1 97.56 131 LYS B C 1
ATOM 3100 O O . LYS B 1 131 ? 10.32 2.975 -6.832 1 97.56 131 LYS B O 1
ATOM 3105 N N . ASP B 1 132 ? 10.016 5.023 -7.793 1 95.19 132 ASP B N 1
ATOM 3106 C CA . ASP B 1 132 ? 10.977 4.742 -8.859 1 95.19 132 ASP B CA 1
ATOM 3107 C C . ASP B 1 132 ? 12.359 5.289 -8.508 1 95.19 132 ASP B C 1
ATOM 3109 O O . ASP B 1 132 ? 13.297 5.18 -9.297 1 95.19 132 ASP B O 1
ATOM 3113 N N . CYS B 1 133 ? 12.461 5.93 -7.383 1 96.12 133 CYS B N 1
ATOM 3114 C CA . CYS B 1 133 ? 13.75 6.465 -6.941 1 96.12 133 CYS B CA 1
ATOM 3115 C C . CYS B 1 133 ? 14.602 5.375 -6.305 1 96.12 133 CYS B C 1
ATOM 3117 O O . CYS B 1 133 ? 14.367 4.98 -5.164 1 96.12 133 CYS B O 1
ATOM 3119 N N . THR B 1 134 ? 15.695 4.938 -6.934 1 93.75 134 THR B N 1
ATOM 3120 C CA . THR B 1 134 ? 16.5 3.797 -6.508 1 93.75 134 THR B CA 1
ATOM 3121 C C . THR B 1 134 ? 17.344 4.156 -5.297 1 93.75 134 THR B C 1
ATOM 3123 O O . THR B 1 134 ? 17.844 3.273 -4.59 1 93.75 134 THR B O 1
ATOM 3126 N N . ASN B 1 135 ? 17.562 5.496 -5.09 1 95.75 135 ASN B N 1
ATOM 3127 C CA . ASN B 1 135 ? 18.344 5.953 -3.951 1 95.75 135 ASN B CA 1
ATOM 3128 C C . ASN B 1 135 ? 17.516 6.012 -2.676 1 95.75 135 ASN B C 1
ATOM 3130 O O . ASN B 1 135 ? 18.016 6.348 -1.607 1 95.75 135 ASN B O 1
ATOM 3134 N N . ILE B 1 136 ? 16.234 5.691 -2.752 1 97.62 136 ILE B N 1
ATOM 3135 C CA . ILE B 1 136 ? 15.32 5.734 -1.615 1 97.62 136 ILE B CA 1
ATOM 3136 C C . ILE B 1 136 ? 14.875 4.32 -1.259 1 97.62 136 ILE B C 1
ATOM 3138 O O . ILE B 1 136 ? 14.398 3.574 -2.121 1 97.62 136 ILE B O 1
ATOM 3142 N N . ASP B 1 137 ? 15.18 3.904 -0.071 1 97.81 137 ASP B N 1
ATOM 3143 C CA . ASP B 1 137 ? 14.539 2.721 0.492 1 97.81 137 ASP B CA 1
ATOM 3144 C C . ASP B 1 137 ? 13.109 3.027 0.934 1 97.81 137 ASP B C 1
ATOM 3146 O O . ASP B 1 137 ? 12.891 3.564 2.021 1 97.81 137 ASP B O 1
ATOM 3150 N N . LEU B 1 138 ? 12.141 2.609 0.1 1 98.5 138 LEU B N 1
ATOM 3151 C CA . LEU B 1 138 ? 10.766 3.064 0.257 1 98.5 138 LEU B CA 1
ATOM 3152 C C . LEU B 1 138 ? 9.883 1.941 0.786 1 98.5 138 LEU B C 1
ATOM 3154 O O . LEU B 1 138 ? 9.891 0.832 0.247 1 98.5 138 LEU B O 1
ATOM 3158 N N . LEU B 1 139 ? 9.164 2.234 1.876 1 98.69 139 LEU B N 1
ATOM 3159 C CA . LEU B 1 139 ? 8.172 1.322 2.439 1 98.69 139 LEU B CA 1
ATOM 3160 C C . LEU B 1 139 ? 6.785 1.953 2.428 1 98.69 139 LEU B C 1
ATOM 3162 O O . LEU B 1 139 ? 6.617 3.105 2.834 1 98.69 139 LEU B O 1
ATOM 3166 N N . LEU B 1 140 ? 5.828 1.173 1.951 1 98.88 140 LEU B N 1
ATOM 3167 C CA . LEU B 1 140 ? 4.438 1.609 2.025 1 98.88 140 LEU B CA 1
ATOM 3168 C C . LEU B 1 140 ? 3.705 0.904 3.164 1 98.88 140 LEU B C 1
ATOM 3170 O O . LEU B 1 140 ? 3.75 -0.324 3.27 1 98.88 140 LEU B O 1
ATOM 3174 N N . ILE B 1 141 ? 3.145 1.723 4.016 1 98.81 141 ILE B N 1
ATOM 3175 C CA . ILE B 1 141 ? 2.188 1.21 4.988 1 98.81 141 ILE B CA 1
ATOM 3176 C C . ILE B 1 141 ? 0.821 1.04 4.332 1 98.81 141 ILE B C 1
ATOM 3178 O O . ILE B 1 141 ? 0.245 2.004 3.822 1 98.81 141 ILE B O 1
ATOM 3182 N N . GLY B 1 142 ? 0.301 -0.194 4.309 1 98.5 142 GLY B N 1
ATOM 3183 C CA . GLY B 1 142 ? -1.001 -0.47 3.723 1 98.5 142 GLY B CA 1
ATOM 3184 C C . GLY B 1 142 ? -2.133 -0.416 4.73 1 98.5 142 GLY B C 1
ATOM 3185 O O . GLY B 1 142 ? -2.051 0.305 5.727 1 98.5 142 GLY B O 1
ATOM 3186 N N . GLY B 1 143 ? -3.225 -1.065 4.383 1 98.44 143 GLY B N 1
ATOM 3187 C CA . GLY B 1 143 ? -4.445 -1.075 5.172 1 98.44 143 GLY B CA 1
ATOM 3188 C C . GLY B 1 143 ? -5.676 -0.695 4.375 1 98.44 143 GLY B C 1
ATOM 3189 O O . GLY B 1 143 ? -5.805 -1.063 3.205 1 98.44 143 GLY B O 1
ATOM 3190 N N . GLU B 1 144 ? -6.598 -0.093 5.105 1 98.12 144 GLU B N 1
ATOM 3191 C CA . GLU B 1 144 ? -7.797 0.431 4.461 1 98.12 144 GLU B CA 1
ATOM 3192 C C . GLU B 1 144 ? -7.496 1.717 3.695 1 98.12 144 GLU B C 1
ATOM 3194 O O . GLU B 1 144 ? -6.859 2.629 4.227 1 98.12 144 GLU B O 1
ATOM 3199 N N . TYR B 1 145 ? -8.031 1.747 2.438 1 98 145 TYR B N 1
ATOM 3200 C CA . TYR B 1 145 ? -7.723 2.869 1.559 1 98 145 TYR B CA 1
ATOM 3201 C C . TYR B 1 145 ? -8.82 3.928 1.621 1 98 145 TYR B C 1
ATOM 3203 O O . TYR B 1 145 ? -10.008 3.613 1.502 1 98 145 TYR B O 1
ATOM 3211 N N . ARG B 1 146 ? -8.414 5.18 1.853 1 96.88 146 ARG B N 1
ATOM 3212 C CA . ARG B 1 146 ? -9.312 6.32 1.711 1 96.88 146 ARG B CA 1
ATOM 3213 C C . ARG B 1 146 ? -9.102 7.023 0.373 1 96.88 146 ARG B C 1
ATOM 3215 O O . ARG B 1 146 ? -8.141 7.777 0.209 1 96.88 146 ARG B O 1
ATOM 3222 N N . PRO B 1 147 ? -10.039 6.84 -0.525 1 95.06 147 PRO B N 1
ATOM 3223 C CA . PRO B 1 147 ? -9.828 7.371 -1.874 1 95.06 147 PRO B CA 1
ATOM 3224 C C . PRO B 1 147 ? -9.805 8.898 -1.908 1 95.06 147 PRO B C 1
ATOM 3226 O O . PRO B 1 147 ? -9.133 9.484 -2.758 1 95.06 147 PRO B O 1
ATOM 3229 N N . ILE B 1 148 ? -10.406 9.562 -1.018 1 93.44 148 ILE B N 1
ATOM 3230 C CA . ILE B 1 148 ? -10.516 11.016 -1.014 1 93.44 148 ILE B CA 1
ATOM 3231 C C . ILE B 1 148 ? -9.141 11.641 -0.802 1 93.44 148 ILE B C 1
ATOM 3233 O O . ILE B 1 148 ? -8.797 12.641 -1.43 1 93.44 148 ILE B O 1
ATOM 3237 N N . THR B 1 149 ? -8.312 11.016 0.011 1 95.5 149 THR B N 1
ATOM 3238 C CA . THR B 1 149 ? -7.02 11.594 0.358 1 95.5 149 THR B CA 1
ATOM 3239 C C . THR B 1 149 ? -5.879 10.734 -0.184 1 95.5 149 THR B C 1
ATOM 3241 O O . THR B 1 149 ? -4.73 11.18 -0.225 1 95.5 149 THR B O 1
ATOM 3244 N N . GLY B 1 150 ? -6.184 9.516 -0.535 1 97 150 GLY B N 1
ATOM 3245 C CA . GLY B 1 150 ? -5.145 8.594 -0.979 1 97 150 GLY B CA 1
ATOM 3246 C C . GLY B 1 150 ? -4.332 8.016 0.164 1 97 150 GLY B C 1
ATOM 3247 O O . GLY B 1 150 ? -3.182 7.617 -0.027 1 97 150 GLY B O 1
ATOM 3248 N N . ALA B 1 151 ? -4.926 7.992 1.354 1 98.44 151 ALA B N 1
ATOM 3249 C CA . ALA B 1 151 ? -4.199 7.535 2.537 1 98.44 151 ALA B CA 1
ATOM 3250 C C . ALA B 1 151 ? -4.668 6.145 2.963 1 98.44 151 ALA B C 1
ATOM 3252 O O . ALA B 1 151 ? -5.824 5.777 2.738 1 98.44 151 ALA B O 1
ATOM 3253 N N . PHE B 1 152 ? -3.762 5.395 3.521 1 98.81 152 PHE B N 1
ATOM 3254 C CA . PHE B 1 152 ? -4.102 4.117 4.141 1 98.81 152 PHE B CA 1
ATOM 3255 C C . PHE B 1 152 ? -4.262 4.273 5.648 1 98.81 152 PHE B C 1
ATOM 3257 O O . PHE B 1 152 ? -3.449 4.93 6.301 1 98.81 152 PHE B O 1
ATOM 3264 N N . VAL B 1 153 ? -5.324 3.666 6.176 1 98.69 153 VAL B N 1
ATOM 3265 C CA . VAL B 1 153 ? -5.676 3.783 7.59 1 98.69 153 VAL B CA 1
ATOM 3266 C C . VAL B 1 153 ? -6.105 2.42 8.125 1 98.69 153 VAL B C 1
ATOM 3268 O O . VAL B 1 153 ? -5.875 1.392 7.488 1 98.69 153 VAL B O 1
ATOM 3271 N N . GLY B 1 154 ? -6.578 2.385 9.398 1 97.94 154 GLY B N 1
ATOM 3272 C CA . GLY B 1 154 ? -7.117 1.164 9.984 1 97.94 154 GLY B CA 1
ATOM 3273 C C . GLY B 1 154 ? -6.121 0.434 10.867 1 97.94 154 GLY B C 1
ATOM 3274 O O . GLY B 1 154 ? -4.992 0.891 11.047 1 97.94 154 GLY B O 1
ATOM 3275 N N . THR B 1 155 ? -6.504 -0.698 11.289 1 96.75 155 THR B N 1
ATOM 3276 C CA . THR B 1 155 ? -5.766 -1.433 12.312 1 96.75 155 THR B CA 1
ATOM 3277 C C . THR B 1 155 ? -4.453 -1.974 11.75 1 96.75 155 THR B C 1
ATOM 3279 O O . THR B 1 155 ? -3.436 -1.992 12.438 1 96.75 155 THR B O 1
ATOM 3282 N N . LEU B 1 156 ? -4.457 -2.439 10.492 1 96.81 156 LEU B N 1
ATOM 3283 C CA . LEU B 1 156 ? -3.223 -2.926 9.891 1 96.81 156 LEU B CA 1
ATOM 3284 C C . LEU B 1 156 ? -2.184 -1.812 9.805 1 96.81 156 LEU B C 1
ATOM 3286 O O . LEU B 1 156 ? -1.018 -2.02 10.148 1 96.81 156 LEU B O 1
ATOM 3290 N N . ALA B 1 157 ? -2.656 -0.65 9.375 1 98.19 157 ALA B N 1
ATOM 3291 C CA . ALA B 1 157 ? -1.77 0.506 9.281 1 98.19 157 ALA B CA 1
ATOM 3292 C C . ALA B 1 157 ? -1.214 0.88 10.656 1 98.19 157 ALA B C 1
ATOM 3294 O O . ALA B 1 157 ? -0.005 1.072 10.812 1 98.19 157 ALA B O 1
ATOM 3295 N N . SER B 1 158 ? -2.123 0.95 11.648 1 98.19 158 SER B N 1
ATOM 3296 C CA . SER B 1 158 ? -1.714 1.331 12.992 1 98.19 158 SER B CA 1
ATOM 3297 C C . SER B 1 158 ? -0.7 0.345 13.562 1 98.19 158 SER B C 1
ATOM 3299 O O . SER B 1 158 ? 0.288 0.749 14.18 1 98.19 158 SER B O 1
ATOM 3301 N N . SER B 1 159 ? -0.958 -0.928 13.336 1 97.12 159 SER B N 1
ATOM 3302 C CA . SER B 1 159 ? -0.068 -1.955 13.867 1 97.12 159 SER B CA 1
ATOM 3303 C C . SER B 1 159 ? 1.324 -1.852 13.25 1 97.12 159 SER B C 1
ATOM 3305 O O . SER B 1 159 ? 2.33 -2.014 13.945 1 97.12 159 SER B O 1
ATOM 3307 N N . ASN B 1 160 ? 1.387 -1.615 11.969 1 97.44 160 ASN B N 1
ATOM 3308 C CA . ASN B 1 160 ? 2.676 -1.456 11.305 1 97.44 160 ASN B CA 1
ATOM 3309 C C . ASN B 1 160 ? 3.449 -0.264 11.859 1 97.44 160 ASN B C 1
ATOM 3311 O O . ASN B 1 160 ? 4.621 -0.389 12.219 1 97.44 160 ASN B O 1
ATOM 3315 N N . ILE B 1 161 ? 2.824 0.844 12 1 98.31 161 ILE B N 1
ATOM 3316 C CA . ILE B 1 161 ? 3.502 2.064 12.422 1 98.31 161 ILE B CA 1
ATOM 3317 C C . ILE B 1 161 ? 4.004 1.902 13.852 1 98.31 161 ILE B C 1
ATOM 3319 O O . ILE B 1 161 ? 5.113 2.328 14.18 1 98.31 161 ILE B O 1
ATOM 3323 N N . LYS B 1 162 ? 3.211 1.244 14.68 1 97.62 162 LYS B N 1
ATOM 3324 C CA . LYS B 1 162 ? 3.566 1.056 16.078 1 97.62 162 LYS B CA 1
ATOM 3325 C C . LYS B 1 162 ? 4.836 0.222 16.219 1 97.62 162 LYS B C 1
ATOM 3327 O O . LYS B 1 162 ? 5.547 0.324 17.219 1 97.62 162 LYS B O 1
ATOM 3332 N N . SER B 1 163 ? 5.105 -0.543 15.211 1 96.81 163 SER B N 1
ATOM 3333 C CA . SER B 1 163 ? 6.262 -1.432 15.273 1 96.81 163 SER B CA 1
ATOM 3334 C C . SER B 1 163 ? 7.512 -0.753 14.727 1 96.81 163 SER B C 1
ATOM 3336 O O . SER B 1 163 ? 8.586 -1.355 14.695 1 96.81 163 SER B O 1
ATOM 3338 N N . LEU B 1 164 ? 7.445 0.497 14.312 1 98.12 164 LEU B N 1
ATOM 3339 C CA . LEU B 1 164 ? 8.539 1.206 13.664 1 98.12 164 LEU B CA 1
ATOM 3340 C C . LEU B 1 164 ? 8.945 2.436 14.469 1 98.12 164 LEU B C 1
ATOM 3342 O O . LEU B 1 164 ? 8.188 2.904 15.32 1 98.12 164 LEU B O 1
ATOM 3346 N N . LYS B 1 165 ? 10.172 2.893 14.242 1 98.56 165 LYS B N 1
ATOM 3347 C CA . LYS B 1 165 ? 10.688 4.145 14.797 1 98.56 165 LYS B CA 1
ATOM 3348 C C . LYS B 1 165 ? 11.281 5.023 13.703 1 98.56 165 LYS B C 1
ATOM 3350 O O . LYS B 1 165 ? 11.93 4.523 12.781 1 98.56 165 LYS B O 1
ATOM 3355 N N . PHE B 1 166 ? 11.117 6.32 13.844 1 98.56 166 PHE B N 1
ATOM 3356 C CA . PHE B 1 166 ? 11.57 7.266 12.828 1 98.56 166 PHE B CA 1
ATOM 3357 C C . PHE B 1 166 ? 12.438 8.352 13.453 1 98.56 166 PHE B C 1
ATOM 3359 O O . PHE B 1 166 ? 12.188 8.781 14.578 1 98.56 166 PHE B O 1
ATOM 3366 N N . SER B 1 167 ? 13.453 8.82 12.688 1 98.75 167 SER B N 1
ATOM 3367 C CA . SER B 1 167 ? 14.195 10 13.125 1 98.75 167 SER B CA 1
ATOM 3368 C C . SER B 1 167 ? 13.328 11.25 13.062 1 98.75 167 SER B C 1
ATOM 3370 O O . SER B 1 167 ? 13.398 12.102 13.945 1 98.75 167 SER B O 1
ATOM 3372 N N . LYS B 1 168 ? 12.516 11.305 11.945 1 98.81 168 LYS B N 1
ATOM 3373 C CA . LYS B 1 168 ? 11.617 12.438 11.766 1 98.81 168 LYS B CA 1
ATOM 3374 C C . LYS B 1 168 ? 10.273 11.992 11.195 1 98.81 168 LYS B C 1
ATOM 3376 O O . LYS B 1 168 ? 10.219 11.062 10.391 1 98.81 168 LYS B O 1
ATOM 3381 N N . ALA B 1 169 ? 9.273 12.633 11.648 1 98.94 169 ALA B N 1
ATOM 3382 C CA . ALA B 1 169 ? 7.961 12.523 11.008 1 98.94 169 ALA B CA 1
ATOM 3383 C C . ALA B 1 169 ? 7.508 13.875 10.453 1 98.94 169 ALA B C 1
ATOM 3385 O O . ALA B 1 169 ? 7.535 14.883 11.164 1 98.94 169 ALA B O 1
ATOM 3386 N N . PHE B 1 170 ? 7.168 13.859 9.203 1 98.94 170 PHE B N 1
ATOM 3387 C CA . PHE B 1 170 ? 6.586 15.023 8.555 1 98.94 170 PHE B CA 1
ATOM 3388 C C . PHE B 1 170 ? 5.094 14.82 8.312 1 98.94 170 PHE B C 1
ATOM 3390 O O . PHE B 1 170 ? 4.691 13.922 7.582 1 98.94 170 PHE B O 1
ATOM 3397 N N . ILE B 1 171 ? 4.328 15.688 8.938 1 98.81 171 ILE B N 1
ATOM 3398 C CA . ILE B 1 171 ? 2.875 15.578 8.922 1 98.81 171 ILE B CA 1
ATOM 3399 C C . ILE B 1 171 ? 2.264 16.922 8.523 1 98.81 171 ILE B C 1
ATOM 3401 O O . ILE B 1 171 ? 2.871 17.969 8.734 1 98.81 171 ILE B O 1
ATOM 3405 N N . SER B 1 172 ? 1.127 16.828 7.852 1 98.62 172 SER B N 1
ATOM 3406 C CA . SER B 1 172 ? 0.344 18.047 7.605 1 98.62 172 SER B CA 1
ATOM 3407 C C . SER B 1 172 ? -0.969 18.016 8.383 1 98.62 172 SER B C 1
ATOM 3409 O O . SER B 1 172 ? -1.201 17.109 9.188 1 98.62 172 SER B O 1
ATOM 3411 N N . ALA B 1 173 ? -1.745 19.156 8.219 1 97.75 173 ALA B N 1
ATOM 3412 C CA . ALA B 1 173 ? -3.014 19.297 8.938 1 97.75 173 ALA B CA 1
ATOM 3413 C C . ALA B 1 173 ? -3.967 20.219 8.18 1 97.75 173 ALA B C 1
ATOM 3415 O O . ALA B 1 173 ? -3.553 20.938 7.266 1 97.75 173 ALA B O 1
ATOM 3416 N N . ASN B 1 174 ? -5.18 20.109 8.562 1 93.69 174 ASN B N 1
ATOM 3417 C CA . ASN B 1 174 ? -6.199 20.984 7.98 1 93.69 174 ASN B CA 1
ATOM 3418 C C . ASN B 1 174 ? -6.371 22.266 8.773 1 93.69 174 ASN B C 1
ATOM 3420 O O . ASN B 1 174 ? -6.867 23.266 8.25 1 93.69 174 ASN B O 1
ATOM 3424 N N . GLY B 1 175 ? -5.961 22.219 10.047 1 94.62 175 GLY B N 1
ATOM 3425 C CA . GLY B 1 175 ? -6.109 23.422 10.859 1 94.62 175 GLY B CA 1
ATOM 3426 C C . GLY B 1 175 ? -5.305 23.375 12.141 1 94.62 175 GLY B C 1
ATOM 3427 O O . GLY B 1 175 ? -5.133 22.312 12.742 1 94.62 175 GLY B O 1
ATOM 3428 N N . ILE B 1 176 ? -4.855 24.531 12.492 1 95.81 176 ILE B N 1
ATOM 3429 C CA . ILE B 1 176 ? -4.223 24.781 13.789 1 95.81 176 ILE B CA 1
ATOM 3430 C C . ILE B 1 176 ? -4.973 25.891 14.523 1 95.81 176 ILE B C 1
ATOM 3432 O O . ILE B 1 176 ? -5.176 26.969 13.984 1 95.81 176 ILE B O 1
ATOM 3436 N N . PHE B 1 177 ? -5.398 25.578 15.695 1 91.94 177 PHE B N 1
ATOM 3437 C CA . PHE B 1 177 ? -6.016 26.594 16.547 1 91.94 177 PHE B CA 1
ATOM 3438 C C . PHE B 1 177 ? -5.438 26.531 17.953 1 91.94 177 PHE B C 1
ATOM 3440 O O . PHE B 1 177 ? -5.766 25.641 18.734 1 91.94 177 PHE B O 1
ATOM 3447 N N . LYS B 1 178 ? -4.672 27.547 18.234 1 93.19 178 LYS B N 1
ATOM 3448 C CA . LYS B 1 178 ? -3.945 27.578 19.5 1 93.19 178 LYS B CA 1
ATOM 3449 C C . LYS B 1 178 ? -3.137 26.297 19.703 1 93.19 178 LYS B C 1
ATOM 3451 O O . LYS B 1 178 ? -2.307 25.953 18.859 1 93.19 178 LYS B O 1
ATOM 3456 N N . ASN B 1 179 ? -3.467 25.5 20.688 1 97.44 179 ASN B N 1
ATOM 3457 C CA . ASN B 1 179 ? -2.676 24.297 20.984 1 97.44 179 ASN B CA 1
ATOM 3458 C C . ASN B 1 179 ? -3.348 23.031 20.469 1 97.44 179 ASN B C 1
ATOM 3460 O O . ASN B 1 179 ? -3.303 21.984 21.109 1 97.44 179 ASN B O 1
ATOM 3464 N N . SER B 1 180 ? -4.055 23.234 19.344 1 96.5 180 SER B N 1
ATOM 3465 C CA . SER B 1 180 ? -4.742 22.094 18.766 1 96.5 180 SER B CA 1
ATOM 3466 C C . SER B 1 180 ? -4.48 21.984 17.266 1 96.5 180 SER B C 1
ATOM 3468 O O . SER B 1 180 ? -4.688 22.938 16.531 1 96.5 180 SER B O 1
ATOM 3470 N N . VAL B 1 181 ? -4.059 20.797 16.844 1 98 181 VAL B N 1
ATOM 3471 C CA . VAL B 1 181 ? -3.867 20.484 15.438 1 98 181 VAL B CA 1
ATOM 3472 C C . VAL B 1 181 ? -4.883 19.422 14.992 1 98 181 VAL B C 1
ATOM 3474 O O . VAL B 1 181 ? -5.051 18.406 15.656 1 98 181 VAL B O 1
ATOM 3477 N N . ALA B 1 182 ? -5.566 19.734 13.805 1 95.25 182 ALA B N 1
ATOM 3478 C CA . ALA B 1 182 ? -6.73 18.906 13.516 1 95.25 182 ALA B CA 1
ATOM 3479 C C . ALA B 1 182 ? -6.77 18.516 12.039 1 95.25 182 ALA B C 1
ATOM 3481 O O . ALA B 1 182 ? -6.129 19.156 11.203 1 95.25 182 ALA B O 1
ATOM 3482 N N . THR B 1 183 ? -7.383 17.391 11.758 1 95.56 183 THR B N 1
ATOM 3483 C CA . THR B 1 183 ? -7.727 16.922 10.414 1 95.56 183 THR B CA 1
ATOM 3484 C C . THR B 1 183 ? -9.195 16.516 10.352 1 95.56 183 THR B C 1
ATOM 3486 O O . THR B 1 183 ? -9.914 16.594 11.352 1 95.56 183 THR B O 1
ATOM 3489 N N . TYR B 1 184 ? -9.633 16.188 9.195 1 91.31 184 TYR B N 1
ATOM 3490 C CA . TYR B 1 184 ? -11.047 15.883 8.984 1 91.31 184 TYR B CA 1
ATOM 3491 C C . TYR B 1 184 ? -11.391 14.5 9.516 1 91.31 184 TYR B C 1
ATOM 3493 O O . TYR B 1 184 ? -12.359 14.336 10.266 1 91.31 184 TYR B O 1
ATOM 3501 N N . SER B 1 185 ? -10.578 13.523 9.188 1 94.25 185 SER B N 1
ATOM 3502 C CA . SER B 1 185 ? -10.898 12.117 9.414 1 94.25 185 SER B CA 1
ATOM 3503 C C . SER B 1 185 ? -10.227 11.602 10.688 1 94.25 185 SER B C 1
ATOM 3505 O O . SER B 1 185 ? -9.008 11.742 10.852 1 94.25 185 SER B O 1
ATOM 3507 N N . GLU B 1 186 ? -11.047 11.008 11.5 1 94.25 186 GLU B N 1
ATOM 3508 C CA . GLU B 1 186 ? -10.531 10.406 12.727 1 94.25 186 GLU B CA 1
ATOM 3509 C C . GLU B 1 186 ? -9.508 9.312 12.414 1 94.25 186 GLU B C 1
ATOM 3511 O O . GLU B 1 186 ? -8.453 9.242 13.055 1 94.25 186 GLU B O 1
ATOM 3516 N N . SER B 1 187 ? -9.797 8.492 11.469 1 97.31 187 SER B N 1
ATOM 3517 C CA . SER B 1 187 ? -8.914 7.387 11.109 1 97.31 187 SER B CA 1
ATOM 3518 C C . SER B 1 187 ? -7.562 7.902 10.625 1 97.31 187 SER B C 1
ATOM 3520 O O . SER B 1 187 ? -6.523 7.305 10.906 1 97.31 187 SER B O 1
ATOM 3522 N N . GLU B 1 188 ? -7.578 8.977 9.922 1 97.56 188 GLU B N 1
ATOM 3523 C CA . GLU B 1 188 ? -6.324 9.578 9.484 1 97.56 188 GLU B CA 1
ATOM 3524 C C . GLU B 1 188 ? -5.574 10.211 10.648 1 97.56 188 GLU B C 1
ATOM 3526 O O . GLU B 1 188 ? -4.352 10.07 10.758 1 97.56 188 GLU B O 1
ATOM 3531 N N . GLY B 1 189 ? -6.332 10.883 11.477 1 98.31 189 GLY B N 1
ATOM 3532 C CA . GLY B 1 189 ? -5.707 11.5 12.641 1 98.31 189 GLY B CA 1
ATOM 3533 C C . GLY B 1 189 ? -5 10.492 13.531 1 98.31 189 GLY B C 1
ATOM 3534 O O . GLY B 1 189 ? -3.912 10.766 14.047 1 98.31 189 GLY B O 1
ATOM 3535 N N . ILE B 1 190 ? -5.578 9.344 13.68 1 98.31 190 ILE B N 1
ATOM 3536 C CA . ILE B 1 190 ? -5.012 8.289 14.516 1 98.31 190 ILE B CA 1
ATOM 3537 C C . ILE B 1 190 ? -3.66 7.855 13.945 1 98.31 190 ILE B C 1
ATOM 3539 O O . ILE B 1 190 ? -2.691 7.688 14.695 1 98.31 190 ILE B O 1
ATOM 3543 N N . ILE B 1 191 ? -3.559 7.676 12.648 1 98.75 191 ILE B N 1
ATOM 3544 C CA . ILE B 1 191 ? -2.318 7.246 12.008 1 98.75 191 ILE B CA 1
ATOM 3545 C C . ILE B 1 191 ? -1.258 8.336 12.164 1 98.75 191 ILE B C 1
ATOM 3547 O O . ILE B 1 191 ? -0.099 8.039 12.469 1 98.75 191 ILE B O 1
ATOM 3551 N N . GLN B 1 192 ? -1.65 9.602 11.953 1 98.62 192 GLN B N 1
ATOM 3552 C CA . GLN B 1 192 ? -0.72 10.719 12.094 1 98.62 192 GLN B CA 1
ATOM 3553 C C . GLN B 1 192 ? -0.183 10.812 13.516 1 98.62 192 GLN B C 1
ATOM 3555 O O . GLN B 1 192 ? 1.016 11.016 13.719 1 98.62 192 GLN B O 1
ATOM 3560 N N . GLN B 1 193 ? -1.074 10.656 14.438 1 98.81 193 GLN B N 1
ATOM 3561 C CA . GLN B 1 193 ? -0.67 10.688 15.844 1 98.81 193 GLN B CA 1
ATOM 3562 C C . GLN B 1 193 ? 0.349 9.594 16.141 1 98.81 193 GLN B C 1
ATOM 3564 O O . GLN B 1 193 ? 1.357 9.844 16.812 1 98.81 193 GLN B O 1
ATOM 3569 N N . LEU B 1 194 ? 0.083 8.398 15.719 1 98.81 194 LEU B N 1
ATOM 3570 C CA . LEU B 1 194 ? 0.969 7.262 15.961 1 98.81 194 LEU B CA 1
ATOM 3571 C C . LEU B 1 194 ? 2.34 7.504 15.336 1 98.81 194 LEU B C 1
ATOM 3573 O O . LEU B 1 194 ? 3.367 7.227 15.961 1 98.81 194 LEU B O 1
ATOM 3577 N N . ALA B 1 195 ? 2.379 8.023 14.094 1 98.88 195 ALA B N 1
ATOM 3578 C CA . ALA B 1 195 ? 3.645 8.305 13.422 1 98.88 195 ALA B CA 1
ATOM 3579 C C . ALA B 1 195 ? 4.461 9.328 14.203 1 98.88 195 ALA B C 1
ATOM 3581 O O . ALA B 1 195 ? 5.68 9.188 14.344 1 98.88 195 ALA B O 1
ATOM 3582 N N . LEU B 1 196 ? 3.758 10.32 14.656 1 98.88 196 LEU B N 1
ATOM 3583 C CA . LEU B 1 196 ? 4.422 11.336 15.469 1 98.88 196 LEU B CA 1
ATOM 3584 C C . LEU B 1 196 ? 4.973 10.734 16.75 1 98.88 196 LEU B C 1
ATOM 3586 O O . LEU B 1 196 ? 6.133 10.969 17.109 1 98.88 196 LEU B O 1
ATOM 3590 N N . ASP B 1 197 ? 4.203 9.898 17.391 1 98.81 197 ASP B N 1
ATOM 3591 C CA . ASP B 1 197 ? 4.598 9.289 18.656 1 98.81 197 ASP B CA 1
ATOM 3592 C C . ASP B 1 197 ? 5.793 8.359 18.453 1 98.81 197 ASP B C 1
ATOM 3594 O O . ASP B 1 197 ? 6.562 8.125 19.391 1 98.81 197 ASP B O 1
ATOM 3598 N N . GLN B 1 198 ? 5.98 7.84 17.266 1 98.69 198 GLN B N 1
ATOM 3599 C CA . GLN B 1 198 ? 7.062 6.906 16.969 1 98.69 198 GLN B CA 1
ATOM 3600 C C . GLN B 1 198 ? 8.281 7.641 16.406 1 98.69 198 GLN B C 1
ATOM 3602 O O . GLN B 1 198 ? 9.195 7.016 15.883 1 98.69 198 GLN B O 1
ATOM 3607 N N . SER B 1 199 ? 8.328 8.992 16.5 1 98.81 199 SER B N 1
ATOM 3608 C CA . SER B 1 199 ? 9.398 9.75 15.867 1 98.81 199 SER B CA 1
ATOM 3609 C C . SER B 1 199 ? 10.195 10.539 16.906 1 98.81 199 SER B C 1
ATOM 3611 O O . SER B 1 199 ? 9.641 11.023 17.891 1 98.81 199 SER B O 1
ATOM 3613 N N . LEU B 1 200 ? 11.492 10.703 16.672 1 98.62 200 LEU B N 1
ATOM 3614 C CA . LEU B 1 200 ? 12.352 11.516 17.531 1 98.62 200 LEU B CA 1
ATOM 3615 C C . LEU B 1 200 ? 12.047 13 17.344 1 98.62 200 LEU B C 1
ATOM 3617 O O . LEU B 1 200 ? 11.93 13.742 18.312 1 98.62 200 LEU B O 1
ATOM 3621 N N . GLU B 1 201 ? 11.945 13.367 16.125 1 98.81 201 GLU B N 1
ATOM 3622 C CA . GLU B 1 201 ? 11.586 14.742 15.805 1 98.81 201 GLU B CA 1
ATOM 3623 C C . GLU B 1 201 ? 10.242 14.812 15.086 1 98.81 201 GLU B C 1
ATOM 3625 O O . GLU B 1 201 ? 10.008 14.078 14.125 1 98.81 201 GLU B O 1
ATOM 3630 N N . LYS B 1 202 ? 9.352 15.672 15.531 1 98.88 202 LYS B N 1
ATOM 3631 C CA . LYS B 1 202 ? 7.988 15.828 15.031 1 98.88 202 LYS B CA 1
ATOM 3632 C C . LYS B 1 202 ? 7.824 17.156 14.305 1 98.88 202 LYS B C 1
ATOM 3634 O O . LYS B 1 202 ? 7.914 18.219 14.914 1 98.88 202 LYS B O 1
ATOM 3639 N N . ILE B 1 203 ? 7.551 17.125 12.977 1 98.94 203 ILE B N 1
ATOM 3640 C CA . ILE B 1 203 ? 7.559 18.328 12.164 1 98.94 203 ILE B CA 1
ATOM 3641 C C . ILE B 1 203 ? 6.219 18.484 11.445 1 98.94 203 ILE B C 1
ATOM 3643 O O . ILE B 1 203 ? 5.758 17.547 10.781 1 98.94 203 ILE B O 1
ATOM 3647 N N . LEU B 1 204 ? 5.625 19.625 11.586 1 98.94 204 LEU B N 1
ATOM 3648 C CA . LEU B 1 204 ? 4.359 19.938 10.922 1 98.94 204 LEU B CA 1
ATOM 3649 C C . LEU B 1 204 ? 4.582 20.875 9.734 1 98.94 204 LEU B C 1
ATOM 3651 O O . LEU B 1 204 ? 5.227 21.922 9.867 1 98.94 204 LEU B O 1
ATOM 3655 N N . LEU B 1 205 ? 4.113 20.453 8.57 1 98.94 205 LEU B N 1
ATOM 3656 C CA . LEU B 1 205 ? 4.172 21.266 7.363 1 98.94 205 LEU B CA 1
ATOM 3657 C C . LEU B 1 205 ? 2.791 21.812 7.008 1 98.94 205 LEU B C 1
ATOM 3659 O O . LEU B 1 205 ? 1.92 21.062 6.562 1 98.94 205 LEU B O 1
ATOM 3663 N N . VAL B 1 206 ? 2.592 23.141 7.133 1 98.62 206 VAL B N 1
ATOM 3664 C CA . VAL B 1 206 ? 1.286 23.719 6.844 1 98.62 206 VAL B CA 1
ATOM 3665 C C . VAL B 1 206 ? 1.463 25.125 6.273 1 98.62 206 VAL B C 1
ATOM 3667 O O . VAL B 1 206 ? 2.383 25.844 6.66 1 98.62 206 VAL B O 1
ATOM 3670 N N . ASP B 1 207 ? 0.556 25.484 5.363 1 97.81 207 ASP B N 1
ATOM 3671 C CA . ASP B 1 207 ? 0.591 26.859 4.855 1 97.81 207 ASP B CA 1
ATOM 3672 C C . ASP B 1 207 ? -0.14 27.812 5.801 1 97.81 207 ASP B C 1
ATOM 3674 O O . ASP B 1 207 ? -0.826 27.375 6.727 1 97.81 207 ASP B O 1
ATOM 3678 N N . HIS B 1 208 ? -0.036 29.141 5.5 1 95.81 208 HIS B N 1
ATOM 3679 C CA . HIS B 1 208 ? -0.504 30.188 6.402 1 95.81 208 HIS B CA 1
ATOM 3680 C C . HIS B 1 208 ? -2.016 30.109 6.59 1 95.81 208 HIS B C 1
ATOM 3682 O O . HIS B 1 208 ? -2.545 30.578 7.598 1 95.81 208 HIS B O 1
ATOM 3688 N N . GLN B 1 209 ? -2.703 29.453 5.664 1 93.56 209 GLN B N 1
ATOM 3689 C CA . GLN B 1 209 ? -4.16 29.422 5.727 1 93.56 209 GLN B CA 1
ATOM 3690 C C . GLN B 1 209 ? -4.641 28.422 6.773 1 93.56 209 GLN B C 1
ATOM 3692 O O . GLN B 1 209 ? -5.812 28.422 7.16 1 93.56 209 GLN B O 1
ATOM 3697 N N . LYS B 1 210 ? -3.758 27.594 7.277 1 94.75 210 LYS B N 1
ATOM 3698 C CA . LYS B 1 210 ? -4.145 26.547 8.234 1 94.75 210 LYS B CA 1
ATOM 3699 C C . LYS B 1 210 ? -4.105 27.078 9.664 1 94.75 210 LYS B C 1
ATOM 3701 O O . LYS B 1 210 ? -4.586 26.422 10.586 1 94.75 210 LYS B O 1
ATOM 3706 N N . PHE B 1 211 ? -3.512 28.266 9.859 1 93.81 211 PHE B N 1
ATOM 3707 C CA . PHE B 1 211 ? -3.467 28.891 11.18 1 93.81 211 PHE B CA 1
ATOM 3708 C C . PHE B 1 211 ? -4.805 29.531 11.516 1 93.81 211 PHE B C 1
ATOM 3710 O O . PHE B 1 211 ? -5.438 30.141 10.656 1 93.81 211 PHE B O 1
ATOM 3717 N N . ASP B 1 212 ? -5.176 29.359 12.711 1 91.06 212 ASP B N 1
ATOM 3718 C CA . ASP B 1 212 ? -6.457 29.844 13.227 1 91.06 212 ASP B CA 1
ATOM 3719 C C . ASP B 1 212 ? -7.625 29.172 12.484 1 91.06 212 ASP B C 1
ATOM 3721 O O . ASP B 1 212 ? -8.609 29.844 12.156 1 91.06 212 ASP B O 1
ATOM 3725 N N . ALA B 1 213 ? -7.379 27.938 12.156 1 86.19 213 ALA B N 1
ATOM 3726 C CA . ALA B 1 213 ? -8.406 27.141 11.492 1 86.19 213 ALA B CA 1
ATOM 3727 C C . ALA B 1 213 ? -8.75 25.906 12.312 1 86.19 213 ALA B C 1
ATOM 3729 O O . ALA B 1 213 ? -7.965 25.484 13.164 1 86.19 213 ALA B O 1
ATOM 3730 N N . TYR B 1 214 ? -9.891 25.391 12.047 1 83.19 214 TYR B N 1
ATOM 3731 C CA . TYR B 1 214 ? -10.391 24.234 12.766 1 83.19 214 TYR B CA 1
ATOM 3732 C C . TYR B 1 214 ? -10.781 23.125 11.797 1 83.19 214 TYR B C 1
ATOM 3734 O O . TYR B 1 214 ? -11.008 23.375 10.617 1 83.19 214 TYR B O 1
ATOM 3742 N N . ASP B 1 215 ? -10.734 21.906 12.32 1 88.62 215 ASP B N 1
ATOM 3743 C CA . ASP B 1 215 ? -11.297 20.766 11.633 1 88.62 215 ASP B CA 1
ATOM 3744 C C . ASP B 1 215 ? -11.812 19.719 12.625 1 88.62 215 ASP B C 1
ATOM 3746 O O . ASP B 1 215 ? -11.711 19.906 13.836 1 88.62 215 ASP B O 1
ATOM 3750 N N . PHE B 1 216 ? -12.375 18.703 12.219 1 82.69 216 PHE B N 1
ATOM 3751 C CA . PHE B 1 216 ? -13.234 17.812 12.977 1 82.69 216 PHE B CA 1
ATOM 3752 C C . PHE B 1 216 ? -12.438 17.062 14.031 1 82.69 216 PHE B C 1
ATOM 3754 O O . PHE B 1 216 ? -12.883 16.922 15.18 1 82.69 216 PHE B O 1
ATOM 3761 N N . TYR B 1 217 ? -11.344 16.531 13.758 1 91.81 217 TYR B N 1
ATOM 3762 C CA . TYR B 1 217 ? -10.633 15.625 14.648 1 91.81 217 TYR B CA 1
ATOM 3763 C C . TYR B 1 217 ? -9.281 16.203 15.055 1 91.81 217 TYR B C 1
ATOM 3765 O O . TYR B 1 217 ? -8.383 16.344 14.219 1 91.81 217 TYR B O 1
ATOM 3773 N N . VAL B 1 218 ? -9.156 16.531 16.297 1 95 218 VAL B N 1
ATOM 3774 C CA . VAL B 1 218 ? -7.891 17 16.844 1 95 218 VAL B CA 1
ATOM 3775 C C . VAL B 1 218 ? -6.98 15.805 17.141 1 95 218 VAL B C 1
ATOM 3777 O O . VAL B 1 218 ? -7.301 14.961 17.969 1 95 218 VAL B O 1
ATOM 3780 N N . PHE B 1 219 ? -5.777 15.812 16.5 1 97.56 219 PHE B N 1
ATOM 3781 C CA . PHE B 1 219 ? -4.992 14.594 16.625 1 97.56 219 PHE B CA 1
ATOM 3782 C C . PHE B 1 219 ? -3.697 14.859 17.391 1 97.56 219 PHE B C 1
ATOM 3784 O O . PHE B 1 219 ? -2.984 13.93 17.766 1 97.56 219 PHE B O 1
ATOM 3791 N N . TYR B 1 220 ? -3.338 16.109 17.641 1 98.62 220 TYR B N 1
ATOM 3792 C CA . TYR B 1 220 ? -2.072 16.422 18.297 1 98.62 220 TYR B CA 1
ATOM 3793 C C . TYR B 1 220 ? -2.086 17.828 18.875 1 98.62 220 TYR B C 1
ATOM 3795 O O . TYR B 1 220 ? -2.834 18.688 18.406 1 98.62 220 TYR B O 1
ATOM 3803 N N . ASP B 1 221 ? -1.239 17.984 19.859 1 98.62 221 ASP B N 1
ATOM 3804 C CA . ASP B 1 221 ? -1.071 19.328 20.406 1 98.62 221 ASP B CA 1
ATOM 3805 C C . ASP B 1 221 ? 0.03 20.094 19.688 1 98.62 221 ASP B C 1
ATOM 3807 O O . ASP B 1 221 ? 1.083 19.531 19.375 1 98.62 221 ASP B O 1
ATOM 3811 N N . THR B 1 222 ? -0.262 21.406 19.5 1 98.62 222 THR B N 1
ATOM 3812 C CA . THR B 1 222 ? 0.695 22.25 18.797 1 98.62 222 THR B CA 1
ATOM 3813 C C . THR B 1 222 ? 2.041 22.266 19.516 1 98.62 222 THR B C 1
ATOM 3815 O O . THR B 1 222 ? 3.092 22.203 18.875 1 98.62 222 THR B O 1
ATOM 3818 N N . ASN B 1 223 ? 2.014 22.25 20.766 1 98.75 223 ASN B N 1
ATOM 3819 C CA . ASN B 1 223 ? 3.232 22.406 21.562 1 98.75 223 ASN B CA 1
ATOM 3820 C C . ASN B 1 223 ? 4.02 21.094 21.641 1 98.75 223 ASN B C 1
ATOM 3822 O O . ASN B 1 223 ? 5.133 21.078 22.172 1 98.75 223 ASN B O 1
ATOM 3826 N N . LYS B 1 224 ? 3.486 20.031 21.141 1 98.75 224 LYS B N 1
ATOM 3827 C CA . LYS B 1 224 ? 4.188 18.75 21.125 1 98.75 224 LYS B CA 1
ATOM 3828 C C . LYS B 1 224 ? 5 18.578 19.844 1 98.75 224 LYS B C 1
ATOM 3830 O O . LYS B 1 224 ? 5.828 17.672 19.734 1 98.75 224 LYS B O 1
ATOM 3835 N N . PHE B 1 225 ? 4.773 19.453 18.906 1 98.88 225 PHE B N 1
ATOM 3836 C CA . PHE B 1 225 ? 5.641 19.469 17.734 1 98.88 225 PHE B CA 1
ATOM 3837 C C . PHE B 1 225 ? 6.977 20.125 18.047 1 98.88 225 PHE B C 1
ATOM 3839 O O . PHE B 1 225 ? 7.031 21.109 18.781 1 98.88 225 PHE B O 1
ATOM 3846 N N . ASP B 1 226 ? 7.988 19.609 17.484 1 98.81 226 ASP B N 1
ATOM 3847 C CA . ASP B 1 226 ? 9.297 20.234 17.625 1 98.81 226 ASP B CA 1
ATOM 3848 C C . ASP B 1 226 ? 9.391 21.5 16.781 1 98.81 226 ASP B C 1
ATOM 3850 O O . ASP B 1 226 ? 10.07 22.453 17.156 1 98.81 226 ASP B O 1
ATOM 3854 N N . LYS B 1 227 ? 8.75 21.5 15.648 1 98.38 227 LYS B N 1
ATOM 3855 C CA . LYS B 1 227 ? 8.688 22.703 14.828 1 98.38 227 LYS B CA 1
ATOM 3856 C C . LYS B 1 227 ? 7.543 22.641 13.828 1 98.38 227 LYS B C 1
ATOM 3858 O O . LYS B 1 227 ? 7.098 21.547 13.461 1 98.38 227 LYS B O 1
ATOM 3863 N N . ILE B 1 228 ? 7.141 23.781 13.414 1 98.88 228 ILE B N 1
ATOM 3864 C CA . ILE B 1 228 ? 6.219 23.984 12.297 1 98.88 228 ILE B CA 1
ATOM 3865 C C . ILE B 1 228 ? 6.922 24.766 11.188 1 98.88 228 ILE B C 1
ATOM 3867 O O . ILE B 1 228 ? 7.562 25.781 11.438 1 98.88 228 ILE B O 1
ATOM 3871 N N . ILE B 1 229 ? 6.844 24.203 9.992 1 98.88 229 ILE B N 1
ATOM 3872 C CA . ILE B 1 229 ? 7.387 24.891 8.82 1 98.88 229 ILE B CA 1
ATOM 3873 C C . ILE B 1 229 ? 6.246 25.438 7.965 1 98.88 229 ILE B C 1
ATOM 3875 O O . ILE B 1 229 ? 5.324 24.688 7.609 1 98.88 229 ILE B O 1
ATOM 3879 N N . THR B 1 230 ? 6.289 26.734 7.684 1 98.81 230 THR B N 1
ATOM 3880 C CA . THR B 1 230 ? 5.203 27.406 6.969 1 98.81 230 THR B CA 1
ATOM 3881 C C . THR B 1 230 ? 5.746 28.344 5.898 1 98.81 230 THR B C 1
ATOM 3883 O O . THR B 1 230 ? 6.957 28.422 5.695 1 98.81 230 THR B O 1
ATOM 3886 N N . ASP B 1 231 ? 4.812 28.906 5.133 1 98.31 231 ASP B N 1
ATOM 3887 C CA . ASP B 1 231 ? 5.195 29.719 3.992 1 98.31 231 ASP B CA 1
ATOM 3888 C C . ASP B 1 231 ? 5.422 31.172 4.414 1 98.31 231 ASP B C 1
ATOM 3890 O O . ASP B 1 231 ? 5.207 31.531 5.578 1 98.31 231 ASP B O 1
ATOM 3894 N N . SER B 1 232 ? 5.828 32 3.459 1 98 232 SER B N 1
ATOM 3895 C CA . SER B 1 232 ? 6.266 33.375 3.715 1 98 232 SER B CA 1
ATOM 3896 C C . SER B 1 232 ? 5.082 34.281 3.984 1 98 232 SER B C 1
ATOM 3898 O O . SER B 1 232 ? 5.258 35.406 4.445 1 98 232 SER B O 1
ATOM 3900 N N . MET B 1 233 ? 3.895 33.812 3.793 1 97.06 233 MET B N 1
ATOM 3901 C CA . MET B 1 233 ? 2.729 34.688 3.867 1 97.06 233 MET B CA 1
ATOM 3902 C C . MET B 1 233 ? 2.154 34.719 5.281 1 97.06 233 MET B C 1
ATOM 3904 O O . MET B 1 233 ? 1.229 35.469 5.566 1 97.06 233 MET B O 1
ATOM 3908 N N . LEU B 1 234 ? 2.684 33.906 6.18 1 97.12 234 LEU B N 1
ATOM 3909 C CA . LEU B 1 234 ? 2.217 33.969 7.559 1 97.12 234 LEU B CA 1
ATOM 3910 C C . LEU B 1 234 ? 2.471 35.344 8.156 1 97.12 234 LEU B C 1
ATOM 3912 O O . LEU B 1 234 ? 3.602 35.844 8.133 1 97.12 234 LEU B O 1
ATOM 3916 N N . SER B 1 235 ? 1.491 35.938 8.727 1 95.12 235 SER B N 1
ATOM 3917 C CA . SER B 1 235 ? 1.61 37.281 9.281 1 95.12 235 SER B CA 1
ATOM 3918 C C . SER B 1 235 ? 2.496 37.312 10.523 1 95.12 235 SER B C 1
ATOM 3920 O O . SER B 1 235 ? 2.609 36.281 11.219 1 95.12 235 SER B O 1
ATOM 3922 N N . ASP B 1 236 ? 3.006 38.469 10.836 1 96.06 236 ASP B N 1
ATOM 3923 C CA . ASP B 1 236 ? 3.859 38.625 12.008 1 96.06 236 ASP B CA 1
ATOM 3924 C C . ASP B 1 236 ? 3.08 38.344 13.297 1 96.06 236 ASP B C 1
ATOM 3926 O O . ASP B 1 236 ? 3.617 37.781 14.25 1 96.06 236 ASP B O 1
ATOM 3930 N N . ASN B 1 237 ? 1.901 38.781 13.281 1 93.38 237 ASN B N 1
ATOM 3931 C CA . ASN B 1 237 ? 1.064 38.594 14.461 1 93.38 237 ASN B CA 1
ATOM 3932 C C . ASN B 1 237 ? 0.849 37.094 14.75 1 93.38 237 ASN B C 1
ATOM 3934 O O . ASN B 1 237 ? 0.953 36.656 15.898 1 93.38 237 ASN B O 1
ATOM 3938 N N . LYS B 1 238 ? 0.519 36.375 13.727 1 93.62 238 LYS B N 1
ATOM 3939 C CA . LYS B 1 238 ? 0.308 34.938 13.906 1 93.62 238 LYS B CA 1
ATOM 3940 C C . LYS B 1 238 ? 1.611 34.25 14.273 1 93.62 238 LYS B C 1
ATOM 3942 O O . LYS B 1 238 ? 1.617 33.312 15.094 1 93.62 238 LYS B O 1
ATOM 3947 N N . LEU B 1 239 ? 2.654 34.656 13.562 1 97.69 239 LEU B N 1
ATOM 3948 C CA . LEU B 1 239 ? 3.965 34.094 13.898 1 97.69 239 LEU B CA 1
ATOM 3949 C C . LEU B 1 239 ? 4.258 34.25 15.391 1 97.69 239 LEU B C 1
ATOM 3951 O O . LEU B 1 239 ? 4.68 33.312 16.047 1 97.69 239 LEU B O 1
ATOM 3955 N N . GLU B 1 240 ? 4.035 35.438 15.906 1 96.5 240 GLU B N 1
ATOM 3956 C CA . GLU B 1 240 ? 4.285 35.75 17.312 1 96.5 240 GLU B CA 1
ATOM 3957 C C . GLU B 1 240 ? 3.377 34.906 18.219 1 96.5 240 GLU B C 1
ATOM 3959 O O . GLU B 1 240 ? 3.836 34.344 19.203 1 96.5 240 GLU B O 1
ATOM 3964 N N . SER B 1 241 ? 2.188 34.875 17.859 1 95.25 241 SER B N 1
ATOM 3965 C CA . SER B 1 241 ? 1.2 34.156 18.672 1 95.25 241 SER B CA 1
ATOM 3966 C C . SER B 1 241 ? 1.523 32.688 18.781 1 95.25 241 SER B C 1
ATOM 3968 O O . SER B 1 241 ? 1.495 32.094 19.859 1 95.25 241 SER B O 1
ATOM 3970 N N . TYR B 1 242 ? 1.803 32.031 17.703 1 97.5 242 TYR B N 1
ATOM 3971 C CA . TYR B 1 242 ? 1.996 30.594 17.672 1 97.5 242 TYR B CA 1
ATOM 3972 C C . TYR B 1 242 ? 3.406 30.234 18.125 1 97.5 242 TYR B C 1
ATOM 3974 O O . TYR B 1 242 ? 3.676 29.078 18.453 1 97.5 242 TYR B O 1
ATOM 3982 N N . SER B 1 243 ? 4.352 31.188 18.125 1 98.12 243 SER B N 1
ATOM 3983 C CA . SER B 1 243 ? 5.715 30.938 18.578 1 98.12 243 SER B CA 1
ATOM 3984 C C . SER B 1 243 ? 5.738 30.609 20.078 1 98.12 243 SER B C 1
ATOM 3986 O O . SER B 1 243 ? 6.727 30.062 20.578 1 98.12 243 SER B O 1
ATOM 3988 N N . SER B 1 244 ? 4.648 30.922 20.766 1 97.56 244 SER B N 1
ATOM 3989 C CA . SER B 1 244 ? 4.555 30.562 22.188 1 97.56 244 SER B CA 1
ATOM 3990 C C . SER B 1 244 ? 4.332 29.078 22.375 1 97.56 244 SER B C 1
ATOM 3992 O O . SER B 1 244 ? 4.582 28.531 23.453 1 97.56 244 SER B O 1
ATOM 3994 N N . TYR B 1 245 ? 3.875 28.375 21.375 1 98.06 245 TYR B N 1
ATOM 3995 C CA . TYR B 1 245 ? 3.588 26.953 21.484 1 98.06 245 TYR B CA 1
ATOM 3996 C C . TYR B 1 245 ? 4.773 26.125 21 1 98.06 245 TYR B C 1
ATOM 3998 O O . TYR B 1 245 ? 5.086 25.078 21.578 1 98.06 245 TYR B O 1
ATOM 4006 N N . THR B 1 246 ? 5.41 26.5 19.938 1 98.5 246 THR B N 1
ATOM 4007 C CA . THR B 1 246 ? 6.512 25.734 19.359 1 98.5 246 THR B CA 1
ATOM 4008 C C . THR B 1 246 ? 7.332 26.609 18.406 1 98.5 246 THR B C 1
ATOM 4010 O O . THR B 1 246 ? 6.992 27.766 18.172 1 98.5 246 THR B O 1
ATOM 4013 N N . LYS B 1 247 ? 8.422 26.047 17.953 1 98.56 247 LYS B N 1
ATOM 4014 C CA . LYS B 1 247 ? 9.266 26.75 16.984 1 98.56 247 LYS B CA 1
ATOM 4015 C C . LYS B 1 247 ? 8.578 26.828 15.617 1 98.56 247 LYS B C 1
ATOM 4017 O O . LYS B 1 247 ? 8.117 25.812 15.086 1 98.56 247 LYS B O 1
ATOM 4022 N N . ILE B 1 248 ? 8.492 28.078 15.102 1 98.62 248 ILE B N 1
ATOM 4023 C CA . ILE B 1 248 ? 7.926 28.281 13.773 1 98.62 248 ILE B CA 1
ATOM 4024 C C . ILE B 1 248 ? 9.023 28.719 12.805 1 98.62 248 ILE B C 1
ATOM 4026 O O . ILE B 1 248 ? 9.734 29.688 13.047 1 98.62 248 ILE B O 1
ATOM 4030 N N . ILE B 1 249 ? 9.18 27.969 11.75 1 98.38 249 ILE B N 1
ATOM 4031 C CA . ILE B 1 249 ? 10.086 28.312 10.664 1 98.38 249 ILE B CA 1
ATOM 4032 C C . ILE B 1 249 ? 9.289 28.844 9.477 1 98.38 249 ILE B C 1
ATOM 4034 O O . ILE B 1 249 ? 8.57 28.078 8.82 1 98.38 249 ILE B O 1
ATOM 4038 N N . ARG B 1 250 ? 9.414 30.078 9.234 1 97.88 250 ARG B N 1
ATOM 4039 C CA . ARG B 1 250 ? 8.711 30.75 8.148 1 97.88 250 ARG B CA 1
ATOM 4040 C C . ARG B 1 250 ? 9.641 30.984 6.965 1 97.88 250 ARG B C 1
ATOM 4042 O O . ARG B 1 250 ? 10.766 31.469 7.137 1 97.88 250 ARG B O 1
ATOM 4049 N N . ALA B 1 251 ? 9.172 30.609 5.777 1 96.69 251 ALA B N 1
ATOM 4050 C CA . ALA B 1 251 ? 9.945 30.906 4.57 1 96.69 251 ALA B CA 1
ATOM 4051 C C . ALA B 1 251 ? 10.148 32.406 4.395 1 96.69 251 ALA B C 1
ATOM 4053 O O . ALA B 1 251 ? 9.297 33.188 4.797 1 96.69 251 ALA B O 1
ATOM 4054 N N . SER B 1 252 ? 11.359 32.719 3.881 1 88 252 SER B N 1
ATOM 4055 C CA . SER B 1 252 ? 11.664 34.125 3.637 1 88 252 SER B CA 1
ATOM 4056 C C . SER B 1 252 ? 11.062 34.625 2.318 1 88 252 SER B C 1
ATOM 4058 O O . SER B 1 252 ? 10.992 33.844 1.351 1 88 252 SER B O 1
ATOM 4060 N N . ASN B 1 253 ? 10.383 35.688 2.264 1 69.81 253 ASN B N 1
ATOM 4061 C CA . ASN B 1 253 ? 9.891 36.344 1.059 1 69.81 253 ASN B CA 1
ATOM 4062 C C . ASN B 1 253 ? 11.008 36.562 0.047 1 69.81 253 ASN B C 1
ATOM 4064 O O . ASN B 1 253 ? 12.094 37.031 0.408 1 69.81 253 ASN B O 1
ATOM 4068 N N . LYS B 1 254 ? 11.117 35.75 -1.028 1 49.75 254 LYS B N 1
ATOM 4069 C CA . LYS B 1 254 ? 12.047 36.219 -2.037 1 49.75 254 LYS B CA 1
ATOM 4070 C C . LYS B 1 254 ? 11.625 37.594 -2.547 1 49.75 254 LYS B C 1
ATOM 4072 O O . LYS B 1 254 ? 10.438 37.875 -2.691 1 49.75 254 LYS B O 1
#

Sequence (508 aa):
MIKKERLNWILNRLKYQKIITVNEIIEELNVSDMTVRRDLTELEKEHLLIRIHGGAQSVDTLNVEEKSNTEKLSQQVPEKREIASLASKTIQDGETIFIGPGTTLEYFAKELRYKSLRIVTNSLPVFNILKDCTNIDLLLIGGEYRPITGAFVGTLASSNIKSLKFSKAFISANGIFKNSVATYSESEGIIQQLALDQSLEKILLVDHQKFDAYDFYVFYDTNKFDKIITDSMLSDNKLESYSSYTKIIRASNKMIKKERLNWILNRLKYQKIITVNEIIEELNVSDMTVRRDLTELEKEHLLIRIHGGAQSVDTLNVEEKSNTEKLSQQVPEKREIASLASKTIQDGETIFIGPGTTLEYFAKELRYKSLRIVTNSLPVFNILKDCTNIDLLLIGGEYRPITGAFVGTLASSNIKSLKFSKAFISANGIFKNSVATYSESEGIIQQLALDQSLEKILLVDHQKFDAYDFYVFYDTNKFDKIITDSMLSDNKLESYSSYTKIIRASNK

Foldseek 3Di:
DDLVVLLVVQLVLLVFEQKDFLVNSCVVVVDDSVSSVVSQVVCVVVQQWDDDVRTIGGSCSVPPDPAFQVRCLPPPVVFLLLLLVVVLVVDAAPFEEEQEFHNSSLNNLLSCLPGQYEYEYQAPSSCVSRVPRPSYNYHYQAADADRRGRGHFDDSSLVVLLVDAGQEYEEEAQADAAFWTHHADPRSLSNSLSNQVRYNAYEYEYEQSRYNGDYDGTRGTLLSHQEYEYEQPNDPVSCVRSVVRHHYHYGHDD/DDLVVLLVVQLVLLVFPQKDFLVNSCVVVVDDSVSSVVSQVVCVVVVQWDDDVRTTGGSCSVCPDPAFQVRCLPPPVVFLLLLLVVVLVVDAAPFEEEQEFHNSSLSNLLSCLPGQYEYEYQAPSSCVSRVPRPSYNYHYQAADADRRGRGHFDDSSLVVLLVDAGQEYEEEAQADEAFWTHHADPRRLSNSLSNQVRYNAYEYEYEQVRYNGDYDGTRGTLLSHQEYEYEQPNDPVSCVRSVVRHHYHYRHDD

Organism: NCBI:txid439219